Protein AF-0000000085017563 (afdb_homodimer)

Structure (mmCIF, N/CA/C/O backbone):
data_AF-0000000085017563-model_v1
#
loop_
_entity.id
_entity.type
_entity.pdbx_description
1 polymer 'TatD-related deoxyribonuclease'
#
loop_
_atom_site.group_PDB
_atom_site.id
_atom_site.type_symbol
_atom_site.label_atom_id
_atom_site.label_alt_id
_atom_site.label_comp_id
_atom_site.label_asym_id
_atom_site.label_entity_id
_atom_site.label_seq_id
_atom_site.pdbx_PDB_ins_code
_atom_site.Cartn_x
_atom_site.Cartn_y
_atom_site.Cartn_z
_atom_site.occupancy
_atom_site.B_iso_or_equiv
_atom_site.auth_seq_id
_atom_site.auth_comp_id
_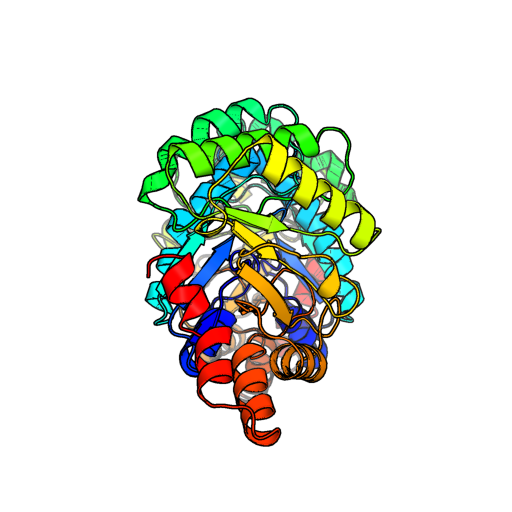atom_site.auth_asym_id
_atom_site.auth_atom_id
_atom_site.pdbx_PDB_model_num
ATOM 1 N N . MET A 1 1 ? -11.258 -20.766 1.411 1 98.31 1 MET A N 1
ATOM 2 C CA . MET A 1 1 ? -10.539 -20.453 0.18 1 98.31 1 MET A CA 1
ATOM 3 C C . MET A 1 1 ? -9.148 -19.922 0.487 1 98.31 1 MET A C 1
ATOM 5 O O . MET A 1 1 ? -8.891 -19.438 1.594 1 98.31 1 MET A O 1
ATOM 9 N N . ILE A 1 2 ? -8.227 -20.109 -0.378 1 98.88 2 ILE A N 1
ATOM 10 C CA . ILE A 1 2 ? -6.891 -19.531 -0.296 1 98.88 2 ILE A CA 1
ATOM 11 C C . ILE A 1 2 ? -6.664 -18.578 -1.458 1 98.88 2 ILE A C 1
ATOM 13 O O . ILE A 1 2 ? -6.742 -18.969 -2.625 1 98.88 2 ILE A O 1
ATOM 17 N N . ASP A 1 3 ? -6.512 -17.297 -1.18 1 98.94 3 ASP A N 1
ATOM 18 C CA . ASP A 1 3 ? -6.055 -16.391 -2.227 1 98.94 3 ASP A CA 1
ATOM 19 C C . ASP A 1 3 ? -4.543 -16.5 -2.418 1 98.94 3 ASP A C 1
ATOM 21 O O . ASP A 1 3 ? -3.773 -15.93 -1.643 1 98.94 3 ASP A O 1
ATOM 25 N N . ALA A 1 4 ? -4.164 -17.109 -3.459 1 98.88 4 ALA A N 1
ATOM 26 C CA . ALA A 1 4 ? -2.826 -17.672 -3.584 1 98.88 4 ALA A CA 1
ATOM 27 C C . ALA A 1 4 ? -1.842 -16.656 -4.145 1 98.88 4 ALA A C 1
ATOM 29 O O . ALA A 1 4 ? -0.657 -16.953 -4.312 1 98.88 4 ALA A O 1
ATOM 30 N N . HIS A 1 5 ? -2.266 -15.445 -4.473 1 98.94 5 HIS A N 1
ATOM 31 C CA . HIS A 1 5 ? -1.399 -14.43 -5.055 1 98.94 5 HIS A CA 1
ATOM 32 C C . HIS A 1 5 ? -1.965 -13.031 -4.832 1 98.94 5 HIS A C 1
ATOM 34 O O . HIS A 1 5 ? -2.947 -12.641 -5.469 1 98.94 5 HIS A O 1
ATOM 40 N N . THR A 1 6 ? -1.357 -12.305 -3.979 1 98.88 6 THR A N 1
ATOM 41 C CA . THR A 1 6 ? -1.723 -10.914 -3.701 1 98.88 6 THR A CA 1
ATOM 42 C C . THR A 1 6 ? -0.479 -10.07 -3.447 1 98.88 6 THR A C 1
ATOM 44 O O . THR A 1 6 ? 0.627 -10.602 -3.33 1 98.88 6 THR A O 1
ATOM 47 N N . HIS A 1 7 ? -0.631 -8.82 -3.469 1 98.81 7 HIS A N 1
ATOM 48 C CA . HIS A 1 7 ? 0.339 -7.836 -3.004 1 98.81 7 HIS A CA 1
ATOM 49 C C . HIS A 1 7 ? -0.264 -6.926 -1.937 1 98.81 7 HIS A C 1
ATOM 51 O O . HIS A 1 7 ? -0.692 -5.809 -2.236 1 98.81 7 HIS A O 1
ATOM 57 N N . LEU A 1 8 ? -0.188 -7.336 -0.678 1 98.81 8 LEU A N 1
ATOM 58 C CA . LEU A 1 8 ? -0.986 -6.734 0.385 1 98.81 8 LEU A CA 1
ATOM 59 C C . LEU A 1 8 ? -0.362 -5.43 0.862 1 98.81 8 LEU A C 1
ATOM 61 O O . LEU A 1 8 ? -1.039 -4.602 1.475 1 98.81 8 LEU A O 1
ATOM 65 N N . ASP A 1 9 ? 0.938 -5.281 0.602 1 98.56 9 ASP A N 1
ATOM 66 C CA . ASP A 1 9 ? 1.634 -4.109 1.125 1 98.56 9 ASP A CA 1
ATOM 67 C C . ASP A 1 9 ? 1.126 -2.828 0.465 1 98.56 9 ASP A C 1
ATOM 69 O O . ASP A 1 9 ? 1.375 -1.728 0.961 1 98.56 9 ASP A O 1
ATOM 73 N N . VAL A 1 10 ? 0.387 -2.939 -0.623 1 98.62 10 VAL A N 1
ATOM 74 C CA . VAL A 1 10 ? -0.182 -1.771 -1.284 1 98.62 10 VAL A CA 1
ATOM 75 C C . VAL A 1 10 ? -1.704 -1.802 -1.17 1 98.62 10 VAL A C 1
ATOM 77 O O . VAL A 1 10 ? -2.406 -1.195 -1.982 1 98.62 10 VAL A O 1
ATOM 80 N N . ARG A 1 11 ? -2.229 -2.602 -0.264 1 98.69 11 ARG A N 1
ATOM 81 C CA . ARG A 1 11 ? -3.66 -2.719 -0.001 1 98.69 11 ARG A CA 1
ATOM 82 C C . ARG A 1 11 ? -3.988 -2.32 1.434 1 98.69 11 ARG A C 1
ATOM 84 O O . ARG A 1 11 ? -3.127 -2.387 2.314 1 98.69 11 ARG A O 1
ATOM 91 N N . SER A 1 12 ? -5.238 -2.018 1.664 1 98.44 12 SER A N 1
ATOM 92 C CA . SER A 1 12 ? -5.652 -1.514 2.969 1 98.44 12 SER A CA 1
ATOM 93 C C . SER A 1 12 ? -5.879 -2.654 3.955 1 98.44 12 SER A C 1
ATOM 95 O O . SER A 1 12 ? -6.137 -3.789 3.553 1 98.44 12 SER A O 1
ATOM 97 N N . TYR A 1 13 ? -5.754 -2.301 5.219 1 98.31 13 TYR A N 1
ATOM 98 C CA . TYR A 1 13 ? -6.152 -3.24 6.262 1 98.31 13 TYR A CA 1
ATOM 99 C C . TYR A 1 13 ? -7.586 -3.715 6.051 1 98.31 13 TYR A C 1
ATOM 101 O O . TYR A 1 13 ? -7.891 -4.895 6.242 1 98.31 13 TYR A O 1
ATOM 109 N N . GLU A 1 14 ? -8.469 -2.789 5.707 1 98.31 14 GLU A N 1
ATOM 110 C CA . GLU A 1 14 ? -9.883 -3.094 5.508 1 98.31 14 GLU A CA 1
ATOM 111 C C . GLU A 1 14 ? -10.078 -4.141 4.414 1 98.31 14 GLU A C 1
ATOM 113 O O . GLU A 1 14 ? -10.977 -4.973 4.496 1 98.31 14 GLU A O 1
ATOM 118 N N . ASP A 1 15 ? -9.234 -4.074 3.375 1 98.69 15 ASP A N 1
ATOM 119 C CA . ASP A 1 15 ? -9.297 -5.094 2.334 1 98.69 15 ASP A CA 1
ATOM 120 C C . ASP A 1 15 ? -9.07 -6.488 2.916 1 98.69 15 ASP A C 1
ATOM 122 O O . ASP A 1 15 ? -9.812 -7.422 2.604 1 98.69 15 ASP A O 1
ATOM 126 N N . ILE A 1 16 ? -8.039 -6.613 3.754 1 98.81 16 ILE A N 1
ATOM 127 C CA . ILE A 1 16 ? -7.691 -7.895 4.363 1 98.81 16 ILE A CA 1
ATOM 128 C C . ILE A 1 16 ? -8.844 -8.383 5.23 1 98.81 16 ILE A C 1
ATOM 130 O O . ILE A 1 16 ? -9.242 -9.547 5.152 1 98.81 16 ILE A O 1
ATOM 134 N N . GLU A 1 17 ? -9.383 -7.477 6.012 1 98.5 17 GLU A N 1
ATOM 135 C CA . GLU A 1 17 ? -10.492 -7.824 6.895 1 98.5 17 GLU A CA 1
ATOM 136 C C . GLU A 1 17 ? -11.703 -8.297 6.098 1 98.5 17 GLU A C 1
ATOM 138 O O . GLU A 1 17 ? -12.352 -9.281 6.461 1 98.5 17 GLU A O 1
ATOM 143 N N . LYS A 1 18 ? -12.008 -7.605 5.035 1 98.69 18 LYS A N 1
ATOM 144 C CA . LYS A 1 18 ? -13.141 -7.965 4.188 1 98.69 18 LYS A CA 1
ATOM 145 C C . LYS A 1 18 ? -12.922 -9.32 3.523 1 98.69 18 LYS A C 1
ATOM 147 O O . LYS A 1 18 ? -13.867 -10.094 3.342 1 98.69 18 LYS A O 1
ATOM 152 N N . MET A 1 19 ? -11.711 -9.594 3.135 1 98.75 19 MET A N 1
ATOM 153 C CA . MET A 1 19 ? -11.391 -10.898 2.564 1 98.75 19 MET A CA 1
ATOM 154 C C . MET A 1 19 ? -11.633 -12.008 3.58 1 98.75 19 MET A C 1
ATOM 156 O O . MET A 1 19 ? -12.211 -13.039 3.248 1 98.75 19 MET A O 1
ATOM 160 N N . ALA A 1 20 ? -11.172 -11.75 4.82 1 98.62 20 ALA A N 1
ATOM 161 C CA . ALA A 1 20 ? -11.406 -12.711 5.895 1 98.62 20 ALA A CA 1
ATOM 162 C C . ALA A 1 20 ? -12.898 -12.969 6.094 1 98.62 20 ALA A C 1
ATOM 164 O O . ALA A 1 20 ? -13.328 -14.117 6.172 1 98.62 20 ALA A O 1
ATOM 165 N N . ILE A 1 21 ? -13.688 -11.914 6.086 1 98.5 21 ILE A N 1
ATOM 166 C CA . ILE A 1 21 ? -15.133 -11.992 6.289 1 98.5 21 ILE A CA 1
ATOM 167 C C . ILE A 1 21 ? -15.773 -12.781 5.141 1 98.5 21 ILE A C 1
ATOM 169 O O . ILE A 1 21 ? -16.719 -13.531 5.352 1 98.5 21 ILE A O 1
ATOM 173 N N . ALA A 1 22 ? -15.133 -12.688 3.967 1 98.38 22 ALA A N 1
ATOM 174 C CA . ALA A 1 22 ? -15.695 -13.297 2.766 1 98.38 22 ALA A CA 1
ATOM 175 C C . ALA A 1 22 ? -15.297 -14.766 2.66 1 98.38 22 ALA A C 1
ATOM 177 O O . ALA A 1 22 ? -15.633 -15.438 1.683 1 98.38 22 ALA A O 1
ATOM 178 N N . GLY A 1 23 ? -14.516 -15.219 3.594 1 98.06 23 GLY A N 1
ATOM 179 C CA . GLY A 1 23 ? -14.273 -16.656 3.652 1 98.06 23 GLY A CA 1
ATOM 180 C C . GLY A 1 23 ? -12.875 -17.031 3.199 1 98.06 23 GLY A C 1
ATOM 181 O O . GLY A 1 23 ? -12.586 -18.219 3.006 1 98.06 23 GLY A O 1
ATOM 182 N N . ILE A 1 24 ? -12.031 -16.094 3.025 1 98.75 24 ILE A N 1
ATOM 183 C CA . ILE A 1 24 ? -10.633 -16.391 2.727 1 98.75 24 ILE A CA 1
ATOM 184 C C . ILE A 1 24 ? -9.906 -16.781 4.012 1 98.75 24 ILE A C 1
ATOM 186 O O . ILE A 1 24 ? -9.875 -16.016 4.973 1 98.75 24 ILE A O 1
ATOM 190 N N . GLU A 1 25 ? -9.289 -17.922 3.998 1 98.44 25 GLU A N 1
ATOM 191 C CA . GLU A 1 25 ? -8.633 -18.453 5.191 1 98.44 25 GLU A CA 1
ATOM 192 C C . GLU A 1 25 ? -7.137 -18.141 5.176 1 98.44 25 GLU A C 1
ATOM 194 O O . GLU A 1 25 ? -6.531 -17.922 6.23 1 98.44 25 GLU A O 1
ATOM 199 N N . TYR A 1 26 ? -6.574 -18.188 4.008 1 98.81 26 TYR A N 1
ATOM 200 C CA . TYR A 1 26 ? -5.16 -17.906 3.803 1 98.81 26 TYR A CA 1
ATOM 201 C C . TYR A 1 26 ? -4.965 -16.938 2.646 1 98.81 26 TYR A C 1
ATOM 203 O O . TYR A 1 26 ? -5.688 -16.984 1.647 1 98.81 26 TYR A O 1
ATOM 211 N N . ILE A 1 27 ? -4.078 -16.047 2.85 1 98.94 27 ILE A N 1
ATOM 212 C CA . ILE A 1 27 ? -3.684 -15.117 1.797 1 98.94 27 ILE A CA 1
ATOM 213 C C . ILE A 1 27 ? -2.178 -15.219 1.56 1 98.94 27 ILE A C 1
ATOM 215 O O . ILE A 1 27 ? -1.386 -15.086 2.494 1 98.94 27 ILE A O 1
ATOM 219 N N . VAL A 1 28 ? -1.765 -15.531 0.33 1 98.94 28 VAL A N 1
ATOM 220 C CA . VAL A 1 28 ? -0.351 -15.469 -0.024 1 98.94 28 VAL A CA 1
ATOM 221 C C . VAL A 1 28 ? -0.015 -14.086 -0.582 1 98.94 28 VAL A C 1
ATOM 223 O O . VAL A 1 28 ? -0.634 -13.633 -1.547 1 98.94 28 VAL A O 1
ATOM 226 N N . THR A 1 29 ? 0.891 -13.398 0.053 1 98.94 29 THR A N 1
ATOM 227 C CA . THR A 1 29 ? 1.344 -12.094 -0.433 1 98.94 29 THR A CA 1
ATOM 228 C C . THR A 1 29 ? 2.785 -12.18 -0.931 1 98.94 2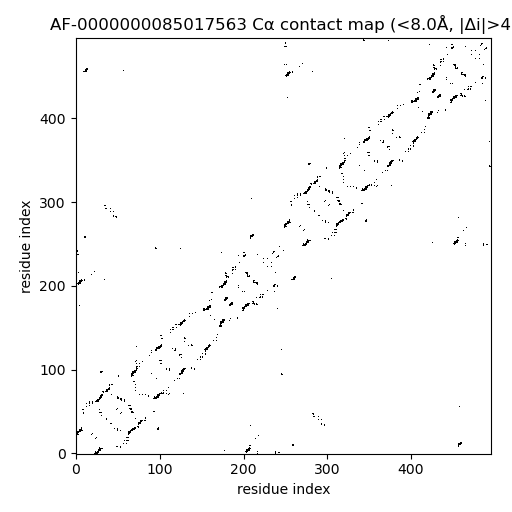9 THR A C 1
ATOM 230 O O . THR A 1 29 ? 3.666 -12.664 -0.221 1 98.94 29 THR A O 1
ATOM 233 N N . LEU A 1 30 ? 2.977 -11.742 -2.18 1 98.94 30 LEU A N 1
ATOM 234 C CA . LEU A 1 30 ? 4.25 -11.953 -2.857 1 98.94 30 LEU A CA 1
ATOM 235 C C . LEU A 1 30 ? 4.988 -10.633 -3.049 1 98.94 30 LEU A C 1
ATOM 237 O O . LEU A 1 30 ? 4.367 -9.594 -3.289 1 98.94 30 LEU A O 1
ATOM 241 N N . ALA A 1 31 ? 6.348 -10.727 -2.938 1 98.62 31 ALA A N 1
ATOM 242 C CA . ALA A 1 31 ? 7.16 -9.578 -3.33 1 98.62 31 ALA A CA 1
ATOM 243 C C . ALA A 1 31 ? 6.922 -9.211 -4.793 1 98.62 31 ALA A C 1
ATOM 245 O O . ALA A 1 31 ? 6.656 -10.086 -5.621 1 98.62 31 ALA A O 1
ATOM 246 N N . HIS A 1 32 ? 6.977 -7.93 -5.027 1 97.94 32 HIS A N 1
ATOM 247 C CA . HIS A 1 32 ? 6.742 -7.395 -6.363 1 97.94 32 HIS A CA 1
ATOM 248 C C . HIS A 1 32 ? 7.504 -6.09 -6.574 1 97.94 32 HIS A C 1
ATOM 250 O O . HIS A 1 32 ? 8.641 -5.953 -6.121 1 97.94 32 HIS A O 1
ATOM 256 N N . ASP A 1 33 ? 6.93 -5.109 -7.379 1 96.75 33 ASP A N 1
ATOM 257 C CA . ASP A 1 33 ? 7.648 -3.885 -7.711 1 96.75 33 ASP A CA 1
ATOM 258 C C . ASP A 1 33 ? 6.828 -2.648 -7.348 1 96.75 33 ASP A C 1
ATOM 260 O O . ASP A 1 33 ? 6.52 -1.826 -8.211 1 96.75 33 ASP A O 1
ATOM 264 N N . PRO A 1 34 ? 6.566 -2.459 -6.023 1 97.56 34 PRO A N 1
ATOM 265 C CA . PRO A 1 34 ? 5.785 -1.288 -5.617 1 97.56 34 PRO A CA 1
ATOM 266 C C . PRO A 1 34 ? 6.523 0.027 -5.867 1 97.56 34 PRO A C 1
ATOM 268 O O . PRO A 1 34 ? 5.902 1.093 -5.883 1 97.56 34 PRO A O 1
ATOM 271 N N . TYR A 1 35 ? 7.852 -0.026 -5.938 1 97.56 35 TYR A N 1
ATOM 272 C CA . TYR A 1 35 ? 8.727 1.097 -6.266 1 97.56 35 TYR A CA 1
ATOM 273 C C . TYR A 1 35 ? 9.531 0.806 -7.523 1 97.56 35 TYR A C 1
ATOM 275 O O . TYR A 1 35 ? 9.234 -0.14 -8.258 1 97.56 35 TYR A O 1
ATOM 283 N N . LYS A 1 36 ? 10.531 1.668 -7.898 1 95.44 36 LYS A N 1
ATOM 284 C CA . LYS A 1 36 ? 11.43 1.407 -9.023 1 95.44 36 LYS A CA 1
ATOM 285 C C . LYS A 1 36 ? 12.312 0.191 -8.75 1 95.44 36 LYS A C 1
ATOM 287 O O . LYS A 1 36 ? 12.719 -0.504 -9.68 1 95.44 36 LYS A O 1
ATOM 292 N N . MET A 1 37 ? 12.594 -0.037 -7.531 1 96.12 37 MET A N 1
ATOM 293 C CA . MET A 1 37 ? 13.297 -1.229 -7.066 1 96.12 37 MET A CA 1
ATOM 294 C C . MET A 1 37 ? 14.688 -1.317 -7.688 1 96.12 37 MET A C 1
ATOM 296 O O . MET A 1 37 ? 15.125 -2.396 -8.102 1 96.12 37 MET A O 1
ATOM 300 N N . ILE A 1 38 ? 15.414 -0.246 -7.719 1 93 38 ILE A N 1
ATOM 301 C CA . ILE A 1 38 ? 16.656 -0.162 -8.469 1 93 38 ILE A CA 1
ATOM 302 C C . ILE A 1 38 ? 17.812 -0.729 -7.633 1 93 38 ILE A C 1
ATOM 304 O O . ILE A 1 38 ? 18.766 -1.284 -8.18 1 93 38 ILE A O 1
ATOM 308 N N . SER A 1 39 ? 17.719 -0.616 -6.289 1 95.62 39 SER A N 1
ATOM 309 C CA . SER A 1 39 ? 18.812 -1.026 -5.422 1 95.62 39 SER A CA 1
ATOM 310 C C . SER A 1 39 ? 18.406 -2.195 -4.531 1 95.62 39 SER A C 1
ATOM 312 O O . SER A 1 39 ? 17.234 -2.357 -4.211 1 95.62 39 SER A O 1
ATOM 314 N N . PRO A 1 40 ? 19.422 -3.035 -4.082 1 97.06 40 PRO A N 1
ATOM 315 C CA . PRO A 1 40 ? 19.109 -4.152 -3.184 1 97.06 40 PRO A CA 1
ATOM 316 C C . PRO A 1 40 ? 18.5 -3.691 -1.868 1 97.06 40 PRO A C 1
ATOM 318 O O . PRO A 1 40 ? 17.672 -4.41 -1.285 1 97.06 40 PRO A O 1
ATOM 321 N N . GLU A 1 41 ? 18.844 -2.447 -1.468 1 96.31 41 GLU A N 1
ATOM 322 C CA . GLU A 1 41 ? 18.328 -1.929 -0.204 1 96.31 41 GLU A CA 1
ATOM 323 C C . GLU A 1 41 ? 16.812 -1.828 -0.229 1 96.31 41 GLU A C 1
ATOM 325 O O . GLU A 1 41 ? 16.141 -2.115 0.771 1 96.31 41 GLU A O 1
ATOM 330 N N . VAL A 1 42 ? 16.266 -1.463 -1.352 1 97.56 42 VAL A N 1
ATOM 331 C CA . VAL A 1 42 ? 14.828 -1.3 -1.489 1 97.56 42 VAL A CA 1
ATOM 332 C C . VAL A 1 42 ? 14.141 -2.664 -1.412 1 97.56 42 VAL A C 1
ATOM 334 O O . VAL A 1 42 ? 13.117 -2.812 -0.748 1 97.56 42 VAL A O 1
ATOM 337 N N . TYR A 1 43 ? 14.742 -3.693 -2.006 1 97.88 43 TYR A N 1
ATOM 338 C CA . TYR A 1 43 ? 14.195 -5.047 -1.957 1 97.88 43 TYR A CA 1
ATOM 339 C C . TYR A 1 43 ? 14.234 -5.598 -0.538 1 97.88 43 TYR A C 1
ATOM 341 O O . TYR A 1 43 ? 13.266 -6.203 -0.074 1 97.88 43 TYR A O 1
ATOM 349 N N . LEU A 1 44 ? 15.328 -5.375 0.083 1 98.06 44 LEU A N 1
ATOM 350 C CA . LEU A 1 44 ? 15.484 -5.93 1.423 1 98.06 44 LEU A CA 1
ATOM 351 C C . LEU A 1 44 ? 14.469 -5.32 2.385 1 98.06 44 LEU A C 1
ATOM 353 O O . LEU A 1 44 ? 13.891 -6.027 3.213 1 98.06 44 LEU A O 1
ATOM 357 N N . ASP A 1 45 ? 14.234 -4.016 2.264 1 98.06 45 ASP A N 1
ATOM 358 C CA . ASP A 1 45 ? 13.211 -3.371 3.076 1 98.06 45 ASP A CA 1
ATOM 359 C C . ASP A 1 45 ? 11.82 -3.898 2.723 1 98.06 45 ASP A C 1
ATOM 361 O O . ASP A 1 45 ? 10.992 -4.121 3.609 1 98.06 45 ASP A O 1
ATOM 365 N N . HIS A 1 46 ? 11.594 -4.066 1.462 1 98.38 46 HIS A N 1
ATOM 366 C CA . HIS A 1 46 ? 10.328 -4.602 0.975 1 98.38 46 HIS A CA 1
ATOM 367 C C . HIS A 1 46 ? 10.094 -6.016 1.494 1 98.38 46 HIS A C 1
ATOM 369 O O . HIS A 1 46 ? 9 -6.332 1.966 1 98.38 46 HIS A O 1
ATOM 375 N N . TRP A 1 47 ? 11.141 -6.883 1.436 1 98.69 47 TRP A N 1
ATOM 376 C CA . TRP A 1 47 ? 11.039 -8.25 1.934 1 98.69 47 TRP A CA 1
ATOM 377 C C . TRP A 1 47 ? 10.727 -8.266 3.428 1 98.69 47 TRP A C 1
ATOM 379 O O . TRP A 1 47 ? 9.914 -9.062 3.893 1 98.69 47 TRP A O 1
ATOM 389 N N . ASP A 1 48 ? 11.367 -7.363 4.102 1 98.44 48 ASP A N 1
ATOM 390 C CA . ASP A 1 48 ? 11.125 -7.258 5.539 1 98.44 48 ASP A CA 1
ATOM 391 C C . ASP A 1 48 ? 9.664 -6.918 5.824 1 98.44 48 ASP A C 1
ATOM 393 O O . ASP A 1 48 ? 9.055 -7.492 6.73 1 98.44 48 ASP A O 1
ATOM 397 N N . ARG A 1 49 ? 9.117 -6.012 5.078 1 98.44 49 ARG A N 1
ATOM 398 C CA . ARG A 1 49 ? 7.707 -5.645 5.199 1 98.44 49 ARG A CA 1
ATOM 399 C C . ARG A 1 49 ? 6.805 -6.848 4.953 1 98.44 49 ARG A C 1
ATOM 401 O O . ARG A 1 49 ? 5.883 -7.109 5.727 1 98.44 49 ARG A O 1
ATOM 408 N N . ILE A 1 50 ? 7.082 -7.586 3.965 1 98.62 50 ILE A N 1
ATOM 409 C CA . ILE A 1 50 ? 6.254 -8.703 3.521 1 98.62 50 ILE A CA 1
ATOM 410 C C . ILE A 1 50 ? 6.27 -9.805 4.578 1 98.62 50 ILE A C 1
ATOM 412 O O . ILE A 1 50 ? 5.219 -10.328 4.953 1 98.62 50 ILE A O 1
ATOM 416 N N . VAL A 1 51 ? 7.434 -10.133 5.148 1 98.69 51 VAL A N 1
ATOM 417 C CA . VAL A 1 51 ? 7.594 -11.312 5.988 1 98.69 51 VAL A CA 1
ATOM 418 C C . VAL A 1 51 ? 7.191 -10.984 7.422 1 98.69 51 VAL A C 1
ATOM 420 O O . VAL A 1 51 ? 6.883 -11.891 8.211 1 98.69 51 VAL A O 1
ATOM 423 N N . ASN A 1 52 ? 7.152 -9.688 7.793 1 98.38 52 ASN A N 1
ATOM 424 C CA . ASN A 1 52 ? 6.875 -9.344 9.188 1 98.38 52 ASN A CA 1
ATOM 425 C C . ASN A 1 52 ? 5.555 -8.586 9.32 1 98.38 52 ASN A C 1
ATOM 427 O O . ASN A 1 52 ? 4.586 -9.117 9.867 1 98.38 52 ASN A O 1
ATOM 431 N N . PHE A 1 53 ? 5.516 -7.453 8.688 1 98.5 53 PHE A N 1
ATOM 432 C CA . PHE A 1 53 ? 4.379 -6.578 8.953 1 98.5 53 PHE A CA 1
ATOM 433 C C . PHE A 1 53 ? 3.111 -7.125 8.312 1 98.5 53 PHE A C 1
ATOM 435 O O . PHE A 1 53 ? 2.02 -6.988 8.867 1 98.5 53 PHE A O 1
ATOM 442 N N . GLU A 1 54 ? 3.188 -7.672 7.129 1 98.81 54 GLU A N 1
ATOM 443 C CA . GLU A 1 54 ? 1.986 -8.18 6.473 1 98.81 54 GLU A CA 1
ATOM 444 C C . GLU A 1 54 ? 1.4 -9.367 7.234 1 98.81 54 GLU A C 1
ATOM 446 O O . GLU A 1 54 ? 0.181 -9.539 7.281 1 98.81 54 GLU A O 1
ATOM 451 N N . VAL A 1 55 ? 2.295 -10.172 7.777 1 98.81 55 VAL A N 1
ATOM 452 C CA . VAL A 1 55 ? 1.839 -11.297 8.594 1 98.81 55 VAL A CA 1
ATOM 453 C C . VAL A 1 55 ? 1.072 -10.773 9.805 1 98.81 55 VAL A C 1
ATOM 455 O O . VAL A 1 55 ? -0.02 -11.25 10.117 1 98.81 55 VAL A O 1
ATOM 458 N N . LYS A 1 56 ? 1.591 -9.75 10.422 1 98.56 56 LYS A N 1
ATOM 459 C CA . LYS A 1 56 ? 0.947 -9.148 11.594 1 98.56 56 LYS A CA 1
ATOM 460 C C . LYS A 1 56 ? -0.398 -8.531 11.219 1 98.56 56 LYS A C 1
ATOM 462 O O . LYS A 1 56 ? -1.369 -8.648 11.969 1 98.56 56 LYS A O 1
ATOM 467 N N . ARG A 1 57 ? -0.476 -7.871 10.109 1 98.44 57 ARG A N 1
ATOM 468 C CA . ARG A 1 57 ? -1.729 -7.285 9.648 1 98.44 57 ARG A CA 1
ATOM 469 C C . ARG A 1 57 ? -2.793 -8.359 9.438 1 98.44 57 ARG A C 1
ATOM 471 O O . ARG A 1 57 ? -3.969 -8.141 9.734 1 98.44 57 ARG A O 1
ATOM 478 N N . GLY A 1 58 ? -2.326 -9.477 8.844 1 98.69 58 GLY A N 1
ATOM 479 C CA . GLY A 1 58 ? -3.24 -10.602 8.695 1 98.69 58 GLY A CA 1
ATOM 480 C C . GLY A 1 58 ? -3.811 -11.086 10.008 1 98.69 58 GLY A C 1
ATOM 481 O O . GLY A 1 58 ? -5.023 -11.273 10.141 1 98.69 58 GLY A O 1
ATOM 482 N N . GLU A 1 59 ? -2.912 -11.273 10.992 1 98.44 59 GLU A N 1
ATOM 483 C CA . GLU A 1 59 ? -3.342 -11.703 12.312 1 98.44 59 GLU A CA 1
ATOM 484 C C . GLU A 1 59 ? -4.371 -10.75 12.906 1 98.44 59 GLU A C 1
ATOM 486 O O . GLU A 1 59 ? -5.395 -11.18 13.438 1 98.44 59 GLU A O 1
ATOM 491 N N . MET A 1 60 ? -4.078 -9.5 12.773 1 97.75 60 MET A N 1
ATOM 492 C CA . MET A 1 60 ? -4.988 -8.477 13.289 1 97.75 60 MET A CA 1
ATOM 493 C C . MET A 1 60 ? -6.348 -8.562 12.602 1 97.75 60 MET A C 1
ATOM 495 O O . MET A 1 60 ? -7.375 -8.273 13.219 1 97.75 60 MET A O 1
ATOM 499 N N . ALA A 1 61 ? -6.375 -8.961 11.344 1 97.88 61 ALA A N 1
ATOM 500 C CA . ALA A 1 61 ? -7.594 -8.969 10.539 1 97.88 61 ALA A CA 1
ATOM 501 C C . ALA A 1 61 ? -8.297 -10.32 10.625 1 97.88 61 ALA A C 1
ATOM 503 O O . ALA A 1 61 ? -9.383 -10.492 10.07 1 97.88 61 ALA A O 1
ATOM 504 N N . GLY A 1 62 ? -7.707 -11.289 11.219 1 97.56 62 GLY A N 1
ATOM 505 C CA . GLY A 1 62 ? -8.328 -12.586 11.43 1 97.56 62 GLY A CA 1
ATOM 506 C C . GLY A 1 62 ? -8.133 -13.539 10.258 1 97.56 62 GLY A C 1
ATOM 507 O O . GLY A 1 62 ? -8.992 -14.375 9.977 1 97.56 62 GLY A O 1
ATOM 508 N N . VAL A 1 63 ? -7.027 -13.367 9.539 1 98.62 63 VAL A N 1
ATOM 509 C CA . VAL A 1 63 ? -6.699 -14.25 8.422 1 98.62 63 VAL A CA 1
ATOM 510 C C . VAL A 1 63 ? -5.207 -14.562 8.438 1 98.62 63 VAL A C 1
ATOM 512 O O . VAL A 1 63 ? -4.398 -13.766 8.906 1 98.62 63 VAL A O 1
ATOM 515 N N . ASN A 1 64 ? -4.816 -15.75 7.922 1 98.56 64 ASN A N 1
ATOM 516 C CA . ASN A 1 64 ? -3.41 -16.141 7.848 1 98.56 64 ASN A CA 1
ATOM 517 C C . ASN A 1 64 ? -2.748 -15.609 6.578 1 98.56 64 ASN A C 1
ATOM 519 O O . ASN A 1 64 ? -3.094 -16.016 5.473 1 98.56 64 ASN A O 1
ATOM 523 N N . VAL A 1 65 ? -1.845 -14.742 6.777 1 98.88 65 VAL A N 1
ATOM 524 C CA . VAL A 1 65 ? -1.096 -14.219 5.641 1 98.88 65 VAL A CA 1
ATOM 525 C C . VAL A 1 65 ? 0.254 -14.922 5.539 1 98.88 65 VAL A C 1
ATOM 527 O O . VAL A 1 65 ? 1.001 -14.992 6.52 1 98.88 65 VAL A O 1
ATOM 530 N N . LEU A 1 66 ? 0.547 -15.477 4.395 1 98.94 66 LEU A N 1
ATOM 531 C CA . LEU A 1 66 ? 1.769 -16.219 4.125 1 98.94 66 LEU A CA 1
ATOM 532 C C . LEU A 1 66 ? 2.643 -15.492 3.113 1 98.94 66 LEU A C 1
ATOM 534 O O . LEU A 1 66 ? 2.209 -15.227 1.989 1 98.94 66 LEU A O 1
ATOM 538 N N . PRO A 1 67 ? 3.861 -15.203 3.502 1 98.88 67 PRO A N 1
ATOM 539 C CA . PRO A 1 67 ? 4.711 -14.383 2.637 1 98.88 67 PRO A CA 1
ATOM 540 C C . PRO A 1 67 ? 5.488 -15.203 1.612 1 98.88 67 PRO A C 1
ATOM 542 O O . PRO A 1 67 ? 5.879 -16.344 1.899 1 98.88 67 PRO A O 1
ATOM 545 N N . GLY A 1 68 ? 5.672 -14.703 0.439 1 98.94 68 GLY A N 1
ATOM 546 C CA . GLY A 1 68 ? 6.652 -15.094 -0.56 1 98.94 68 GLY A CA 1
ATOM 547 C C . GLY A 1 68 ? 7.547 -13.953 -1.002 1 98.94 68 GLY A C 1
ATOM 548 O O . GLY A 1 68 ? 7.074 -12.844 -1.24 1 98.94 68 GLY A O 1
ATOM 549 N N . ILE A 1 69 ? 8.836 -14.25 -1.063 1 98.88 69 ILE A N 1
ATOM 550 C CA . ILE A 1 69 ? 9.727 -13.188 -1.51 1 98.88 69 ILE A CA 1
ATOM 551 C C . ILE A 1 69 ? 10.484 -13.641 -2.76 1 98.88 69 ILE A C 1
ATOM 553 O O . ILE A 1 69 ? 10.695 -14.836 -2.963 1 98.88 69 ILE A O 1
ATOM 557 N N . GLY A 1 70 ? 10.828 -12.758 -3.549 1 98.62 70 GLY A N 1
ATOM 558 C CA . GLY A 1 70 ? 11.555 -12.93 -4.797 1 98.62 70 GLY A CA 1
ATOM 559 C C . GLY A 1 70 ? 11.891 -11.609 -5.477 1 98.62 70 GLY A C 1
ATOM 560 O O . GLY A 1 70 ? 11.688 -10.539 -4.898 1 98.62 70 GLY A O 1
ATOM 561 N N . ILE A 1 71 ? 12.523 -11.727 -6.582 1 98.25 71 ILE A N 1
ATOM 562 C CA . ILE A 1 71 ? 12.844 -10.562 -7.395 1 98.25 71 ILE A CA 1
ATOM 563 C C . ILE A 1 71 ? 11.992 -10.555 -8.656 1 98.25 71 ILE A C 1
ATOM 565 O O . ILE A 1 71 ? 12.195 -11.375 -9.562 1 98.25 71 ILE A O 1
ATOM 569 N N . HIS A 1 72 ? 11.023 -9.641 -8.641 1 97.62 72 HIS A N 1
ATOM 570 C CA . HIS A 1 72 ? 10.078 -9.523 -9.75 1 97.62 72 HIS A CA 1
ATOM 571 C C . HIS A 1 72 ? 10.781 -9.062 -11.023 1 97.62 72 HIS A C 1
ATOM 573 O O . HIS A 1 72 ? 11.68 -8.219 -10.969 1 97.62 72 HIS A O 1
ATOM 579 N N . PRO A 1 73 ? 10.312 -9.539 -12.164 1 94.75 73 PRO A N 1
ATOM 580 C CA . PRO A 1 73 ? 11.016 -9.195 -13.398 1 94.75 73 PRO A CA 1
ATOM 581 C C . PRO A 1 73 ? 10.961 -7.699 -13.711 1 94.75 73 PRO A C 1
ATOM 583 O O . PRO A 1 73 ? 11.898 -7.148 -14.289 1 94.75 73 PRO A O 1
ATOM 586 N N . MET A 1 74 ? 9.891 -7.039 -13.352 1 92.44 74 MET A N 1
ATOM 587 C CA . MET A 1 74 ? 9.758 -5.613 -13.641 1 92.44 74 MET A CA 1
ATOM 588 C C . MET A 1 74 ? 10.594 -4.785 -12.672 1 92.44 74 MET A C 1
ATOM 590 O O . MET A 1 74 ? 10.836 -3.602 -12.914 1 92.44 74 MET A O 1
ATOM 594 N N . GLY A 1 75 ? 11.047 -5.316 -11.539 1 89.38 75 GLY A N 1
ATOM 595 C CA . GLY A 1 75 ? 11.945 -4.699 -10.578 1 89.38 75 GLY A CA 1
ATOM 596 C C . GLY A 1 75 ? 13.367 -5.219 -10.672 1 89.38 75 GLY A C 1
ATOM 597 O O . GLY A 1 75 ? 13.883 -5.816 -9.727 1 89.38 75 GLY A O 1
ATOM 598 N N . TYR A 1 76 ? 14.102 -4.836 -11.805 1 90.62 76 TYR A N 1
ATOM 599 C CA . TYR A 1 76 ? 15.422 -5.383 -12.086 1 90.62 76 TYR A CA 1
ATOM 600 C C . TYR A 1 76 ? 16.516 -4.555 -11.414 1 90.62 76 TYR A C 1
ATOM 602 O O . TYR A 1 76 ? 17.031 -3.607 -12.008 1 90.62 76 TYR A O 1
ATOM 610 N N . PRO A 1 77 ? 16.953 -4.973 -10.25 1 92 77 PRO A N 1
ATOM 611 C CA . PRO A 1 77 ? 17.938 -4.176 -9.508 1 92 77 PRO A CA 1
ATOM 612 C C . PRO A 1 77 ? 19.344 -4.301 -10.07 1 92 77 PRO A C 1
ATOM 614 O O . PRO A 1 77 ? 19.703 -5.348 -10.617 1 92 77 PRO A O 1
ATOM 617 N N . LYS A 1 78 ? 20.266 -3.289 -9.961 1 90.69 78 LYS A N 1
ATOM 618 C CA . LYS A 1 78 ? 21.641 -3.24 -10.438 1 90.69 78 LYS A CA 1
ATOM 619 C C . LYS A 1 78 ? 22.484 -4.336 -9.797 1 90.69 78 LYS A C 1
ATOM 621 O O . LYS A 1 78 ? 23.406 -4.871 -10.43 1 90.69 78 LYS A O 1
ATOM 626 N N . ASP A 1 79 ? 22.266 -4.789 -8.672 1 94 79 ASP A N 1
ATOM 627 C CA . ASP A 1 79 ? 23.062 -5.758 -7.934 1 94 79 ASP A CA 1
ATOM 628 C C . ASP A 1 79 ? 22.188 -6.895 -7.395 1 94 79 ASP A C 1
ATOM 630 O O . ASP A 1 79 ? 22.25 -7.223 -6.211 1 94 79 ASP A O 1
ATOM 634 N N . TRP A 1 80 ? 21.5 -7.477 -8.414 1 96 80 TRP A N 1
ATOM 635 C CA . TRP A 1 80 ? 20.516 -8.477 -8 1 96 80 TRP A CA 1
ATOM 636 C C . TRP A 1 80 ? 21.203 -9.703 -7.41 1 96 80 TRP A C 1
ATOM 638 O O . TRP A 1 80 ? 20.594 -10.469 -6.66 1 96 80 TRP A O 1
ATOM 648 N N . LYS A 1 81 ? 22.531 -9.977 -7.688 1 97.62 81 LYS A N 1
ATOM 649 C CA . LYS A 1 81 ? 23.25 -11.117 -7.129 1 97.62 81 LYS A CA 1
ATOM 650 C C . LYS A 1 81 ? 23.297 -11.047 -5.605 1 97.62 81 LYS A C 1
ATOM 652 O O . LYS A 1 81 ? 23.281 -12.078 -4.93 1 97.62 81 LYS A O 1
ATOM 657 N N . ILE A 1 82 ? 23.344 -9.812 -5.105 1 98.06 82 ILE A N 1
ATOM 658 C CA . ILE A 1 82 ? 23.312 -9.617 -3.66 1 98.06 82 ILE A CA 1
ATOM 659 C C . ILE A 1 82 ? 22.016 -10.18 -3.094 1 98.06 82 ILE A C 1
ATOM 661 O O . ILE A 1 82 ? 22.016 -10.828 -2.043 1 98.06 82 ILE A O 1
ATOM 665 N N . LEU A 1 83 ? 20.938 -9.953 -3.766 1 98.38 83 LEU A N 1
ATOM 666 C CA . LEU A 1 83 ? 19.625 -10.398 -3.322 1 98.38 83 LEU A CA 1
ATOM 667 C C . LEU A 1 83 ? 19.5 -11.922 -3.418 1 98.38 83 LEU A C 1
ATOM 669 O O . LEU A 1 83 ? 18.891 -12.555 -2.553 1 98.38 83 LEU A O 1
ATOM 673 N N . ILE A 1 84 ? 20.078 -12.492 -4.461 1 98.69 84 ILE A N 1
ATOM 674 C CA . ILE A 1 84 ? 20.078 -13.945 -4.617 1 98.69 84 ILE A CA 1
ATOM 675 C C . ILE A 1 84 ? 20.75 -14.594 -3.41 1 98.69 84 ILE A C 1
ATOM 677 O O . ILE A 1 84 ? 20.266 -15.609 -2.895 1 98.69 84 ILE A O 1
ATOM 681 N N . LYS A 1 85 ? 21.797 -13.992 -2.971 1 98.62 85 LYS A N 1
ATOM 682 C CA . LYS A 1 85 ? 22.531 -14.523 -1.826 1 98.62 85 LYS A CA 1
ATOM 683 C C . LYS A 1 85 ? 21.75 -14.336 -0.532 1 98.62 85 LYS A C 1
ATOM 685 O O . LYS A 1 85 ? 21.984 -15.047 0.45 1 98.62 85 LYS A O 1
ATOM 690 N N . LYS A 1 86 ? 20.797 -13.406 -0.508 1 98.69 86 LYS A N 1
ATOM 691 C CA . LYS A 1 86 ? 20.062 -13.07 0.707 1 98.69 86 LYS A CA 1
ATOM 692 C C . LYS A 1 86 ? 18.797 -13.922 0.842 1 98.69 86 LYS A C 1
ATOM 694 O O . LYS A 1 86 ? 18.312 -14.141 1.952 1 98.69 86 LYS A O 1
ATOM 699 N N . ILE A 1 87 ? 18.219 -14.484 -0.202 1 98.75 87 ILE A N 1
ATOM 700 C CA . ILE A 1 87 ? 16.953 -15.195 -0.212 1 98.75 87 ILE A CA 1
ATOM 701 C C . ILE A 1 87 ? 17 -16.359 0.765 1 98.75 87 ILE A C 1
ATOM 703 O O . ILE A 1 87 ? 16.078 -16.578 1.549 1 98.75 87 ILE A O 1
ATOM 707 N N . PRO A 1 88 ? 18.125 -17.141 0.834 1 98.69 88 PRO A N 1
ATOM 708 C CA . PRO A 1 88 ? 18.172 -18.297 1.725 1 98.69 88 PRO A CA 1
ATOM 709 C C . PRO A 1 88 ? 17.984 -17.938 3.191 1 98.69 88 PRO A C 1
ATOM 711 O O . PRO A 1 88 ? 17.469 -18.75 3.975 1 98.69 88 PRO A O 1
ATOM 714 N N . GLU A 1 89 ? 18.297 -16.703 3.547 1 98.5 89 GLU A N 1
ATOM 715 C CA . GLU A 1 89 ? 18.141 -16.25 4.93 1 98.5 89 GLU A CA 1
ATOM 716 C C . GLU A 1 89 ? 16.672 -16.172 5.324 1 98.5 89 GLU A C 1
ATOM 718 O O . GLU A 1 89 ? 16.344 -16.125 6.512 1 98.5 89 GLU A O 1
ATOM 723 N N . TYR A 1 90 ? 15.742 -16.188 4.324 1 98.5 90 TYR A N 1
ATOM 724 C CA . TYR A 1 90 ? 14.312 -16.047 4.574 1 98.5 90 TYR A CA 1
ATOM 725 C C . TYR A 1 90 ? 13.586 -17.375 4.332 1 98.5 90 TYR A C 1
ATOM 727 O O . TYR A 1 90 ? 12.367 -17.453 4.508 1 98.5 90 TYR A O 1
ATOM 735 N N . ILE A 1 91 ? 14.258 -18.406 4.016 1 98.31 91 ILE A N 1
ATOM 736 C CA . ILE A 1 91 ? 13.664 -19.594 3.426 1 98.31 91 ILE A CA 1
ATOM 737 C C . ILE A 1 91 ? 12.688 -20.234 4.414 1 98.31 91 ILE A C 1
ATOM 739 O O . ILE A 1 91 ? 11.648 -20.766 4.012 1 98.31 91 ILE A O 1
ATOM 743 N N . ASP A 1 92 ? 12.922 -20.141 5.684 1 97.75 92 ASP A N 1
ATOM 744 C CA . ASP A 1 92 ? 12.062 -20.75 6.695 1 97.75 92 ASP A CA 1
ATOM 745 C C . ASP A 1 92 ? 10.875 -19.844 7.023 1 97.75 92 ASP A C 1
ATOM 747 O O . ASP A 1 92 ? 9.922 -20.281 7.672 1 97.75 92 ASP A O 1
ATOM 751 N N . LYS A 1 93 ? 10.898 -18.578 6.562 1 98 93 LYS A N 1
ATOM 752 C CA . LYS A 1 93 ? 9.859 -17.609 6.891 1 98 93 LYS A CA 1
ATOM 753 C C . LYS A 1 93 ? 8.875 -17.453 5.734 1 98 93 LYS A C 1
ATOM 755 O O . LYS A 1 93 ? 7.879 -16.75 5.855 1 98 93 LYS A O 1
ATOM 760 N N . ILE A 1 94 ? 9.148 -18.094 4.609 1 98.88 94 ILE A N 1
ATOM 761 C CA . ILE A 1 94 ? 8.32 -17.875 3.432 1 98.88 94 ILE A CA 1
ATOM 762 C C . ILE A 1 94 ? 7.73 -19.188 2.943 1 98.88 94 ILE A C 1
ATOM 764 O O . ILE A 1 94 ? 8.305 -20.25 3.182 1 98.88 94 ILE A O 1
ATOM 768 N N . VAL A 1 95 ? 6.625 -19.094 2.207 1 98.88 95 VAL A N 1
ATOM 769 C CA . VAL A 1 95 ? 5.98 -20.297 1.699 1 98.88 95 VAL A CA 1
ATOM 770 C C . VAL A 1 95 ? 6.449 -20.578 0.273 1 98.88 95 VAL A C 1
ATOM 772 O O . VAL A 1 95 ? 6.246 -21.672 -0.252 1 98.88 95 VAL A O 1
ATOM 775 N N . CYS A 1 96 ? 7.113 -19.547 -0.343 1 98.94 96 CYS A N 1
ATOM 776 C CA . CYS A 1 96 ? 7.582 -19.719 -1.713 1 98.94 96 CYS A CA 1
ATOM 777 C C . CYS A 1 96 ? 8.602 -18.641 -2.08 1 98.94 96 CYS A C 1
ATOM 779 O O . CYS A 1 96 ? 8.734 -17.641 -1.378 1 98.94 96 CYS A O 1
ATOM 781 N N . ILE A 1 97 ? 9.359 -18.938 -3.076 1 98.94 97 ILE A N 1
ATOM 782 C CA . ILE A 1 97 ? 10.094 -17.891 -3.797 1 98.94 97 ILE A CA 1
ATOM 783 C C . ILE A 1 97 ? 9.195 -17.281 -4.867 1 98.94 97 ILE A C 1
ATOM 785 O O . ILE A 1 97 ? 8.703 -17.984 -5.75 1 98.94 97 ILE A O 1
ATOM 789 N N . GLY A 1 98 ? 8.867 -16 -4.68 1 98.38 98 GLY A N 1
ATOM 790 C CA . GLY A 1 98 ? 7.961 -15.312 -5.582 1 98.38 98 GLY A CA 1
ATOM 791 C C . GLY A 1 98 ? 7.73 -13.859 -5.207 1 98.38 98 GLY A C 1
ATOM 792 O O . GLY A 1 98 ? 7.938 -13.469 -4.059 1 98.38 98 GLY A O 1
ATOM 793 N N . GLU A 1 99 ? 7.473 -13.023 -6.012 1 98.12 99 GLU A N 1
ATOM 794 C CA . GLU A 1 99 ? 7.152 -13.344 -7.398 1 98.12 99 GLU A CA 1
ATOM 795 C C . GLU A 1 99 ? 8.391 -13.234 -8.289 1 98.12 99 GLU A C 1
ATOM 797 O O . GLU A 1 99 ? 9.203 -12.328 -8.109 1 98.12 99 GLU A O 1
ATOM 802 N N . THR A 1 100 ? 8.539 -14.141 -9.164 1 98.62 100 THR A N 1
ATOM 803 C CA . THR A 1 100 ? 9.594 -14.148 -10.18 1 98.62 100 THR A CA 1
ATOM 804 C C . THR A 1 100 ? 8.992 -14.156 -11.578 1 98.62 100 THR A C 1
ATOM 806 O O . THR A 1 100 ? 7.773 -14.055 -11.742 1 98.62 100 THR A O 1
ATOM 809 N N . GLY A 1 101 ? 9.867 -14.242 -12.609 1 98.06 101 GLY A N 1
ATOM 810 C CA . GLY A 1 101 ? 9.305 -14.438 -13.938 1 98.06 101 GLY A CA 1
ATOM 811 C C . GLY A 1 101 ? 10.023 -13.648 -15.008 1 98.06 101 GLY A C 1
ATOM 812 O O . GLY A 1 101 ? 11.211 -13.359 -14.883 1 98.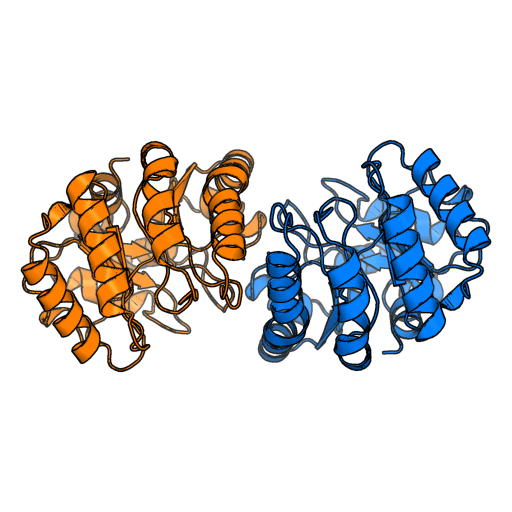06 101 GLY A O 1
ATOM 813 N N . LEU A 1 102 ? 9.289 -13.414 -16.094 1 97.5 102 LEU A N 1
ATOM 814 C CA . LEU A 1 102 ? 9.797 -12.648 -17.219 1 97.5 102 LEU A CA 1
ATOM 815 C C . LEU A 1 102 ? 8.852 -11.508 -17.578 1 97.5 102 LEU A C 1
ATOM 817 O O . LEU A 1 102 ? 7.633 -11.641 -17.453 1 97.5 102 LEU A O 1
ATOM 821 N N . HIS A 1 103 ? 9.438 -10.391 -17.984 1 94.06 103 HIS A N 1
ATOM 822 C CA . HIS A 1 103 ? 8.711 -9.227 -18.469 1 94.06 103 HIS A CA 1
ATOM 823 C C . HIS A 1 103 ? 9.461 -8.539 -19.609 1 94.06 103 HIS A C 1
ATOM 825 O O . HIS A 1 103 ? 9.242 -7.363 -19.891 1 94.06 103 HIS A O 1
ATOM 831 N N . TYR A 1 104 ? 10.43 -9.242 -20.172 1 84.12 104 TYR A N 1
ATOM 832 C CA . TYR A 1 104 ? 11.211 -9.008 -21.391 1 84.12 104 TYR A CA 1
ATOM 833 C C . TYR A 1 104 ? 12.188 -7.848 -21.188 1 84.12 104 TYR A C 1
ATOM 835 O O . TYR A 1 104 ? 12.391 -7.039 -22.109 1 84.12 104 TYR A O 1
ATOM 843 N N . LEU A 1 105 ? 12.578 -7.629 -20.031 1 79.31 105 LEU A N 1
ATOM 844 C CA . LEU A 1 105 ? 13.734 -6.773 -19.766 1 79.31 105 LEU A CA 1
ATOM 845 C C . LEU A 1 105 ? 15.031 -7.539 -19.984 1 79.31 105 LEU A C 1
ATOM 847 O O . LEU A 1 105 ? 15.055 -8.773 -19.922 1 79.31 105 LEU A O 1
ATOM 851 N N . LYS A 1 106 ? 16.047 -6.801 -20.281 1 80.38 106 LYS A N 1
ATOM 852 C CA . LYS A 1 106 ? 17.344 -7.418 -20.469 1 80.38 106 LYS A CA 1
ATOM 853 C C . LYS A 1 106 ? 17.828 -8.117 -19.203 1 80.38 106 LYS A C 1
ATOM 855 O O . LYS A 1 106 ? 17.703 -7.566 -18.094 1 80.38 106 LYS A O 1
ATOM 860 N N . GLY A 1 107 ? 18.203 -9.312 -19.312 1 88 107 GLY A N 1
ATOM 861 C CA . GLY A 1 107 ? 18.844 -10.023 -18.219 1 88 107 GLY A CA 1
ATOM 862 C C . GLY A 1 107 ? 17.875 -10.766 -17.328 1 88 107 GLY A C 1
ATOM 863 O O . GLY A 1 107 ? 18.281 -11.5 -16.422 1 88 107 GLY A O 1
ATOM 864 N N . GLU A 1 108 ? 16.656 -10.68 -17.609 1 94.25 108 GLU A N 1
ATOM 865 C CA . GLU A 1 108 ? 15.625 -11.273 -16.75 1 94.25 108 GLU A CA 1
ATOM 866 C C . GLU A 1 108 ? 15.734 -12.789 -16.734 1 94.25 108 GLU A C 1
ATOM 868 O O . GLU A 1 108 ? 15.406 -13.43 -15.734 1 94.25 108 GLU A O 1
ATOM 873 N N . GLU A 1 109 ? 16.25 -13.352 -17.812 1 96.38 109 GLU A N 1
ATOM 874 C CA . GLU A 1 109 ? 16.328 -14.812 -17.891 1 96.38 109 GLU A CA 1
ATOM 875 C C . GLU A 1 109 ? 17.312 -15.367 -16.875 1 96.38 109 GLU A C 1
ATOM 877 O O . GLU A 1 109 ? 17.016 -16.344 -16.172 1 96.38 109 GLU A O 1
ATOM 882 N N . GLU A 1 110 ? 18.453 -14.773 -16.828 1 96.5 110 GLU A N 1
ATOM 883 C CA . GLU A 1 110 ? 19.453 -15.219 -15.859 1 96.5 110 GLU A CA 1
ATOM 884 C C . GLU A 1 110 ? 18.938 -15.047 -14.43 1 96.5 110 GLU A C 1
ATOM 886 O O . GLU A 1 110 ? 19.172 -15.906 -13.578 1 96.5 110 GLU A O 1
ATOM 891 N N . LEU A 1 111 ? 18.281 -13.945 -14.188 1 97.25 111 LEU A N 1
ATOM 892 C CA . LEU A 1 111 ? 17.703 -13.695 -12.875 1 97.25 111 LEU A CA 1
ATOM 893 C C . LEU A 1 111 ? 16.672 -14.758 -12.523 1 97.25 111 LEU A C 1
ATOM 895 O O . LEU A 1 111 ? 16.672 -15.273 -11.398 1 97.25 111 LEU A O 1
ATOM 899 N N . LEU A 1 112 ? 15.805 -15.078 -13.469 1 98.44 112 LEU A N 1
ATOM 900 C CA . LEU A 1 112 ? 14.82 -16.125 -13.242 1 98.44 112 LEU A CA 1
ATOM 901 C C . LEU A 1 112 ? 15.492 -17.469 -12.969 1 98.44 112 LEU A C 1
ATOM 903 O O . LEU A 1 112 ? 15.117 -18.188 -12.031 1 98.44 112 LEU A O 1
ATOM 907 N N . LYS A 1 113 ? 16.516 -17.797 -13.742 1 98.56 113 LYS A N 1
ATOM 908 C CA . LYS A 1 113 ? 17.219 -19.062 -13.586 1 98.56 113 LYS A CA 1
ATOM 909 C C . LYS A 1 113 ? 17.828 -19.188 -12.195 1 98.56 113 LYS A C 1
ATOM 911 O O . LYS A 1 113 ? 17.734 -20.234 -11.555 1 98.56 113 LYS A O 1
ATOM 916 N N . GLU A 1 114 ? 18.453 -18.125 -11.727 1 98.44 114 GLU A N 1
ATOM 917 C CA . GLU A 1 114 ? 19.062 -18.156 -10.398 1 98.44 114 GLU A CA 1
ATOM 918 C C . GLU A 1 114 ? 18.031 -18.391 -9.312 1 98.44 114 GLU A C 1
ATOM 920 O O . GLU A 1 114 ? 18.297 -19.078 -8.328 1 98.44 114 GLU A O 1
ATOM 925 N N . GLN A 1 115 ? 16.859 -17.828 -9.445 1 98.75 115 GLN A N 1
ATOM 926 C CA . GLN A 1 115 ? 15.812 -18.031 -8.445 1 98.75 115 GLN A CA 1
ATOM 927 C C . GLN A 1 115 ? 15.234 -19.438 -8.531 1 98.75 115 GLN A C 1
ATOM 929 O O . GLN A 1 115 ? 14.883 -20.031 -7.508 1 98.75 115 GLN A O 1
ATOM 934 N N . LEU A 1 116 ? 15.156 -19.953 -9.758 1 98.88 116 LEU A N 1
ATOM 935 C CA . LEU A 1 116 ? 14.727 -21.328 -9.945 1 98.88 116 LEU A CA 1
ATOM 936 C C . LEU A 1 116 ? 15.719 -22.297 -9.312 1 98.88 116 LEU A C 1
ATOM 938 O O . LEU A 1 116 ? 15.328 -23.297 -8.711 1 98.88 116 LEU A O 1
ATOM 942 N N . ILE A 1 117 ? 16.984 -22.047 -9.477 1 98.81 117 ILE A N 1
ATOM 943 C CA . ILE A 1 117 ? 18.031 -22.875 -8.891 1 98.81 117 ILE A CA 1
ATOM 944 C C . ILE A 1 117 ? 17.891 -22.875 -7.371 1 98.81 117 ILE A C 1
ATOM 946 O O . ILE A 1 117 ? 18 -23.938 -6.734 1 98.81 117 ILE A O 1
ATOM 950 N N . LEU A 1 118 ? 17.609 -21.703 -6.781 1 98.81 118 LEU A N 1
ATOM 951 C CA . LEU A 1 118 ? 17.406 -21.625 -5.34 1 98.81 118 LEU A CA 1
ATOM 952 C C . LEU A 1 118 ? 16.188 -22.438 -4.922 1 98.81 118 LEU A C 1
ATOM 954 O O . LEU A 1 118 ? 16.219 -23.156 -3.916 1 98.81 118 LEU A O 1
ATOM 958 N N . ALA A 1 119 ? 15.102 -22.297 -5.672 1 98.88 119 ALA A N 1
ATOM 959 C CA . ALA A 1 119 ? 13.891 -23.047 -5.375 1 98.88 119 ALA A CA 1
ATOM 960 C C . ALA A 1 119 ? 14.164 -24.562 -5.383 1 98.88 119 ALA A C 1
ATOM 962 O O . ALA A 1 119 ? 13.688 -25.281 -4.508 1 98.88 119 ALA A O 1
ATOM 963 N N . LYS A 1 120 ? 14.898 -24.969 -6.406 1 98.75 120 LYS A N 1
ATOM 964 C CA . LYS A 1 120 ? 15.281 -26.375 -6.527 1 98.75 120 LYS A CA 1
ATOM 965 C C . LYS A 1 120 ? 16.141 -26.828 -5.344 1 98.75 120 LYS A C 1
ATOM 967 O O . LYS A 1 120 ? 15.867 -27.859 -4.73 1 98.75 120 LYS A O 1
ATOM 972 N N . GLU A 1 121 ? 17.125 -26.016 -5.039 1 98.56 121 GLU A N 1
ATOM 973 C CA . GLU A 1 121 ? 18.062 -26.344 -3.977 1 98.56 121 GLU A CA 1
ATOM 974 C C . GLU A 1 121 ? 17.359 -26.469 -2.629 1 98.56 121 GLU A C 1
ATOM 976 O O . GLU A 1 121 ? 17.688 -27.359 -1.839 1 98.56 121 GLU A O 1
ATOM 981 N N . TYR A 1 122 ? 16.391 -25.641 -2.361 1 98.56 122 TYR A N 1
ATOM 982 C CA . TYR A 1 122 ? 15.75 -25.609 -1.054 1 98.56 122 TYR A CA 1
ATOM 983 C C . TYR A 1 122 ? 14.406 -26.328 -1.095 1 98.56 122 TYR A C 1
ATOM 985 O O . TYR A 1 122 ? 13.664 -26.312 -0.11 1 98.56 122 TYR A O 1
ATOM 993 N N . GLU A 1 123 ? 14.078 -26.844 -2.285 1 98.38 123 GLU A N 1
ATOM 994 C CA . GLU A 1 123 ? 12.797 -27.516 -2.486 1 98.38 123 GLU A CA 1
ATOM 995 C C . GLU A 1 123 ? 11.633 -26.625 -2.068 1 98.38 123 GLU A C 1
ATOM 997 O O . GLU A 1 123 ? 10.766 -27.047 -1.294 1 98.38 123 GLU A O 1
ATOM 1002 N N . LYS A 1 124 ? 11.719 -25.422 -2.432 1 98.81 124 LYS A N 1
ATOM 1003 C CA . LYS A 1 124 ? 10.727 -24.391 -2.119 1 98.81 124 LYS A CA 1
ATOM 1004 C C . LYS A 1 124 ? 9.859 -24.078 -3.336 1 98.81 124 LYS A C 1
ATOM 1006 O O . LYS A 1 124 ? 10.367 -23.953 -4.449 1 98.81 124 LYS A O 1
ATOM 1011 N N . PRO A 1 125 ? 8.5 -24.062 -3.156 1 98.94 125 PRO A N 1
ATOM 1012 C CA . PRO A 1 125 ? 7.648 -23.625 -4.262 1 98.94 125 PRO A CA 1
ATOM 1013 C C . PRO A 1 125 ? 8.117 -22.312 -4.879 1 98.94 125 PRO A C 1
ATOM 1015 O O . PRO A 1 125 ? 8.68 -21.453 -4.18 1 98.94 125 PRO A O 1
ATOM 1018 N N . ILE A 1 126 ? 7.898 -22.141 -6.164 1 98.94 126 ILE A N 1
ATOM 1019 C CA . ILE A 1 126 ? 8.281 -20.906 -6.836 1 98.94 126 ILE A CA 1
ATOM 1020 C C . ILE A 1 126 ? 7.141 -20.438 -7.746 1 98.94 126 ILE A C 1
ATOM 1022 O O . ILE A 1 126 ? 6.539 -21.25 -8.453 1 98.94 126 ILE A O 1
ATOM 1026 N N . VAL A 1 127 ? 6.77 -19.125 -7.66 1 98.94 127 VAL A N 1
ATOM 1027 C CA . VAL A 1 127 ? 5.715 -18.516 -8.461 1 98.94 127 VAL A CA 1
ATOM 1028 C C . VAL A 1 127 ? 6.336 -17.719 -9.609 1 98.94 127 VAL A C 1
ATOM 1030 O O . VAL A 1 127 ? 7.125 -16.812 -9.383 1 98.94 127 VAL A O 1
ATOM 1033 N N . ILE A 1 128 ? 5.938 -18.016 -10.828 1 98.88 128 ILE A N 1
ATOM 1034 C CA . ILE A 1 128 ? 6.551 -17.422 -12.008 1 98.88 128 ILE A CA 1
ATOM 1035 C C . ILE A 1 128 ? 5.527 -16.562 -12.75 1 98.88 128 ILE A C 1
ATOM 1037 O O . ILE A 1 128 ? 4.512 -17.078 -13.227 1 98.88 128 ILE A O 1
ATOM 1041 N N . HIS A 1 129 ? 5.84 -15.344 -12.898 1 98.5 129 HIS A N 1
ATOM 1042 C CA . HIS A 1 129 ? 5.055 -14.328 -13.594 1 98.5 129 HIS A CA 1
ATOM 1043 C C . HIS A 1 129 ? 5.164 -14.484 -15.109 1 98.5 129 HIS A C 1
ATOM 1045 O O . HIS A 1 129 ? 6.262 -14.68 -15.633 1 98.5 129 HIS A O 1
ATOM 1051 N N . THR A 1 130 ? 4.016 -14.367 -15.773 1 97.81 130 THR A N 1
ATOM 1052 C CA . THR A 1 130 ? 3.996 -14.156 -17.219 1 97.81 130 THR A CA 1
ATOM 1053 C C . THR A 1 130 ? 3.471 -12.766 -17.547 1 97.81 130 THR A C 1
ATOM 1055 O O . THR A 1 130 ? 2.549 -12.266 -16.906 1 97.81 130 THR A O 1
ATOM 1058 N N . PRO A 1 131 ? 4.031 -12.164 -18.531 1 96 131 PRO A N 1
ATOM 1059 C CA . PRO A 1 131 ? 3.662 -10.773 -18.828 1 96 131 PRO A CA 1
ATOM 1060 C C . PRO A 1 131 ? 2.342 -10.664 -19.578 1 96 131 PRO A C 1
ATOM 1062 O O . PRO A 1 131 ? 1.816 -11.664 -20.062 1 96 131 PRO A O 1
ATOM 1065 N N . GLU A 1 132 ? 1.832 -9.461 -19.641 1 91.06 132 GLU A N 1
ATOM 1066 C CA . GLU A 1 132 ? 0.589 -9.195 -20.359 1 91.06 132 GLU A CA 1
ATOM 1067 C C . GLU A 1 132 ? 0.818 -9.164 -21.875 1 91.06 132 GLU A C 1
ATOM 1069 O O . GLU A 1 132 ? -0.072 -9.523 -22.641 1 91.06 132 GLU A O 1
ATOM 1074 N N . LYS A 1 133 ? 2.045 -8.711 -22.266 1 91.31 133 LYS A N 1
ATOM 1075 C CA . LYS A 1 133 ? 2.41 -8.633 -23.672 1 91.31 133 LYS A CA 1
ATOM 1076 C C . LYS A 1 133 ? 3.373 -9.75 -24.062 1 91.31 133 LYS A C 1
ATOM 1078 O O . LYS A 1 133 ? 4.219 -10.148 -23.25 1 91.31 133 LYS A O 1
ATOM 1083 N N . ASN A 1 134 ? 3.252 -10.219 -25.219 1 93.62 134 ASN A N 1
ATOM 1084 C CA . ASN A 1 134 ? 4.082 -11.305 -25.734 1 93.62 134 ASN A CA 1
ATOM 1085 C C . ASN A 1 134 ? 4.043 -12.523 -24.828 1 93.62 134 ASN A C 1
ATOM 1087 O O . ASN A 1 134 ? 5.066 -13.172 -24.609 1 93.62 134 ASN A O 1
ATOM 1091 N N . LYS A 1 135 ? 2.896 -12.773 -24.359 1 96.69 135 LYS A N 1
ATOM 1092 C CA . LYS A 1 135 ? 2.703 -13.797 -23.344 1 96.69 135 LYS A CA 1
ATOM 1093 C C . LYS A 1 135 ? 3.078 -15.18 -23.875 1 96.69 135 LYS A C 1
ATOM 1095 O O . LYS A 1 135 ? 3.684 -15.984 -23.156 1 96.69 135 LYS A O 1
ATOM 1100 N N . LYS A 1 136 ? 2.678 -15.445 -25.016 1 96.94 136 LYS A N 1
ATOM 1101 C CA . LYS A 1 136 ? 2.969 -16.75 -25.609 1 96.94 136 LYS A CA 1
ATOM 1102 C C . LYS A 1 136 ? 4.473 -16.984 -25.688 1 96.94 136 LYS A C 1
ATOM 1104 O O . LYS A 1 136 ? 4.957 -18.047 -25.25 1 96.94 136 LYS A O 1
ATOM 1109 N N . GLU A 1 137 ? 5.176 -16 -26.234 1 96.75 137 GLU A N 1
ATOM 1110 C CA . GLU A 1 137 ? 6.625 -16.109 -26.359 1 96.75 137 GLU A CA 1
ATOM 1111 C C . GLU A 1 137 ? 7.293 -16.219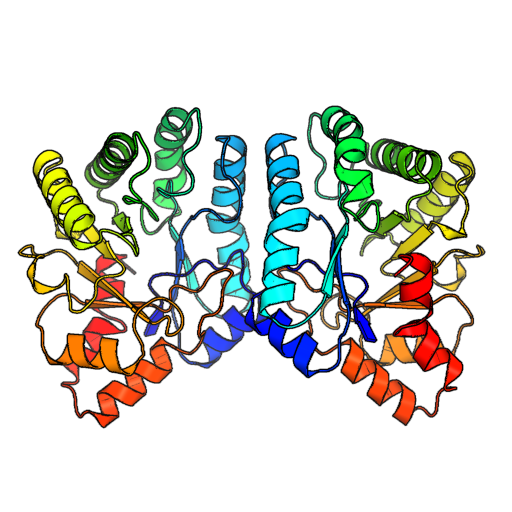 -25 1 96.75 137 GLU A C 1
ATOM 1113 O O . GLU A 1 137 ? 8.211 -17.031 -24.812 1 96.75 137 GLU A O 1
ATOM 1118 N N . ALA A 1 138 ? 6.809 -15.445 -24.062 1 97.19 138 ALA A N 1
ATOM 1119 C CA . ALA A 1 138 ? 7.359 -15.477 -22.719 1 97.19 138 ALA A CA 1
ATOM 1120 C C . ALA A 1 138 ? 7.121 -16.844 -22.062 1 97.19 138 ALA A C 1
ATOM 1122 O O . ALA A 1 138 ? 8.016 -17.391 -21.422 1 97.19 138 ALA A O 1
ATOM 1123 N N . LEU A 1 139 ? 5.934 -17.359 -22.219 1 98.19 139 LEU A N 1
ATOM 1124 C CA . LEU A 1 139 ? 5.602 -18.641 -21.625 1 98.19 139 LEU A CA 1
ATOM 1125 C C . LEU A 1 139 ? 6.484 -19.75 -22.203 1 98.19 139 LEU A C 1
ATOM 1127 O O . LEU A 1 139 ? 7.012 -20.578 -21.453 1 98.19 139 LEU A O 1
ATOM 1131 N N . LEU A 1 140 ? 6.633 -19.75 -23.484 1 97.88 140 LEU A N 1
ATOM 1132 C CA . LEU A 1 140 ? 7.477 -20.766 -24.125 1 97.88 140 LEU A CA 1
ATOM 1133 C C . LEU A 1 140 ? 8.906 -20.672 -23.594 1 97.88 140 LEU A C 1
ATOM 1135 O O . LEU A 1 140 ? 9.539 -21.703 -23.344 1 97.88 140 LEU A O 1
ATOM 1139 N N . ARG A 1 141 ? 9.383 -19.484 -23.453 1 97.38 141 ARG A N 1
ATOM 1140 C CA . ARG A 1 141 ? 10.734 -19.312 -22.922 1 97.38 141 ARG A CA 1
ATOM 1141 C C . ARG A 1 141 ? 10.82 -19.781 -21.484 1 97.38 141 ARG A C 1
ATOM 1143 O O . ARG A 1 141 ? 11.82 -20.375 -21.078 1 97.38 141 ARG A O 1
ATOM 1150 N N . ILE A 1 142 ? 9.812 -19.484 -20.688 1 98.31 142 ILE A N 1
ATOM 1151 C CA . ILE A 1 142 ? 9.766 -19.953 -19.312 1 98.31 142 ILE A CA 1
ATOM 1152 C C . ILE A 1 142 ? 9.82 -21.469 -19.266 1 98.31 142 ILE A C 1
ATOM 1154 O O . ILE A 1 142 ? 10.57 -22.062 -18.484 1 98.31 142 ILE A O 1
ATOM 1158 N N . LEU A 1 143 ? 9.07 -22.094 -20.172 1 98.31 143 LEU A N 1
ATOM 1159 C CA . LEU A 1 143 ? 9.055 -23.547 -20.219 1 98.31 143 LEU A CA 1
ATOM 1160 C C . LEU A 1 143 ? 10.43 -24.094 -20.594 1 98.31 143 LEU A C 1
ATOM 1162 O O . LEU A 1 143 ? 10.883 -25.094 -20.031 1 98.31 143 LEU A O 1
ATOM 1166 N N . ASP A 1 144 ? 11.102 -23.406 -21.484 1 98 144 ASP A N 1
ATOM 1167 C CA . ASP A 1 144 ? 12.461 -23.797 -21.859 1 98 144 ASP A CA 1
ATOM 1168 C C . ASP A 1 144 ? 13.398 -23.688 -20.656 1 98 144 ASP A C 1
ATOM 1170 O O . ASP A 1 144 ? 14.234 -24.562 -20.438 1 98 144 ASP A O 1
ATOM 1174 N N . ILE A 1 145 ? 13.266 -22.609 -19.938 1 98.19 145 ILE A N 1
ATOM 1175 C CA . ILE A 1 145 ? 14.133 -22.359 -18.797 1 98.19 145 ILE A CA 1
ATOM 1176 C C . ILE A 1 145 ? 13.891 -23.422 -17.719 1 98.19 145 ILE A C 1
ATOM 1178 O O . ILE A 1 145 ? 14.836 -23.875 -17.078 1 98.19 145 ILE A O 1
ATOM 1182 N N . LEU A 1 146 ? 12.633 -23.812 -17.531 1 98.5 146 LEU A N 1
ATOM 1183 C CA . LEU A 1 146 ? 12.328 -24.875 -16.562 1 98.5 146 LEU A CA 1
ATOM 1184 C C . LEU A 1 146 ? 13.039 -26.172 -16.938 1 98.5 146 LEU A C 1
ATOM 1186 O O . LEU A 1 146 ? 13.547 -26.875 -16.062 1 98.5 146 LEU A O 1
ATOM 1190 N N . ASN A 1 147 ? 13.023 -26.438 -18.234 1 97.38 147 ASN A N 1
ATOM 1191 C CA . ASN A 1 147 ? 13.727 -27.625 -18.734 1 97.38 147 ASN A CA 1
ATOM 1192 C C . ASN A 1 147 ? 15.227 -27.516 -18.484 1 97.38 147 ASN A C 1
ATOM 1194 O O . ASN A 1 147 ? 15.867 -28.5 -18.094 1 97.38 147 ASN A O 1
ATOM 1198 N N . GLU A 1 148 ? 15.758 -26.359 -18.734 1 98.12 148 GLU A N 1
ATOM 1199 C CA . GLU A 1 148 ? 17.188 -26.141 -18.547 1 98.12 148 GLU A CA 1
ATOM 1200 C C . GLU A 1 148 ? 17.594 -26.328 -17.094 1 98.12 148 GLU A C 1
ATOM 1202 O O . GLU A 1 148 ? 18.641 -26.906 -16.812 1 98.12 148 GLU A O 1
ATOM 1207 N N . VAL A 1 149 ? 16.75 -25.844 -16.188 1 98.31 149 VAL A N 1
ATOM 1208 C CA . VAL A 1 149 ? 17.062 -25.891 -14.758 1 98.31 149 VAL A CA 1
ATOM 1209 C C . VAL A 1 149 ? 16.734 -27.266 -14.195 1 98.31 149 VAL A C 1
ATOM 1211 O O . VAL A 1 149 ? 17.266 -27.672 -13.164 1 98.31 149 VAL A O 1
ATOM 1214 N N . ARG A 1 150 ? 15.844 -28.031 -14.836 1 98.06 150 ARG A N 1
ATOM 1215 C CA . ARG A 1 150 ? 15.398 -29.359 -14.438 1 98.06 150 ARG A CA 1
ATOM 1216 C C . ARG A 1 150 ? 14.805 -29.344 -13.031 1 98.06 150 ARG A C 1
ATOM 1218 O O . ARG A 1 150 ? 15.172 -30.156 -12.188 1 98.06 150 ARG A O 1
ATOM 1225 N N . ILE A 1 151 ? 14.016 -28.344 -12.766 1 98.06 151 ILE A N 1
ATOM 1226 C CA . ILE A 1 151 ? 13.344 -28.234 -11.477 1 98.06 151 ILE A CA 1
ATOM 1227 C C . ILE A 1 151 ? 12.164 -29.203 -11.43 1 98.06 151 ILE A C 1
ATOM 1229 O O . ILE A 1 151 ? 11.531 -29.469 -12.453 1 98.06 151 ILE A O 1
ATOM 1233 N N . ASP A 1 152 ? 11.906 -29.75 -10.234 1 98.31 152 ASP A N 1
ATOM 1234 C CA . ASP A 1 152 ? 10.703 -30.562 -10.031 1 98.31 152 ASP A CA 1
ATOM 1235 C C . ASP A 1 152 ? 9.445 -29.75 -10.328 1 98.31 152 ASP A C 1
ATOM 1237 O O . ASP A 1 152 ? 9.219 -28.703 -9.734 1 98.31 152 ASP A O 1
ATOM 1241 N N . GLU A 1 153 ? 8.602 -30.203 -11.195 1 98.12 153 GLU A N 1
ATOM 1242 C CA . GLU A 1 153 ? 7.422 -29.484 -11.672 1 98.12 153 GLU A CA 1
ATOM 1243 C C . GLU A 1 153 ? 6.426 -29.25 -10.539 1 98.12 153 GLU A C 1
ATOM 1245 O O . GLU A 1 153 ? 5.645 -28.297 -10.586 1 98.12 153 GLU A O 1
ATOM 1250 N N . SER A 1 154 ? 6.465 -30.078 -9.531 1 98.31 154 SER A N 1
ATOM 1251 C CA . SER A 1 154 ? 5.551 -29.922 -8.406 1 98.31 154 SER A CA 1
ATOM 1252 C C . SER A 1 154 ? 5.867 -28.672 -7.605 1 98.31 154 SER A C 1
ATOM 1254 O O . SER A 1 154 ? 5.059 -28.234 -6.789 1 98.31 154 SER A O 1
ATOM 1256 N N . LEU A 1 155 ? 7 -27.984 -7.859 1 98.75 155 LEU A N 1
ATOM 1257 C CA . LEU A 1 155 ? 7.422 -26.781 -7.156 1 98.75 155 LEU A CA 1
ATOM 1258 C C . LEU A 1 155 ? 7.039 -25.531 -7.941 1 98.75 155 LEU A C 1
ATOM 1260 O O . LEU A 1 155 ? 7.242 -24.406 -7.473 1 98.75 155 LEU A O 1
ATOM 1264 N N . VAL A 1 156 ? 6.449 -25.734 -9.07 1 98.94 156 VAL A N 1
ATOM 1265 C CA . VAL A 1 156 ? 6.363 -24.609 -9.992 1 98.94 156 VAL A CA 1
ATOM 1266 C C . VAL A 1 156 ? 4.906 -24.203 -10.195 1 98.94 156 VAL A C 1
ATOM 1268 O O . VAL A 1 156 ? 4.059 -25.047 -10.508 1 98.94 156 VAL A O 1
ATOM 1271 N N . LEU A 1 157 ? 4.613 -23 -9.945 1 98.94 157 LEU A N 1
ATOM 1272 C CA . LEU A 1 157 ? 3.373 -22.359 -10.375 1 98.94 157 LEU A CA 1
ATOM 1273 C C . LEU A 1 157 ? 3.639 -21.344 -11.484 1 98.94 157 LEU A C 1
ATOM 1275 O O . LEU A 1 157 ? 4.359 -20.375 -11.273 1 98.94 157 LEU A O 1
ATOM 1279 N N . ILE A 1 158 ? 3.191 -21.547 -12.664 1 98.88 158 ILE A N 1
ATOM 1280 C CA . ILE A 1 158 ? 3.188 -20.547 -13.727 1 98.88 158 ILE A CA 1
ATOM 1281 C C . ILE A 1 158 ? 1.903 -19.734 -13.656 1 98.88 158 ILE A C 1
ATOM 1283 O O . ILE A 1 158 ? 0.812 -20.25 -13.891 1 98.88 158 ILE A O 1
ATOM 1287 N N . ASP A 1 159 ? 2.062 -18.438 -13.414 1 98.69 159 ASP A N 1
ATOM 1288 C CA . ASP A 1 159 ? 0.914 -17.625 -13.023 1 98.69 159 ASP A CA 1
ATOM 1289 C C . ASP A 1 159 ? 0.46 -16.719 -14.164 1 98.69 159 ASP A C 1
ATOM 1291 O O . ASP A 1 159 ? 1.195 -16.516 -15.133 1 98.69 159 ASP A O 1
ATOM 1295 N N . HIS A 1 160 ? -0.791 -16.281 -14.094 1 98.56 160 HIS A N 1
ATOM 1296 C CA . HIS A 1 160 ? -1.44 -15.352 -15.008 1 98.56 160 HIS A CA 1
ATOM 1297 C C . HIS A 1 160 ? -1.672 -15.992 -16.375 1 98.56 160 HIS A C 1
ATOM 1299 O O . HIS A 1 160 ? -1.509 -15.336 -17.406 1 98.56 160 HIS A O 1
ATOM 1305 N N . ILE A 1 161 ? -1.98 -17.156 -16.375 1 98.5 161 ILE A N 1
ATOM 1306 C CA . ILE A 1 161 ? -2.301 -17.859 -17.625 1 98.5 161 ILE A CA 1
ATOM 1307 C C . ILE A 1 161 ? -3.721 -17.5 -18.062 1 98.5 161 ILE A C 1
ATOM 1309 O O . ILE A 1 161 ? -4.555 -17.125 -17.234 1 98.5 161 ILE A O 1
ATOM 1313 N N . ASN A 1 162 ? -3.973 -17.562 -19.344 1 97.81 162 ASN A N 1
ATOM 1314 C CA . ASN A 1 162 ? -5.293 -17.312 -19.922 1 97.81 162 ASN A CA 1
ATOM 1315 C C . ASN A 1 162 ? -5.621 -18.312 -21.016 1 97.81 162 ASN A C 1
ATOM 1317 O O . ASN A 1 162 ? -4.902 -19.297 -21.203 1 97.81 162 ASN A O 1
ATOM 1321 N N . ARG A 1 163 ? -6.688 -18.109 -21.688 1 95.94 163 ARG A N 1
ATOM 1322 C CA . ARG A 1 163 ? -7.184 -19.078 -22.672 1 95.94 163 ARG A CA 1
ATOM 1323 C C . ARG A 1 163 ? -6.219 -19.203 -23.859 1 95.94 163 ARG A C 1
ATOM 1325 O O . ARG A 1 163 ? -6.102 -20.266 -24.453 1 95.94 163 ARG A O 1
ATOM 1332 N N . GLU A 1 164 ? -5.457 -18.188 -24.078 1 95.88 164 GLU A N 1
ATOM 1333 C CA . GLU A 1 164 ? -4.566 -18.172 -25.234 1 95.88 164 GLU A CA 1
ATOM 1334 C C . GLU A 1 164 ? -3.309 -18.984 -24.984 1 95.88 164 GLU A C 1
ATOM 1336 O O . GLU A 1 164 ? -2.648 -19.438 -25.922 1 95.88 164 GLU A O 1
ATOM 1341 N N . THR A 1 165 ? -2.994 -19.188 -23.766 1 97.94 165 THR A N 1
ATOM 1342 C CA . THR A 1 165 ? -1.688 -19.766 -23.484 1 97.94 165 THR A CA 1
ATOM 1343 C C . THR A 1 165 ? -1.837 -21.109 -22.781 1 97.94 165 THR A C 1
ATOM 1345 O O . THR A 1 165 ? -0.879 -21.891 -22.688 1 97.94 165 THR A O 1
ATOM 1348 N N . ILE A 1 166 ? -3.01 -21.422 -22.312 1 98.19 166 ILE A N 1
ATOM 1349 C CA . ILE A 1 166 ? -3.225 -22.578 -21.453 1 98.19 166 ILE A CA 1
ATOM 1350 C C . ILE A 1 166 ? -2.809 -23.859 -22.188 1 98.19 166 ILE A C 1
ATOM 1352 O O . ILE A 1 166 ? -2.254 -24.766 -21.578 1 98.19 166 ILE A O 1
ATOM 1356 N N . ASP A 1 167 ? -2.945 -23.922 -23.469 1 97.75 167 ASP A N 1
ATOM 1357 C CA . ASP A 1 167 ? -2.676 -25.125 -24.25 1 97.75 167 ASP A CA 1
ATOM 1358 C C . ASP A 1 167 ? -1.176 -25.328 -24.469 1 97.75 167 ASP A C 1
ATOM 1360 O O . ASP A 1 167 ? -0.733 -26.406 -24.859 1 97.75 167 ASP A O 1
ATOM 1364 N N . LEU A 1 168 ? -0.439 -24.312 -24.219 1 97.69 168 LEU A N 1
ATOM 1365 C CA . LEU A 1 168 ? 1.004 -24.391 -24.422 1 97.69 168 LEU A CA 1
ATOM 1366 C C . LEU A 1 168 ? 1.681 -25.094 -23.25 1 97.69 168 LEU A C 1
ATOM 1368 O O . LEU A 1 168 ? 2.846 -25.484 -23.344 1 97.69 168 LEU A O 1
ATOM 1372 N N . ILE A 1 169 ? 0.981 -25.203 -22.141 1 97.75 169 ILE A N 1
ATOM 1373 C CA . ILE A 1 169 ? 1.564 -25.828 -20.969 1 97.75 169 ILE A CA 1
ATOM 1374 C C . ILE A 1 169 ? 1.379 -27.344 -21.031 1 97.75 169 ILE A C 1
ATOM 1376 O O . ILE A 1 169 ? 0.302 -27.859 -20.719 1 97.75 169 ILE A O 1
ATOM 1380 N N . ASP A 1 170 ? 2.355 -28 -21.438 1 94.25 170 ASP A N 1
ATOM 1381 C CA . ASP A 1 170 ? 2.357 -29.453 -21.547 1 94.25 170 ASP A CA 1
ATOM 1382 C C . ASP A 1 170 ? 3.166 -30.094 -20.422 1 94.25 170 ASP A C 1
ATOM 1384 O O . ASP A 1 170 ? 4 -30.969 -20.656 1 94.25 170 ASP A O 1
ATOM 1388 N N . ARG A 1 171 ? 3.068 -29.516 -19.219 1 94.5 171 ARG A N 1
ATOM 1389 C CA . ARG A 1 171 ? 3.777 -29.953 -18.016 1 94.5 171 ARG A CA 1
ATOM 1390 C C . ARG A 1 171 ? 2.816 -30.125 -16.844 1 94.5 171 ARG A C 1
ATOM 1392 O O . ARG A 1 171 ? 1.703 -29.594 -16.859 1 94.5 171 ARG A O 1
ATOM 1399 N N . ASP A 1 172 ? 3.289 -30.828 -15.93 1 97.19 172 ASP A N 1
ATOM 1400 C CA . ASP A 1 172 ? 2.465 -31.078 -14.75 1 97.19 172 ASP A CA 1
ATOM 1401 C C . ASP A 1 172 ? 2.732 -30.031 -13.672 1 97.19 172 ASP A C 1
ATOM 1403 O O . ASP A 1 172 ? 2.922 -30.375 -12.5 1 97.19 172 ASP A O 1
ATOM 1407 N N . VAL A 1 173 ? 2.873 -28.797 -14.031 1 98.75 173 VAL A N 1
ATOM 1408 C CA . VAL A 1 173 ? 3.035 -27.672 -13.133 1 98.75 173 VAL A CA 1
ATOM 1409 C C . VAL A 1 173 ? 1.665 -27.156 -12.688 1 98.75 173 VAL A C 1
ATOM 1411 O O . VAL A 1 173 ? 0.636 -27.578 -13.219 1 98.75 173 VAL A O 1
ATOM 1414 N N . TYR A 1 174 ? 1.66 -26.406 -11.617 1 98.94 174 TYR A N 1
ATOM 1415 C CA . TYR A 1 174 ? 0.446 -25.672 -11.273 1 98.94 174 TYR A CA 1
ATOM 1416 C C . TYR A 1 174 ? 0.236 -24.484 -12.219 1 98.94 174 TYR A C 1
ATOM 1418 O O . TYR A 1 174 ? 1.201 -23.875 -12.68 1 98.94 174 TYR A O 1
ATOM 1426 N N . VAL A 1 175 ? -1.012 -24.188 -12.461 1 98.94 175 VAL A N 1
ATOM 1427 C CA . VAL A 1 175 ? -1.381 -23.141 -13.406 1 98.94 175 VAL A CA 1
ATOM 1428 C C . VAL A 1 175 ? -2.227 -22.094 -12.703 1 98.94 175 VAL A C 1
ATOM 1430 O O . VAL A 1 175 ? -3.334 -22.375 -12.242 1 98.94 175 VAL A O 1
ATOM 1433 N N . GLY A 1 176 ? -1.69 -20.859 -12.656 1 98.88 176 GLY A N 1
ATOM 1434 C CA . GLY A 1 176 ? -2.379 -19.781 -11.969 1 98.88 176 GLY A CA 1
ATOM 1435 C C . GLY A 1 176 ? -3.32 -19 -12.867 1 98.88 176 GLY A C 1
ATOM 1436 O O . GLY A 1 176 ? -2.941 -18.594 -13.969 1 98.88 176 GLY A O 1
ATOM 1437 N N . LEU A 1 177 ? -4.535 -18.812 -12.43 1 98.88 177 LEU A N 1
ATOM 1438 C CA . LEU A 1 177 ? -5.523 -17.953 -13.062 1 98.88 177 LEU A CA 1
ATOM 1439 C C . LEU A 1 177 ? -5.848 -16.75 -12.172 1 98.88 177 LEU A C 1
ATOM 1441 O O . LEU A 1 177 ? -6.477 -16.906 -11.125 1 98.88 177 LEU A O 1
ATOM 1445 N N . SER A 1 178 ? -5.418 -15.609 -12.586 1 98.69 178 SER A N 1
ATOM 1446 C CA . SER A 1 178 ? -5.637 -14.391 -11.82 1 98.69 178 SER A CA 1
ATOM 1447 C C . SER A 1 178 ? -6.918 -13.688 -12.258 1 98.69 178 SER A C 1
ATOM 1449 O O . SER A 1 178 ? -7.039 -13.266 -13.414 1 98.69 178 SER A O 1
ATOM 1451 N N . ILE A 1 179 ? -7.789 -13.547 -11.336 1 98.62 179 ILE A N 1
ATOM 1452 C CA . ILE A 1 179 ? -9.055 -12.883 -11.609 1 98.62 179 ILE A CA 1
ATOM 1453 C C . ILE A 1 179 ? -8.945 -11.398 -11.289 1 98.62 179 ILE A C 1
ATOM 1455 O O . ILE A 1 179 ? -9.164 -10.977 -10.148 1 98.62 179 ILE A O 1
ATOM 1459 N N . GLN A 1 180 ? -8.609 -10.648 -12.289 1 96.5 180 GLN A N 1
ATOM 1460 C CA . GLN A 1 180 ? -8.508 -9.195 -12.258 1 96.5 180 GLN A CA 1
ATOM 1461 C C . GLN A 1 180 ? -9.18 -8.57 -13.477 1 96.5 180 GLN A C 1
ATOM 1463 O O . GLN A 1 180 ? -8.508 -8.203 -14.445 1 96.5 180 GLN A O 1
ATOM 1468 N N . PRO A 1 181 ? -10.414 -8.312 -13.414 1 88.88 181 PRO A N 1
ATOM 1469 C CA . PRO A 1 181 ? -11.25 -8.023 -14.586 1 88.88 181 PRO A CA 1
ATOM 1470 C C . PRO A 1 181 ? -10.727 -6.84 -15.398 1 88.88 181 PRO A C 1
ATOM 1472 O O . PRO A 1 181 ? -10.906 -6.801 -16.625 1 88.88 181 PRO A O 1
ATOM 1475 N N . ALA A 1 182 ? -10.039 -5.902 -14.859 1 88.62 182 ALA A N 1
ATOM 1476 C CA . ALA A 1 182 ? -9.586 -4.723 -15.586 1 88.62 182 ALA A CA 1
ATOM 1477 C C . ALA A 1 182 ? -8.344 -5.031 -16.422 1 88.62 182 ALA A C 1
ATOM 1479 O O . ALA A 1 182 ? -8.07 -4.363 -17.422 1 88.62 182 ALA A O 1
ATOM 1480 N N . PHE A 1 183 ? -7.637 -6.145 -16.062 1 92.38 183 PHE A N 1
ATOM 1481 C CA . PHE A 1 183 ? -6.309 -6.27 -16.656 1 92.38 183 PHE A CA 1
ATOM 1482 C C . PHE A 1 183 ? -6.031 -7.711 -17.078 1 92.38 183 PHE A C 1
ATOM 1484 O O . PHE A 1 183 ? -5.16 -7.965 -17.906 1 92.38 183 PHE A O 1
ATOM 1491 N N . LYS A 1 184 ? -6.797 -8.648 -16.469 1 96.56 184 LYS A N 1
ATOM 1492 C CA . LYS A 1 184 ? -6.574 -10.07 -16.719 1 96.56 184 LYS A CA 1
ATOM 1493 C C . LYS A 1 184 ? -7.895 -10.805 -16.922 1 96.56 184 LYS A C 1
ATOM 1495 O O . LYS A 1 184 ? -8.703 -10.422 -17.766 1 96.56 184 LYS A O 1
ATOM 1500 N N . LEU A 1 185 ? -8.109 -11.891 -16.156 1 98.25 185 LEU A N 1
ATOM 1501 C CA . LEU A 1 185 ? -9.312 -12.68 -16.406 1 98.25 185 LEU A CA 1
ATOM 1502 C C . LEU A 1 185 ? -10.508 -12.109 -15.648 1 98.25 185 LEU A C 1
ATOM 1504 O O . LEU A 1 185 ? -10.367 -11.68 -14.5 1 98.25 185 LEU A O 1
ATOM 1508 N N . SER A 1 186 ? -11.672 -12.086 -16.266 1 98.25 186 SER A N 1
ATOM 1509 C CA . SER A 1 186 ? -12.922 -11.906 -15.539 1 98.25 186 SER A CA 1
ATOM 1510 C C . SER A 1 186 ? -13.273 -13.164 -14.75 1 98.25 186 SER A C 1
ATOM 1512 O O . SER A 1 186 ? -12.703 -14.234 -14.984 1 98.25 186 SER A O 1
ATOM 1514 N N . VAL A 1 187 ? -14.203 -12.992 -13.875 1 98.5 187 VAL A N 1
ATOM 1515 C CA . VAL A 1 187 ? -14.688 -14.133 -13.117 1 98.5 187 VAL A CA 1
ATOM 1516 C C . VAL A 1 187 ? -15.195 -15.211 -14.07 1 98.5 187 VAL A C 1
ATOM 1518 O O . VAL A 1 187 ? -14.828 -16.391 -13.945 1 98.5 187 VAL A O 1
ATOM 1521 N N . LYS A 1 188 ? -15.93 -14.828 -15.039 1 98.06 188 LYS A N 1
ATOM 1522 C CA . LYS A 1 188 ? -16.531 -15.766 -15.984 1 98.06 188 LYS A CA 1
ATOM 1523 C C . LYS A 1 188 ? -15.461 -16.5 -16.781 1 98.06 188 LYS A C 1
ATOM 1525 O O . LYS A 1 188 ? -15.539 -17.719 -16.953 1 98.06 188 LYS A O 1
ATOM 1530 N N . GLU A 1 189 ? -14.484 -15.805 -17.25 1 98.44 189 GLU A N 1
ATOM 1531 C CA . GLU A 1 189 ? -13.422 -16.406 -18.047 1 98.44 189 GLU A CA 1
ATOM 1532 C C . GLU A 1 189 ? -12.648 -17.438 -17.25 1 98.44 189 GLU A C 1
ATOM 1534 O O . GLU A 1 189 ? -12.359 -18.531 -17.75 1 98.44 189 GLU A O 1
ATOM 1539 N N . ALA A 1 190 ? -12.312 -17.062 -16.031 1 98.75 190 ALA A N 1
ATOM 1540 C CA . ALA A 1 190 ? -11.586 -18 -15.18 1 98.75 190 ALA A CA 1
ATOM 1541 C C . ALA A 1 190 ? -12.383 -19.281 -14.961 1 98.75 190 ALA A C 1
ATOM 1543 O O . ALA A 1 190 ? -11.844 -20.391 -15.055 1 98.75 190 ALA A O 1
ATOM 1544 N N . CYS A 1 191 ? -13.672 -19.094 -14.695 1 98.75 191 CYS A N 1
ATOM 1545 C CA . CYS A 1 191 ? -14.547 -20.234 -14.438 1 98.75 191 CYS A CA 1
ATOM 1546 C C . CYS A 1 191 ? -14.672 -21.109 -15.68 1 98.75 191 CYS A C 1
ATOM 1548 O O . CYS A 1 191 ? -14.703 -22.344 -15.57 1 98.75 191 CYS A O 1
ATOM 1550 N N . GLU A 1 192 ? -14.703 -20.469 -16.812 1 98.56 192 GLU A N 1
ATOM 1551 C CA . GLU A 1 192 ? -14.789 -21.219 -18.062 1 98.56 192 GLU A CA 1
ATOM 1552 C C . GLU A 1 192 ? -13.516 -22.031 -18.312 1 98.56 192 GLU A C 1
ATOM 1554 O O . GLU A 1 192 ? -13.578 -23.156 -18.797 1 98.56 192 GLU A O 1
ATOM 1559 N N . ILE A 1 193 ? -12.414 -21.484 -18.016 1 98.75 193 ILE A N 1
ATOM 1560 C CA . ILE A 1 193 ? -11.141 -22.172 -18.188 1 98.75 193 ILE A CA 1
ATOM 1561 C C . ILE A 1 193 ? -11.094 -23.391 -17.266 1 98.75 193 ILE A C 1
ATOM 1563 O O . ILE A 1 193 ? -10.727 -24.484 -17.703 1 98.75 193 ILE A O 1
ATOM 1567 N N . VAL A 1 194 ? -11.492 -23.203 -16.031 1 98.75 194 VAL A N 1
ATOM 1568 C CA . VAL A 1 194 ? -11.492 -24.312 -15.07 1 98.75 194 VAL A CA 1
ATOM 1569 C C . VAL A 1 194 ? -12.43 -25.406 -15.562 1 98.75 194 VAL A C 1
ATOM 1571 O O . VAL A 1 194 ? -12.133 -26.594 -15.406 1 98.75 194 VAL A O 1
ATOM 1574 N N . ARG A 1 195 ? -13.539 -24.984 -16.141 1 98.25 195 ARG A N 1
ATOM 1575 C CA . ARG A 1 195 ? -14.523 -25.938 -16.656 1 98.25 195 ARG A CA 1
ATOM 1576 C C . ARG A 1 195 ? -13.945 -26.734 -17.828 1 98.25 195 ARG A C 1
ATOM 1578 O O . ARG A 1 195 ? -14.086 -27.953 -17.875 1 98.25 195 ARG A O 1
ATOM 1585 N N . ASP A 1 196 ? -13.266 -26.062 -18.672 1 97.94 196 ASP A N 1
ATOM 1586 C CA . ASP A 1 196 ? -12.961 -26.594 -20 1 97.94 196 ASP A CA 1
ATOM 1587 C C . ASP A 1 196 ? -11.656 -27.391 -19.984 1 97.94 196 ASP A C 1
ATOM 1589 O O . ASP A 1 196 ? -11.406 -28.203 -20.875 1 97.94 196 ASP A O 1
ATOM 1593 N N . TYR A 1 197 ? -10.797 -27.156 -19.031 1 97.69 197 TYR A N 1
ATOM 1594 C CA . TYR A 1 197 ? -9.477 -27.781 -19.016 1 97.69 197 TYR A CA 1
ATOM 1595 C C . TYR A 1 197 ? -9.266 -28.562 -17.719 1 97.69 197 TYR A C 1
ATOM 1597 O O . TYR A 1 197 ? -9.945 -28.312 -16.719 1 97.69 197 TYR A O 1
ATOM 1605 N N . ASP A 1 198 ? -8.398 -29.5 -17.797 1 96.25 198 ASP A N 1
ATOM 1606 C CA . ASP A 1 198 ? -8 -30.281 -16.625 1 96.25 198 ASP A CA 1
ATOM 1607 C C . ASP A 1 198 ? -6.527 -30.062 -16.297 1 96.25 198 ASP A C 1
ATOM 1609 O O . ASP A 1 198 ? -5.664 -30.797 -16.797 1 96.25 198 ASP A O 1
ATOM 1613 N N . LYS A 1 199 ? -6.246 -29.109 -15.547 1 98.12 199 LYS A N 1
ATOM 1614 C CA . LYS A 1 199 ? -4.926 -28.766 -15.031 1 98.12 199 LYS A CA 1
ATOM 1615 C C . LYS A 1 199 ? -4.973 -28.5 -13.523 1 98.12 199 LYS A C 1
ATOM 1617 O O . LYS A 1 199 ? -6.043 -28.516 -12.922 1 98.12 199 LYS A O 1
ATOM 1622 N N . LYS A 1 200 ? -3.855 -28.422 -12.898 1 98.69 200 LYS A N 1
ATOM 1623 C CA . LYS A 1 200 ? -3.789 -28.047 -11.484 1 98.69 200 LYS A CA 1
ATOM 1624 C C . LYS A 1 200 ? -3.982 -26.547 -11.297 1 98.69 200 LYS A C 1
ATOM 1626 O O . LYS A 1 200 ? -3.039 -25.844 -10.953 1 98.69 200 LYS A O 1
ATOM 1631 N N . PHE A 1 201 ? -5.207 -26.094 -11.352 1 98.88 201 PHE A N 1
ATOM 1632 C CA . PHE A 1 201 ? -5.512 -24.672 -11.359 1 98.88 201 PHE A CA 1
ATOM 1633 C C . PHE A 1 201 ? -5.461 -24.094 -9.945 1 98.88 201 PHE A C 1
ATOM 1635 O O . PHE A 1 201 ? -5.93 -24.734 -9 1 98.88 201 PHE A O 1
ATOM 1642 N N . ILE A 1 202 ? -4.895 -22.969 -9.844 1 98.94 202 ILE A N 1
ATOM 1643 C CA . ILE A 1 202 ? -4.953 -22.141 -8.641 1 98.94 202 ILE A CA 1
ATOM 1644 C C . ILE A 1 202 ? -5.492 -20.75 -8.984 1 98.94 202 ILE A C 1
ATOM 1646 O O . ILE A 1 202 ? -4.867 -20.016 -9.742 1 98.94 202 ILE A O 1
ATOM 1650 N N . LEU A 1 203 ? -6.629 -20.359 -8.461 1 98.88 203 LEU A N 1
ATOM 1651 C CA . LEU A 1 203 ? -7.215 -19.047 -8.695 1 98.88 203 LEU A CA 1
ATOM 1652 C C . LEU A 1 203 ? -6.719 -18.047 -7.664 1 98.88 203 LEU A C 1
ATOM 1654 O O . LEU A 1 203 ? -6.512 -18.391 -6.5 1 98.88 203 LEU A O 1
ATOM 1658 N N . SER A 1 204 ? -6.57 -16.828 -8.062 1 98.88 204 SER A N 1
ATOM 1659 C CA . SER A 1 204 ? -6.152 -15.758 -7.16 1 98.88 204 SER A CA 1
ATOM 1660 C C . SER A 1 204 ? -6.723 -14.414 -7.602 1 98.88 204 SER A C 1
ATOM 1662 O O . SER A 1 204 ? -7.203 -14.281 -8.727 1 98.88 204 SER A O 1
ATOM 1664 N N . SER A 1 205 ? -6.676 -13.445 -6.695 1 98.75 205 SER A N 1
ATOM 1665 C CA . SER A 1 205 ? -7.188 -12.117 -6.996 1 98.75 205 SER A CA 1
ATOM 1666 C C . SER A 1 205 ? -6.109 -11.242 -7.629 1 98.75 205 SER A C 1
ATOM 1668 O O . SER A 1 205 ? -6.418 -10.266 -8.312 1 98.75 205 SER A O 1
ATOM 1670 N N . ASP A 1 206 ? -4.855 -11.594 -7.324 1 98.44 206 ASP A N 1
ATOM 1671 C CA . ASP A 1 206 ? -3.719 -10.781 -7.742 1 98.44 206 ASP A CA 1
ATOM 1672 C C . ASP A 1 206 ? -3.906 -9.32 -7.328 1 98.44 206 ASP A C 1
ATOM 1674 O O . ASP A 1 206 ? -3.604 -8.414 -8.102 1 98.44 206 ASP A O 1
ATOM 1678 N N . LEU A 1 207 ? -4.418 -9.117 -6.125 1 98.31 207 LEU A N 1
ATOM 1679 C CA . LEU A 1 207 ? -4.586 -7.766 -5.613 1 98.31 207 LEU A CA 1
ATOM 1680 C C . LEU A 1 207 ? -3.287 -6.973 -5.727 1 98.31 207 LEU A C 1
ATOM 1682 O O . LEU A 1 207 ? -2.205 -7.512 -5.48 1 98.31 207 LEU A O 1
ATOM 1686 N N . GLY A 1 208 ? -3.395 -5.723 -6.086 1 97.62 208 GLY A N 1
ATOM 1687 C CA . GLY A 1 208 ? -2.248 -4.836 -6.207 1 97.62 208 GLY A CA 1
ATOM 1688 C C . GLY A 1 208 ? -2.619 -3.367 -6.125 1 97.62 208 GLY A C 1
ATOM 1689 O O . GLY A 1 208 ? -3.623 -3.008 -5.504 1 97.62 208 GLY A O 1
ATOM 1690 N N . SER A 1 209 ? -1.847 -2.518 -6.727 1 97.12 209 SER A N 1
ATOM 1691 C CA . SER A 1 209 ? -1.979 -1.071 -6.59 1 97.12 209 SER A CA 1
ATOM 1692 C C . SER A 1 209 ? -3.07 -0.528 -7.504 1 97.12 209 SER A C 1
ATOM 1694 O O . SER A 1 209 ? -3.535 0.6 -7.324 1 97.12 209 SER A O 1
ATOM 1696 N N . LEU A 1 210 ? -3.406 -1.267 -8.523 1 97.44 210 LEU A N 1
ATOM 1697 C CA . LEU A 1 210 ? -4.418 -0.83 -9.477 1 97.44 210 LEU A CA 1
ATOM 1698 C C . LEU A 1 210 ? -5.75 -1.526 -9.211 1 97.44 210 LEU A C 1
ATOM 1700 O O . LEU A 1 210 ? -5.883 -2.27 -8.234 1 97.44 210 LEU A O 1
ATOM 1704 N N . LYS A 1 211 ? -6.707 -1.212 -10.07 1 96.38 211 LYS A N 1
ATOM 1705 C CA . LYS A 1 211 ? -8.062 -1.722 -9.875 1 96.38 211 LYS A CA 1
ATOM 1706 C C . LYS A 1 211 ? -8.07 -3.244 -9.789 1 96.38 211 LYS A C 1
ATOM 1708 O O . LYS A 1 211 ? -7.5 -3.924 -10.648 1 96.38 211 LYS A O 1
ATOM 1713 N N . SER A 1 212 ? -8.594 -3.816 -8.75 1 97.25 212 SER A N 1
ATOM 1714 C CA . SER A 1 212 ? -8.75 -5.246 -8.484 1 97.25 212 SER A CA 1
ATOM 1715 C C . SER A 1 212 ? -10.008 -5.527 -7.68 1 97.25 212 SER A C 1
ATOM 1717 O O . SER A 1 212 ? -10.852 -4.645 -7.5 1 97.25 212 SER A O 1
ATOM 1719 N N . ASP A 1 213 ? -10.227 -6.797 -7.277 1 98.19 213 ASP A N 1
ATOM 1720 C CA . ASP A 1 213 ? -11.461 -7.191 -6.605 1 98.19 213 ASP A CA 1
ATOM 1721 C C . ASP A 1 213 ? -11.172 -8.141 -5.441 1 98.19 213 ASP A C 1
ATOM 1723 O O . ASP A 1 213 ? -10.836 -9.305 -5.652 1 98.19 213 ASP A O 1
ATOM 1727 N N . ILE A 1 214 ? -11.367 -7.641 -4.191 1 98.31 214 ILE A N 1
ATOM 1728 C CA . ILE A 1 214 ? -11.094 -8.438 -3.004 1 98.31 214 ILE A CA 1
ATOM 1729 C C . ILE A 1 214 ? -12.062 -9.617 -2.934 1 98.31 214 ILE A C 1
ATOM 1731 O O . ILE A 1 214 ? -11.844 -10.562 -2.18 1 98.31 214 ILE A O 1
ATOM 1735 N N . TYR A 1 215 ? -13.109 -9.594 -3.756 1 98.5 215 TYR A N 1
ATOM 1736 C CA . TYR A 1 215 ? -14.117 -10.641 -3.729 1 98.5 215 TYR A CA 1
ATOM 1737 C C . TYR A 1 215 ? -13.992 -11.555 -4.945 1 98.5 215 TYR A C 1
ATOM 1739 O O . TYR A 1 215 ? -14.922 -12.297 -5.27 1 98.5 215 TYR A O 1
ATOM 1747 N N . ALA A 1 216 ? -12.906 -11.508 -5.629 1 98.62 216 ALA A N 1
ATOM 1748 C CA . ALA A 1 216 ? -12.703 -12.281 -6.855 1 98.62 216 ALA A CA 1
ATOM 1749 C C . ALA A 1 216 ? -12.984 -13.766 -6.617 1 98.62 216 ALA A C 1
ATOM 1751 O O . ALA A 1 216 ? -13.711 -14.398 -7.387 1 98.62 216 ALA A O 1
ATOM 1752 N N . LEU A 1 217 ? -12.43 -14.336 -5.527 1 98.81 217 LEU A N 1
ATOM 1753 C CA . LEU A 1 217 ? -12.539 -15.773 -5.297 1 98.81 217 LEU A CA 1
ATOM 1754 C C . LEU A 1 217 ? -13.938 -16.141 -4.824 1 98.81 217 LEU A C 1
ATOM 1756 O O . LEU A 1 217 ? -14.531 -17.109 -5.328 1 98.81 217 LEU A O 1
ATOM 1760 N N . PRO A 1 218 ? -14.523 -15.398 -3.883 1 98.75 218 PRO A N 1
ATOM 1761 C CA . PRO A 1 218 ? -15.922 -15.688 -3.543 1 98.75 218 PRO A CA 1
ATOM 1762 C C . PRO A 1 218 ? -16.844 -15.602 -4.75 1 98.75 218 PRO A C 1
ATOM 1764 O O . PRO A 1 218 ? -17.766 -16.422 -4.895 1 98.75 218 PRO A O 1
ATOM 1767 N N . LYS A 1 219 ? -16.625 -14.641 -5.598 1 98.75 219 LYS A N 1
ATOM 1768 C CA . LYS A 1 219 ? -17.438 -14.5 -6.805 1 98.75 219 LYS A CA 1
ATOM 1769 C C . LYS A 1 219 ? -17.234 -15.688 -7.746 1 98.75 219 LYS A C 1
ATOM 1771 O O . LYS A 1 219 ? -18.172 -16.172 -8.359 1 98.75 219 LYS A O 1
ATOM 1776 N N . ALA A 1 220 ? -15.984 -16.094 -7.859 1 98.81 220 ALA A N 1
ATOM 1777 C CA . ALA A 1 220 ? -15.688 -17.25 -8.703 1 98.81 220 ALA A CA 1
ATOM 1778 C C . ALA A 1 220 ? -16.375 -18.5 -8.172 1 98.81 220 ALA A C 1
ATOM 1780 O O . ALA A 1 220 ? -16.938 -19.297 -8.945 1 98.81 220 ALA A O 1
ATOM 1781 N N . LYS A 1 221 ? -16.281 -18.703 -6.852 1 98.81 221 LYS A N 1
ATOM 1782 C CA . LYS A 1 221 ? -16.953 -19.859 -6.238 1 98.81 221 LYS A CA 1
ATOM 1783 C C . LYS A 1 221 ? -18.438 -19.875 -6.586 1 98.81 221 LYS A C 1
ATOM 1785 O O . LYS A 1 221 ? -18.969 -20.922 -6.988 1 98.81 221 LYS A O 1
ATOM 1790 N N . LEU A 1 222 ? -19.062 -18.719 -6.43 1 98.62 222 LEU A N 1
ATOM 1791 C CA . LEU A 1 222 ? -20.484 -18.594 -6.719 1 98.62 222 LEU A CA 1
ATOM 1792 C C . LEU A 1 222 ? -20.766 -18.875 -8.195 1 98.62 222 LEU A C 1
ATOM 1794 O O . LEU A 1 222 ? -21.719 -19.578 -8.531 1 98.62 222 LEU A O 1
ATOM 1798 N N . GLU A 1 223 ? -19.953 -18.297 -9.023 1 98.69 223 GLU A N 1
ATOM 1799 C CA . GLU A 1 223 ? -20.141 -18.453 -10.461 1 98.69 223 GLU A CA 1
ATOM 1800 C C . GLU A 1 223 ? -19.969 -19.922 -10.883 1 98.69 223 GLU A C 1
ATOM 1802 O O . GLU A 1 223 ? -20.734 -20.422 -11.711 1 98.69 223 GLU A O 1
ATOM 1807 N N . MET A 1 224 ? -18.969 -20.578 -10.336 1 98.75 224 MET A N 1
ATOM 1808 C CA . MET A 1 224 ? -18.75 -21.984 -10.672 1 98.75 224 MET A CA 1
ATOM 1809 C C . MET A 1 224 ? -19.938 -22.828 -10.234 1 98.75 224 MET A C 1
ATOM 1811 O O . MET A 1 224 ? -20.328 -23.781 -10.93 1 98.75 224 MET A O 1
ATOM 1815 N N . LYS A 1 225 ? -20.5 -22.516 -9.078 1 98.44 225 LYS A N 1
ATOM 1816 C CA . LYS A 1 225 ? -21.703 -23.203 -8.633 1 98.44 225 LYS A CA 1
ATOM 1817 C C . LYS A 1 225 ? -22.875 -22.984 -9.594 1 98.44 225 LYS A C 1
ATOM 1819 O O . LYS A 1 225 ? -23.594 -23.922 -9.922 1 98.44 225 LYS A O 1
ATOM 1824 N N . ARG A 1 226 ? -22.969 -21.797 -10.023 1 98.19 226 ARG A N 1
ATOM 1825 C CA . ARG A 1 226 ? -24.031 -21.438 -10.953 1 98.19 226 ARG A CA 1
ATOM 1826 C C . ARG A 1 226 ? -23.875 -22.188 -12.273 1 98.19 226 ARG A C 1
ATOM 1828 O O . ARG A 1 226 ? -24.859 -22.562 -12.906 1 98.19 226 ARG A O 1
ATOM 1835 N N . MET A 1 227 ? -22.641 -22.5 -12.633 1 98 227 MET A N 1
ATOM 1836 C CA . MET A 1 227 ? -22.328 -23.188 -13.867 1 98 227 MET A CA 1
ATOM 1837 C C . MET A 1 227 ? -22.391 -24.703 -13.68 1 98 227 MET A C 1
ATOM 1839 O O . MET A 1 227 ? -22.156 -25.469 -14.609 1 98 227 MET A O 1
ATOM 1843 N N . ASN A 1 228 ? -22.688 -25.078 -12.492 1 97.94 228 ASN A N 1
ATOM 1844 C CA . ASN A 1 228 ? -22.781 -26.484 -12.125 1 97.94 228 ASN A CA 1
ATOM 1845 C C . ASN A 1 228 ? -21.484 -27.219 -12.383 1 97.94 228 ASN A C 1
ATOM 1847 O O . ASN A 1 228 ? -21.484 -28.328 -12.922 1 97.94 228 ASN A O 1
ATOM 1851 N N . LEU A 1 229 ? -20.391 -26.578 -12.031 1 98 229 LEU A N 1
ATOM 1852 C CA . LEU A 1 229 ? -19.094 -27.266 -12.133 1 98 229 LEU A CA 1
ATOM 1853 C C . LEU A 1 229 ? -19 -28.391 -11.117 1 98 229 LEU A C 1
ATOM 1855 O O . LEU A 1 229 ? -19.641 -28.344 -10.062 1 98 229 LEU A O 1
ATOM 1859 N N . GLU A 1 230 ? -18.203 -29.391 -11.43 1 97.5 230 GLU A N 1
ATOM 1860 C CA . GLU A 1 230 ? -17.922 -30.453 -10.477 1 97.5 230 GLU A CA 1
ATOM 1861 C C . GLU A 1 230 ? -17.344 -29.891 -9.18 1 97.5 230 GLU A C 1
ATOM 1863 O O . GLU A 1 230 ? -16.5 -29 -9.211 1 97.5 230 GLU A O 1
ATOM 1868 N N . LYS A 1 231 ? -17.812 -30.469 -8.086 1 97.69 231 LYS A N 1
ATOM 1869 C CA . LYS A 1 231 ? -17.328 -30.047 -6.773 1 97.69 231 LYS A CA 1
ATOM 1870 C C . LYS A 1 231 ? -15.812 -30.141 -6.676 1 97.69 231 LYS A C 1
ATOM 1872 O O . LYS A 1 231 ? -15.164 -29.281 -6.086 1 97.69 231 LYS A O 1
ATOM 1877 N N . ARG A 1 232 ? -15.32 -31.172 -7.227 1 98 232 ARG A N 1
ATOM 1878 C CA . ARG A 1 232 ? -13.875 -31.391 -7.195 1 98 232 ARG A CA 1
ATOM 1879 C C . ARG A 1 232 ? -13.133 -30.234 -7.836 1 98 232 ARG A C 1
ATOM 1881 O O . ARG A 1 232 ? -12.125 -29.75 -7.297 1 98 232 ARG A O 1
ATOM 1888 N N . LYS A 1 233 ? -13.547 -29.703 -8.953 1 98.31 233 LYS A N 1
ATOM 1889 C CA . LYS A 1 233 ? -12.891 -28.625 -9.664 1 98.31 233 LYS A CA 1
ATOM 1890 C C . LYS A 1 233 ? -12.945 -27.328 -8.867 1 98.31 233 LYS A C 1
ATOM 1892 O O . LYS A 1 233 ? -11.992 -26.547 -8.859 1 98.31 233 LYS A O 1
ATOM 1897 N N . ILE A 1 234 ? -14.102 -27.141 -8.227 1 98.69 234 ILE A N 1
ATOM 1898 C CA . ILE A 1 234 ? -14.273 -25.953 -7.406 1 98.69 234 ILE A CA 1
ATOM 1899 C C . ILE A 1 234 ? -13.297 -25.984 -6.23 1 98.69 234 ILE A C 1
ATOM 1901 O O . ILE A 1 234 ? -12.547 -25.031 -6.012 1 98.69 234 ILE A O 1
ATOM 1905 N N . GLU A 1 235 ? -13.227 -27.078 -5.539 1 98.56 235 GLU A N 1
ATOM 1906 C CA . GLU A 1 235 ? -12.375 -27.219 -4.363 1 98.56 235 GLU A CA 1
ATOM 1907 C C . GLU A 1 235 ? -10.891 -27.172 -4.742 1 98.56 235 GLU A C 1
ATOM 1909 O O . GLU A 1 235 ? -10.086 -26.562 -4.039 1 98.56 235 GLU A O 1
ATOM 1914 N N . GLU A 1 236 ? -10.594 -27.812 -5.809 1 98.81 236 GLU A N 1
ATOM 1915 C CA . GLU A 1 236 ? -9.203 -27.844 -6.254 1 98.81 236 GLU A CA 1
ATOM 1916 C C . GLU A 1 236 ? -8.711 -26.453 -6.641 1 98.81 236 GLU A C 1
ATOM 1918 O O . GLU A 1 236 ? -7.648 -26.016 -6.199 1 98.81 236 GLU A O 1
ATOM 1923 N N . SER A 1 237 ? -9.461 -25.703 -7.402 1 98.88 237 SER A N 1
ATOM 1924 C CA . SER A 1 237 ? -9.008 -24.438 -7.969 1 98.88 237 SER A CA 1
ATOM 1925 C C . SER A 1 237 ? -9 -23.344 -6.914 1 98.88 237 SER A C 1
ATOM 1927 O O . SER A 1 237 ? -8.219 -22.391 -7.008 1 98.88 237 SER A O 1
ATOM 1929 N N . LEU A 1 238 ? -9.828 -23.516 -5.82 1 98.81 238 LEU A N 1
ATOM 1930 C CA . LEU A 1 238 ? -10 -22.422 -4.883 1 98.81 238 LEU A CA 1
ATOM 1931 C C . LEU A 1 238 ? -9.328 -22.734 -3.549 1 98.81 238 LEU A C 1
ATOM 1933 O O . LEU A 1 238 ? -9.227 -21.859 -2.68 1 98.81 238 LEU A O 1
ATOM 1937 N N . TYR A 1 239 ? -8.797 -24 -3.404 1 98.69 239 TYR A N 1
ATOM 1938 C CA . TYR A 1 239 ? -8.312 -24.344 -2.072 1 98.69 239 TYR A CA 1
ATOM 1939 C C . TYR A 1 239 ? -7.246 -25.438 -2.143 1 98.69 239 TYR A C 1
ATOM 1941 O O . TYR A 1 239 ? -6.07 -25.172 -1.877 1 98.69 239 TYR A O 1
ATOM 1949 N N . LYS A 1 240 ? -7.555 -26.641 -2.578 1 98.81 240 LYS A N 1
ATOM 1950 C CA . LYS A 1 240 ? -6.723 -27.828 -2.404 1 98.81 240 LYS A CA 1
ATOM 1951 C C . LYS A 1 240 ? -5.398 -27.688 -3.148 1 98.81 240 LYS A C 1
ATOM 1953 O O . LYS A 1 240 ? -4.344 -28.062 -2.627 1 98.81 240 LYS A O 1
ATOM 1958 N N . ASN A 1 241 ? -5.508 -27.188 -4.391 1 98.94 241 ASN A N 1
ATOM 1959 C CA . ASN A 1 241 ? -4.277 -27.062 -5.16 1 98.94 241 ASN A CA 1
ATOM 1960 C C . ASN A 1 241 ? -3.312 -26.078 -4.516 1 98.94 241 ASN A C 1
ATOM 1962 O O . ASN A 1 241 ? -2.119 -26.344 -4.391 1 98.94 241 ASN A O 1
ATOM 1966 N N . ALA A 1 242 ? -3.832 -24.953 -4.086 1 98.94 242 ALA A N 1
ATOM 1967 C CA . ALA A 1 242 ? -2.98 -23.969 -3.416 1 98.94 242 ALA A CA 1
ATOM 1968 C C . ALA A 1 242 ? -2.439 -24.516 -2.102 1 98.94 242 ALA A C 1
ATOM 1970 O O . ALA A 1 242 ? -1.27 -24.312 -1.768 1 98.94 242 ALA A O 1
ATOM 1971 N N . LYS A 1 243 ? -3.25 -25.203 -1.331 1 98.81 243 LYS A N 1
ATOM 1972 C CA . LYS A 1 243 ? -2.832 -25.797 -0.064 1 98.81 243 LYS A CA 1
ATOM 1973 C C . LYS A 1 243 ? -1.674 -26.766 -0.267 1 98.81 243 LYS A C 1
ATOM 1975 O O . LYS A 1 243 ? -0.698 -26.75 0.486 1 98.81 243 LYS A O 1
ATOM 1980 N N . LYS A 1 244 ? -1.812 -27.578 -1.271 1 98.81 244 LYS A N 1
ATOM 1981 C CA . LYS A 1 244 ? -0.77 -28.547 -1.576 1 98.81 244 LYS A CA 1
ATOM 1982 C C . LYS A 1 244 ? 0.494 -27.859 -2.086 1 98.81 244 LYS A C 1
ATOM 1984 O O . LYS A 1 244 ? 1.598 -28.156 -1.625 1 98.81 244 LYS A O 1
ATOM 1989 N N . PHE A 1 245 ? 0.351 -26.953 -2.971 1 98.88 245 PHE A N 1
ATOM 1990 C CA . PHE A 1 245 ? 1.479 -26.281 -3.6 1 98.88 245 PHE A CA 1
ATOM 1991 C C . PHE A 1 245 ? 2.32 -25.547 -2.561 1 98.88 245 PHE A C 1
ATOM 1993 O O . PHE A 1 245 ? 3.549 -25.672 -2.555 1 98.88 245 PHE A O 1
ATOM 2000 N N . TYR A 1 246 ? 1.601 -24.812 -1.657 1 98.88 246 TYR A N 1
ATOM 2001 C CA . TYR A 1 246 ? 2.291 -23.969 -0.691 1 98.88 246 TYR A CA 1
ATOM 2002 C C . TYR A 1 246 ? 2.576 -24.734 0.598 1 98.88 246 TYR A C 1
ATOM 2004 O O . TYR A 1 246 ? 3.156 -24.188 1.536 1 98.88 246 TYR A O 1
ATOM 2012 N N . ARG A 1 247 ? 2.129 -25.953 0.717 1 97.94 247 ARG A N 1
ATOM 2013 C CA . ARG A 1 247 ? 2.352 -26.828 1.864 1 97.94 247 ARG A CA 1
ATOM 2014 C C . ARG A 1 247 ? 1.768 -26.219 3.137 1 97.94 247 ARG A C 1
ATOM 2016 O O . ARG A 1 247 ? 2.459 -26.109 4.148 1 97.94 247 ARG A O 1
ATOM 2023 N N . ILE A 1 248 ? 0.592 -25.781 2.984 1 95.44 248 ILE A N 1
ATOM 2024 C CA . ILE A 1 248 ? -0.186 -25.172 4.059 1 95.44 248 ILE A CA 1
ATOM 2025 C C . ILE A 1 248 ? -1.018 -26.25 4.762 1 95.44 248 ILE A C 1
ATOM 2027 O O . ILE A 1 248 ? -1.49 -27.188 4.121 1 95.44 248 ILE A O 1
ATOM 2031 N N . MET B 1 1 ? -14.508 18.594 -0.522 1 98.25 1 MET B N 1
ATOM 2032 C CA . MET B 1 1 ? -13.641 18.406 0.637 1 98.25 1 MET B CA 1
ATOM 2033 C C . MET B 1 1 ? -12.211 18.094 0.203 1 98.25 1 MET B C 1
ATOM 2035 O O . MET B 1 1 ? -11.984 17.656 -0.927 1 98.25 1 MET B O 1
ATOM 2039 N N . ILE B 1 2 ? -11.266 18.438 0.995 1 98.88 2 ILE B N 1
ATOM 2040 C CA . ILE B 1 2 ? -9.859 18.078 0.791 1 98.88 2 ILE B CA 1
ATOM 2041 C C . ILE B 1 2 ? -9.391 17.172 1.921 1 98.88 2 ILE B C 1
ATOM 2043 O O . ILE B 1 2 ? -9.422 17.547 3.092 1 98.88 2 ILE B O 1
ATOM 2047 N N . ASP B 1 3 ? -9.07 15.938 1.615 1 98.94 3 ASP B N 1
ATOM 2048 C CA . ASP B 1 3 ? -8.383 15.117 2.611 1 98.94 3 ASP B CA 1
ATOM 2049 C C . ASP B 1 3 ? -6.895 15.461 2.674 1 98.94 3 ASP B C 1
ATOM 2051 O O . ASP B 1 3 ? -6.113 15.016 1.832 1 98.94 3 ASP B O 1
ATOM 2055 N N . ALA B 1 4 ? -6.535 16.141 3.682 1 98.88 4 ALA B N 1
ATOM 2056 C CA . ALA B 1 4 ? -5.301 16.922 3.695 1 98.88 4 ALA B CA 1
ATOM 2057 C C . ALA B 1 4 ? -4.121 16.078 4.16 1 98.88 4 ALA B C 1
ATOM 2059 O O . ALA B 1 4 ? -2.99 16.562 4.227 1 98.88 4 ALA B O 1
ATOM 2060 N N . HIS B 1 5 ? -4.305 14.82 4.516 1 98.94 5 HIS B N 1
ATOM 2061 C CA . HIS B 1 5 ? -3.24 13.953 5.012 1 98.94 5 HIS B CA 1
ATOM 2062 C C . HIS B 1 5 ? -3.594 12.484 4.828 1 98.94 5 HIS B C 1
ATOM 2064 O O . HIS B 1 5 ? -4.441 11.953 5.547 1 98.94 5 HIS B O 1
ATOM 2070 N N . THR B 1 6 ? -2.963 11.852 3.922 1 98.88 6 THR B N 1
ATOM 2071 C CA . THR B 1 6 ? -3.123 10.422 3.672 1 98.88 6 THR B CA 1
ATOM 2072 C C . THR B 1 6 ? -1.788 9.781 3.299 1 98.88 6 THR B C 1
ATOM 2074 O O . THR B 1 6 ? -0.799 10.484 3.08 1 98.88 6 THR B O 1
ATOM 2077 N N . HIS B 1 7 ? -1.729 8.516 3.33 1 98.81 7 HIS B N 1
ATOM 2078 C CA . HIS B 1 7 ? -0.658 7.695 2.777 1 98.81 7 HIS B CA 1
ATOM 2079 C C . HIS B 1 7 ? -1.199 6.695 1.761 1 98.81 7 HIS B C 1
ATOM 2081 O O . HIS B 1 7 ? -1.412 5.527 2.088 1 98.81 7 HIS B O 1
ATOM 2087 N N . LEU B 1 8 ? -1.302 7.102 0.509 1 98.81 8 LEU B N 1
ATOM 2088 C CA . LEU B 1 8 ? -2.084 6.375 -0.485 1 98.81 8 LEU B CA 1
ATOM 2089 C C . LEU B 1 8 ? -1.306 5.18 -1.02 1 98.81 8 LEU B C 1
ATOM 2091 O O . LEU B 1 8 ? -1.895 4.25 -1.579 1 98.81 8 LEU B O 1
ATOM 2095 N N . ASP B 1 9 ? 0.022 5.234 -0.875 1 98.56 9 ASP B N 1
ATOM 2096 C CA . ASP B 1 9 ? 0.841 4.176 -1.464 1 98.56 9 ASP B CA 1
ATOM 2097 C C . ASP B 1 9 ? 0.596 2.84 -0.769 1 98.56 9 ASP B C 1
ATOM 2099 O O . ASP B 1 9 ? 0.971 1.787 -1.289 1 98.56 9 ASP B O 1
ATOM 2103 N N . VAL B 1 10 ? -0.058 2.84 0.378 1 98.56 10 VAL B N 1
ATOM 2104 C CA . VAL B 1 10 ? -0.381 1.603 1.08 1 98.56 10 VAL B CA 1
ATOM 2105 C C . VAL B 1 10 ? -1.895 1.397 1.097 1 98.56 10 VAL B C 1
ATOM 2107 O O . VAL B 1 10 ? -2.424 0.701 1.965 1 98.56 10 VAL B O 1
ATOM 2110 N N . ARG B 1 11 ? -2.607 2.098 0.242 1 98.69 11 ARG B N 1
ATOM 2111 C CA . ARG B 1 11 ? -4.055 1.99 0.102 1 98.69 11 ARG B CA 1
ATOM 2112 C C . ARG B 1 11 ? -4.438 1.527 -1.3 1 98.69 11 ARG B C 1
ATOM 2114 O O . ARG B 1 11 ? -3.678 1.719 -2.252 1 98.69 11 ARG B O 1
ATOM 2121 N N . SER B 1 12 ? -5.641 1.033 -1.422 1 98.44 12 SER B N 1
ATOM 2122 C CA . SER B 1 12 ? -6.078 0.458 -2.689 1 98.44 12 SER B CA 1
ATOM 2123 C C . SER B 1 12 ? -6.562 1.538 -3.648 1 98.44 12 SER B C 1
ATOM 2125 O O . SER B 1 12 ? -6.957 2.625 -3.221 1 98.44 12 SER B O 1
ATOM 2127 N N . TYR B 1 13 ? -6.488 1.193 -4.926 1 98.31 13 TYR B N 1
ATOM 2128 C CA . TYR B 1 13 ? -7.117 2.049 -5.926 1 98.31 13 TYR B CA 1
ATOM 2129 C C . TYR B 1 13 ? -8.586 2.293 -5.594 1 98.31 13 TYR B C 1
ATOM 2131 O O . TYR B 1 13 ? -9.086 3.406 -5.754 1 98.31 13 TYR B O 1
ATOM 2139 N N . GLU B 1 14 ? -9.281 1.239 -5.172 1 98.25 14 GLU B N 1
ATOM 2140 C CA . GLU B 1 14 ? -10.703 1.319 -4.855 1 98.25 14 GLU B CA 1
ATOM 2141 C C . GLU B 1 14 ? -10.969 2.328 -3.744 1 98.25 14 GLU B C 1
ATOM 2143 O O . GLU B 1 14 ? -11.992 3.01 -3.744 1 98.25 14 GLU B O 1
ATOM 2148 N N . ASP B 1 15 ? -10.039 2.4 -2.775 1 98.69 15 ASP B N 1
ATOM 2149 C CA . ASP B 1 15 ? -10.164 3.406 -1.727 1 98.69 15 ASP B CA 1
ATOM 2150 C C . ASP B 1 15 ? -10.211 4.812 -2.316 1 98.69 15 ASP B C 1
ATOM 2152 O O . ASP B 1 15 ? -11.062 5.625 -1.937 1 98.69 15 ASP B O 1
ATOM 2156 N N . ILE B 1 16 ? -9.297 5.094 -3.238 1 98.81 16 ILE B N 1
ATOM 2157 C CA . ILE B 1 16 ? -9.211 6.406 -3.865 1 98.81 16 ILE B CA 1
ATOM 2158 C C . ILE B 1 16 ? -10.492 6.707 -4.629 1 98.81 16 ILE B C 1
ATOM 2160 O O . ILE B 1 16 ? -11.062 7.797 -4.508 1 98.81 16 ILE B O 1
ATOM 2164 N N . GLU B 1 17 ? -10.945 5.723 -5.371 1 98.44 17 GLU B N 1
ATOM 2165 C CA . GLU B 1 17 ? -12.172 5.883 -6.152 1 98.44 17 GLU B CA 1
ATOM 2166 C C . GLU B 1 17 ? -13.367 6.164 -5.246 1 98.44 17 GLU B C 1
ATOM 2168 O O . GLU B 1 17 ? -14.188 7.031 -5.551 1 98.44 17 GLU B O 1
ATOM 2173 N N . LYS B 1 18 ? -13.469 5.441 -4.172 1 98.69 18 LYS B N 1
ATOM 2174 C CA . LYS B 1 18 ? -14.57 5.621 -3.227 1 98.69 18 LYS B CA 1
ATOM 2175 C C . LYS B 1 18 ? -14.508 7 -2.576 1 98.69 18 LYS B C 1
ATOM 2177 O O . LYS B 1 18 ? -15.547 7.609 -2.307 1 98.69 18 LYS B O 1
ATOM 2182 N N . MET B 1 19 ? -13.32 7.457 -2.295 1 98.75 19 MET B N 1
ATOM 2183 C CA . MET B 1 19 ? -13.164 8.797 -1.745 1 98.75 19 MET B CA 1
ATOM 2184 C C . MET B 1 19 ? -13.672 9.852 -2.729 1 98.75 19 MET B C 1
ATOM 2186 O O . MET B 1 19 ? -14.375 10.781 -2.34 1 98.75 19 MET B O 1
ATOM 2190 N N . ALA B 1 20 ? -13.289 9.664 -4.004 1 98.62 20 ALA B N 1
ATOM 2191 C CA . ALA B 1 20 ? -13.758 10.57 -5.047 1 98.62 20 ALA B CA 1
ATOM 2192 C C . ALA B 1 20 ? -15.281 10.586 -5.117 1 98.62 20 ALA B C 1
ATOM 2194 O O . ALA B 1 20 ? -15.906 11.648 -5.152 1 98.62 20 ALA B O 1
ATOM 2195 N N . ILE B 1 21 ? -15.891 9.422 -5.047 1 98.44 21 ILE B N 1
ATOM 2196 C CA . ILE B 1 21 ? -17.344 9.273 -5.121 1 98.44 21 ILE B CA 1
ATOM 2197 C C . ILE B 1 21 ? -18 9.953 -3.922 1 98.44 21 ILE B C 1
ATOM 2199 O O . ILE B 1 21 ? -19.062 10.547 -4.047 1 98.44 21 ILE B O 1
ATOM 2203 N N . ALA B 1 22 ? -17.25 9.969 -2.803 1 98.38 22 ALA B N 1
ATOM 2204 C CA . ALA B 1 22 ? -17.797 10.5 -1.555 1 98.38 22 ALA B CA 1
ATOM 2205 C C . ALA B 1 22 ? -17.625 12.008 -1.476 1 98.38 22 ALA B C 1
ATOM 2207 O O . ALA B 1 22 ? -17.984 12.633 -0.47 1 98.38 22 ALA B O 1
ATOM 2208 N N . GLY B 1 23 ? -17.016 12.57 -2.467 1 98 23 GLY B N 1
ATOM 2209 C CA . GLY B 1 23 ? -17.016 14.023 -2.537 1 98 23 GLY B CA 1
ATOM 2210 C C . GLY B 1 23 ? -15.656 14.633 -2.205 1 98 23 GLY B C 1
ATOM 2211 O O . GLY B 1 23 ? -15.547 15.852 -2.033 1 98 23 GLY B O 1
ATOM 2212 N N . ILE B 1 24 ? -14.672 13.836 -2.107 1 98.75 24 ILE B N 1
ATOM 2213 C CA . ILE B 1 24 ? -13.32 14.359 -1.93 1 98.75 24 ILE B CA 1
ATOM 2214 C C . ILE B 1 24 ? -12.773 14.844 -3.27 1 98.75 24 ILE B C 1
ATOM 2216 O O . ILE B 1 24 ? -12.711 14.078 -4.238 1 98.75 24 ILE B O 1
ATOM 2220 N N . GLU B 1 25 ? -12.344 16.078 -3.303 1 98.44 25 GLU B N 1
ATOM 2221 C CA . GLU B 1 25 ? -11.883 16.688 -4.551 1 98.44 25 GLU B CA 1
ATOM 2222 C C . GLU B 1 25 ? -10.359 16.625 -4.664 1 98.44 25 GLU B C 1
ATOM 2224 O O . GLU B 1 25 ? -9.82 16.5 -5.766 1 98.44 25 GLU B O 1
ATOM 2229 N N . TYR B 1 26 ? -9.719 16.766 -3.551 1 98.81 26 TYR B N 1
ATOM 2230 C CA . TYR B 1 26 ? -8.266 16.703 -3.471 1 98.81 26 TYR B CA 1
ATOM 2231 C C . TYR B 1 26 ? -7.816 15.789 -2.34 1 98.81 26 TYR B C 1
ATOM 2233 O O . TYR B 1 26 ? -8.453 15.742 -1.284 1 98.81 26 TYR B O 1
ATOM 2241 N N . ILE B 1 27 ? -6.82 15.047 -2.613 1 98.94 27 ILE B N 1
ATOM 2242 C CA . ILE B 1 27 ? -6.195 14.203 -1.604 1 98.94 27 ILE B CA 1
ATOM 2243 C C . ILE B 1 27 ? -4.711 14.547 -1.496 1 98.94 27 ILE B C 1
ATOM 2245 O O . ILE B 1 27 ? -3.988 14.539 -2.496 1 98.94 27 ILE B O 1
ATOM 2249 N N . VAL B 1 28 ? -4.242 14.93 -0.303 1 98.94 28 VAL B N 1
ATOM 2250 C CA . VAL B 1 28 ? -2.812 15.102 -0.071 1 98.94 28 VAL B CA 1
ATOM 2251 C C . VAL B 1 28 ? -2.215 13.789 0.443 1 98.94 28 VAL B C 1
ATOM 2253 O O . VAL B 1 28 ? -2.674 13.242 1.449 1 98.94 28 VAL B O 1
ATOM 2256 N N . THR B 1 29 ? -1.271 13.242 -0.274 1 98.94 29 THR B N 1
ATOM 2257 C CA . THR B 1 29 ? -0.575 12.039 0.158 1 98.94 29 THR B CA 1
ATOM 2258 C C . THR B 1 29 ? 0.871 12.352 0.532 1 98.94 29 THR B C 1
ATOM 2260 O O . THR B 1 29 ? 1.598 12.977 -0.245 1 98.94 29 THR B O 1
ATOM 2263 N N . LEU B 1 30 ? 1.238 11.969 1.76 1 98.94 30 LEU B N 1
ATOM 2264 C CA . LEU B 1 30 ? 2.518 12.383 2.326 1 98.94 30 LEU B CA 1
ATOM 2265 C C . LEU B 1 30 ? 3.471 11.195 2.445 1 98.94 30 LEU B C 1
ATOM 2267 O O . LEU B 1 30 ? 3.043 10.078 2.74 1 98.94 30 LEU B O 1
ATOM 2271 N N . ALA B 1 31 ? 4.781 11.508 2.209 1 98.56 31 ALA B N 1
ATOM 2272 C CA . ALA B 1 31 ? 5.797 10.5 2.518 1 98.56 31 ALA B CA 1
ATOM 2273 C C . ALA B 1 31 ? 5.754 10.117 3.994 1 98.56 31 ALA B C 1
ATOM 2275 O O . ALA B 1 31 ? 5.441 10.945 4.848 1 98.56 31 ALA B O 1
ATOM 2276 N N . HIS B 1 32 ? 6.035 8.859 4.207 1 97.81 32 HIS B N 1
ATOM 2277 C CA . HIS B 1 32 ? 6.016 8.312 5.559 1 97.81 32 HIS B CA 1
ATOM 2278 C C . HIS B 1 32 ? 6.984 7.141 5.691 1 97.81 32 HIS B C 1
ATOM 2280 O O . HIS B 1 32 ? 8.078 7.168 5.129 1 97.81 32 HIS B O 1
ATOM 2286 N N . ASP B 1 33 ? 6.629 6.09 6.539 1 96.44 33 ASP B N 1
ATOM 2287 C CA . ASP B 1 33 ? 7.555 4.992 6.805 1 96.44 33 ASP B CA 1
ATOM 2288 C C . ASP B 1 33 ? 6.906 3.641 6.508 1 96.44 33 ASP B C 1
ATOM 2290 O O . ASP B 1 33 ? 6.793 2.791 7.391 1 96.44 33 ASP B O 1
ATOM 2294 N N . PRO B 1 34 ? 6.574 3.391 5.203 1 97.44 34 PRO B N 1
ATOM 2295 C CA . PRO B 1 34 ? 5.953 2.109 4.863 1 97.44 34 PRO B CA 1
ATOM 2296 C C . PRO B 1 34 ? 6.902 0.927 5.043 1 97.44 34 PRO B C 1
ATOM 2298 O O . PRO B 1 34 ? 6.461 -0.222 5.105 1 97.44 34 PRO B O 1
ATOM 2301 N N . TYR B 1 35 ? 8.211 1.193 5.004 1 97.38 35 TYR B N 1
ATOM 2302 C CA . TYR B 1 35 ? 9.273 0.223 5.246 1 97.38 35 TYR B CA 1
ATOM 2303 C C . TYR B 1 35 ? 10.133 0.644 6.434 1 97.38 35 TYR B C 1
ATOM 2305 O O . TYR B 1 35 ? 9.766 1.545 7.188 1 97.38 35 TYR B O 1
ATOM 2313 N N . LYS B 1 36 ? 11.281 -0.053 6.719 1 95.19 36 LYS B N 1
ATOM 2314 C CA . LYS B 1 36 ? 12.227 0.349 7.754 1 95.19 36 LYS B CA 1
ATOM 2315 C C . LYS B 1 36 ? 12.883 1.684 7.414 1 95.19 36 LYS B C 1
ATOM 2317 O O . LYS B 1 36 ? 13.266 2.441 8.312 1 95.19 36 LYS B O 1
ATOM 2322 N N . MET B 1 37 ? 13.023 1.941 6.168 1 95.81 37 MET B N 1
ATOM 2323 C CA . MET B 1 37 ? 13.5 3.223 5.652 1 95.81 37 MET B CA 1
ATOM 2324 C C . MET B 1 37 ? 14.906 3.523 6.16 1 95.81 37 MET B C 1
ATOM 2326 O O . MET B 1 37 ? 15.195 4.652 6.562 1 95.81 37 MET B O 1
ATOM 2330 N N . ILE B 1 38 ? 15.781 2.574 6.098 1 92.62 38 ILE B N 1
ATOM 2331 C CA . ILE B 1 38 ? 17.094 2.676 6.734 1 92.62 38 ILE B CA 1
ATOM 2332 C C . ILE B 1 38 ? 18.047 3.422 5.816 1 92.62 38 ILE B C 1
ATOM 2334 O O . ILE B 1 38 ? 18.953 4.117 6.289 1 92.62 38 ILE B O 1
ATOM 2338 N N . SER B 1 39 ? 17.875 3.312 4.484 1 95.56 39 SER B N 1
ATOM 2339 C CA . SER B 1 39 ? 18.812 3.895 3.531 1 95.56 39 SER B CA 1
ATOM 2340 C C . SER B 1 39 ? 18.156 4.984 2.697 1 95.56 39 SER B C 1
ATOM 2342 O O . SER B 1 39 ? 16.938 4.953 2.479 1 95.56 39 SER B O 1
ATOM 2344 N N . PRO B 1 40 ? 18.984 5.977 2.188 1 96.94 40 PRO B N 1
ATOM 2345 C CA . PRO B 1 40 ? 18.422 7.023 1.334 1 96.94 40 PRO B CA 1
ATOM 2346 C C . PRO B 1 40 ? 17.766 6.473 0.07 1 96.94 40 PRO B C 1
ATOM 2348 O O . PRO B 1 40 ? 16.797 7.047 -0.43 1 96.94 40 PRO B O 1
ATOM 2351 N N . GLU B 1 41 ? 18.281 5.297 -0.377 1 96.31 41 GLU B N 1
ATOM 2352 C CA . GLU B 1 41 ? 17.75 4.699 -1.599 1 96.31 41 GLU B CA 1
ATOM 2353 C C . GLU B 1 41 ? 16.266 4.359 -1.447 1 96.31 41 GLU B C 1
ATOM 2355 O O . GLU B 1 41 ? 15.484 4.539 -2.383 1 96.31 41 GLU B O 1
ATOM 2360 N N . VAL B 1 42 ? 15.883 3.926 -0.281 1 97.5 42 VAL B N 1
ATOM 2361 C CA . VAL B 1 42 ? 14.5 3.537 -0.026 1 97.5 42 VAL B CA 1
ATOM 2362 C C . VAL B 1 42 ? 13.609 4.773 -0.027 1 97.5 42 VAL B C 1
ATOM 2364 O O . VAL B 1 42 ? 12.516 4.758 -0.596 1 97.5 42 VAL B O 1
ATOM 2367 N N . TYR B 1 43 ? 14.086 5.883 0.518 1 97.81 43 TYR B N 1
ATOM 2368 C CA . TYR B 1 43 ? 13.336 7.133 0.532 1 97.81 43 TYR B CA 1
ATOM 2369 C C . TYR B 1 43 ? 13.156 7.68 -0.88 1 97.81 43 TYR B C 1
ATOM 2371 O O . TYR B 1 43 ? 12.07 8.117 -1.252 1 97.81 43 TYR B O 1
ATOM 2379 N N . LEU B 1 44 ? 14.219 7.625 -1.587 1 98 44 LEU B N 1
ATOM 2380 C CA . LEU B 1 44 ? 14.164 8.195 -2.928 1 98 44 LEU B CA 1
ATOM 2381 C C . LEU B 1 44 ? 13.188 7.426 -3.809 1 98 44 LEU B C 1
ATOM 2383 O O . LEU B 1 44 ? 12.438 8.031 -4.582 1 98 44 LEU B O 1
ATOM 2387 N N . ASP B 1 45 ? 13.18 6.105 -3.686 1 98.06 45 ASP B N 1
ATOM 2388 C CA . ASP B 1 45 ? 12.203 5.301 -4.414 1 98.06 45 ASP B CA 1
ATOM 2389 C C . ASP B 1 45 ? 10.781 5.598 -3.943 1 98.06 45 ASP B C 1
ATOM 2391 O O . ASP B 1 45 ? 9.852 5.68 -4.754 1 98.06 45 ASP B O 1
ATOM 2395 N N . HIS B 1 46 ? 10.641 5.734 -2.66 1 98.38 46 HIS B N 1
ATOM 2396 C CA . HIS B 1 46 ? 9.352 6.062 -2.064 1 98.38 46 HIS B CA 1
ATOM 2397 C C . HIS B 1 46 ? 8.844 7.414 -2.551 1 98.38 46 HIS B C 1
ATOM 2399 O O . HIS B 1 46 ? 7.676 7.551 -2.922 1 98.38 46 HIS B O 1
ATOM 2405 N N . TRP B 1 47 ? 9.75 8.438 -2.584 1 98.69 47 TRP B N 1
ATOM 2406 C CA . TRP B 1 47 ? 9.383 9.766 -3.061 1 98.69 47 TRP B CA 1
ATOM 2407 C C . TRP B 1 47 ? 8.953 9.719 -4.523 1 98.69 47 TRP B C 1
ATOM 2409 O O . TRP B 1 47 ? 7.984 10.383 -4.91 1 98.69 47 TRP B O 1
ATOM 2419 N N . ASP B 1 48 ? 9.664 8.922 -5.25 1 98.44 48 ASP B N 1
ATOM 2420 C CA . ASP B 1 48 ? 9.312 8.773 -6.66 1 98.44 48 ASP B CA 1
ATOM 2421 C C . ASP B 1 48 ? 7.906 8.203 -6.82 1 98.44 48 ASP B C 1
ATOM 2423 O O . ASP B 1 48 ? 7.141 8.664 -7.668 1 98.44 48 ASP B O 1
ATOM 2427 N N . ARG B 1 49 ? 7.574 7.227 -6.035 1 98.5 49 ARG B N 1
ATOM 2428 C CA . ARG B 1 49 ? 6.238 6.641 -6.035 1 98.5 49 ARG B CA 1
ATOM 2429 C C . ARG B 1 49 ? 5.18 7.688 -5.703 1 98.5 49 ARG B C 1
ATOM 2431 O O . ARG B 1 49 ? 4.16 7.789 -6.391 1 98.5 49 ARG B O 1
ATOM 2438 N N . ILE B 1 50 ? 5.41 8.477 -4.738 1 98.69 50 ILE B N 1
ATOM 2439 C CA . ILE B 1 50 ? 4.461 9.453 -4.215 1 98.69 50 ILE B CA 1
ATOM 2440 C C . ILE B 1 50 ? 4.211 10.539 -5.262 1 98.69 50 ILE B C 1
ATOM 2442 O O . ILE B 1 50 ? 3.061 10.883 -5.543 1 98.69 50 ILE B O 1
ATOM 2446 N N . VAL B 1 51 ? 5.258 11.039 -5.93 1 98.69 51 VAL B N 1
ATOM 2447 C CA . VAL B 1 51 ? 5.16 12.227 -6.77 1 98.69 51 VAL B CA 1
ATOM 2448 C C . VAL B 1 51 ? 4.684 11.828 -8.164 1 98.69 51 VAL B C 1
ATOM 2450 O O . VAL B 1 51 ? 4.148 12.656 -8.906 1 98.69 51 VAL B O 1
ATOM 2453 N N . ASN B 1 52 ? 4.832 10.531 -8.547 1 98.38 52 ASN B N 1
ATOM 2454 C CA . ASN B 1 52 ? 4.496 10.141 -9.914 1 98.38 52 ASN B CA 1
ATOM 2455 C C . ASN B 1 52 ? 3.305 9.18 -9.938 1 98.38 52 ASN B C 1
ATOM 2457 O O . ASN B 1 52 ? 2.223 9.547 -10.406 1 98.38 52 ASN B O 1
ATOM 2461 N N . PHE B 1 53 ? 3.496 8.062 -9.312 1 98.56 53 PHE B N 1
ATOM 2462 C CA . PHE B 1 53 ? 2.498 7.02 -9.484 1 98.56 53 PHE B CA 1
ATOM 2463 C C . PHE B 1 53 ? 1.218 7.359 -8.734 1 98.56 53 PHE B C 1
ATOM 2465 O O . PHE B 1 53 ? 0.118 7.043 -9.188 1 98.56 53 PHE B O 1
ATOM 2472 N N . GLU B 1 54 ? 1.305 7.918 -7.555 1 98.81 54 GLU B N 1
ATOM 2473 C CA . GLU B 1 54 ? 0.098 8.234 -6.797 1 98.81 54 GLU B CA 1
ATOM 2474 C C . GLU B 1 54 ? -0.734 9.305 -7.496 1 98.81 54 GLU B C 1
ATOM 2476 O O . GLU B 1 54 ? -1.965 9.273 -7.438 1 98.81 54 GLU B O 1
ATOM 2481 N N . VAL B 1 55 ? -0.028 10.242 -8.102 1 98.81 55 VAL B N 1
ATOM 2482 C CA . VAL B 1 55 ? -0.725 11.273 -8.875 1 98.81 55 VAL B CA 1
ATOM 2483 C C . VAL B 1 55 ? -1.498 10.625 -10.016 1 98.81 55 VAL B C 1
ATOM 2485 O O . VAL B 1 55 ? -2.674 10.93 -10.234 1 98.81 55 VAL B O 1
ATOM 2488 N N . LYS B 1 56 ? -0.881 9.695 -10.68 1 98.56 56 LYS B N 1
ATOM 2489 C CA . LYS B 1 56 ? -1.516 8.992 -11.789 1 98.56 56 LYS B CA 1
ATOM 2490 C C . LYS B 1 56 ? -2.709 8.172 -11.312 1 98.56 56 LYS B C 1
ATOM 2492 O O . LYS B 1 56 ? -3.746 8.125 -11.977 1 98.56 56 LYS B O 1
ATOM 2497 N N . ARG B 1 57 ? -2.586 7.504 -10.203 1 98.44 57 ARG B N 1
ATOM 2498 C CA . ARG B 1 57 ? -3.686 6.727 -9.641 1 98.44 57 ARG B CA 1
ATOM 2499 C C . ARG B 1 57 ? -4.883 7.617 -9.336 1 98.44 57 ARG B C 1
ATOM 2501 O O . ARG B 1 57 ? -6.031 7.215 -9.539 1 98.44 57 ARG B O 1
ATOM 2508 N N . GLY B 1 58 ? -4.555 8.797 -8.773 1 98.69 58 GLY B N 1
ATOM 2509 C CA . GLY B 1 58 ? -5.617 9.758 -8.539 1 98.69 58 GLY B CA 1
ATOM 2510 C C . GLY B 1 58 ? -6.371 10.141 -9.797 1 98.69 58 GLY B C 1
ATOM 2511 O O . GLY B 1 58 ? -7.602 10.125 -9.82 1 98.69 58 GLY B O 1
ATOM 2512 N N . GLU B 1 59 ? -5.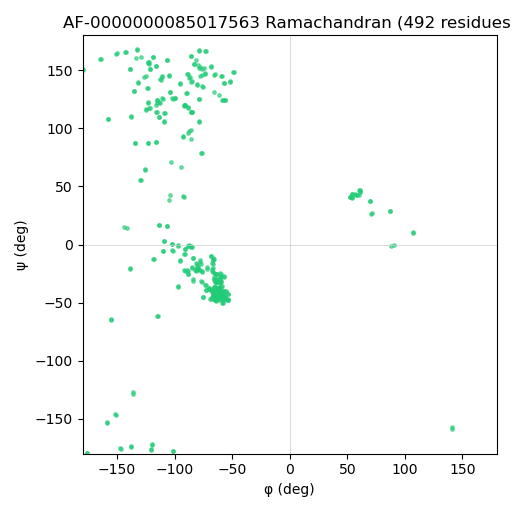609 10.469 -10.852 1 98.44 59 GLU B N 1
ATOM 2513 C CA . GLU B 1 59 ? -6.215 10.82 -12.133 1 98.44 59 GLU B CA 1
ATOM 2514 C C . GLU B 1 59 ? -7.125 9.703 -12.641 1 98.44 59 GLU B C 1
ATOM 2516 O O . GLU B 1 59 ? -8.242 9.961 -13.086 1 98.44 59 GLU B O 1
ATOM 2521 N N . MET B 1 60 ? -6.621 8.523 -12.547 1 97.75 60 MET B N 1
ATOM 2522 C CA . MET B 1 60 ? -7.395 7.367 -12.984 1 97.75 60 MET B CA 1
ATOM 2523 C C . MET B 1 60 ? -8.688 7.238 -12.188 1 97.75 60 MET B C 1
ATOM 2525 O O . MET B 1 60 ? -9.703 6.789 -12.711 1 97.75 60 MET B O 1
ATOM 2529 N N . ALA B 1 61 ? -8.664 7.629 -10.922 1 97.88 61 ALA B N 1
ATOM 2530 C CA . ALA B 1 61 ? -9.797 7.453 -10.008 1 97.88 61 ALA B CA 1
ATOM 2531 C C . ALA B 1 61 ? -10.703 8.672 -10.031 1 97.88 61 ALA B C 1
ATOM 2533 O O . ALA B 1 61 ? -11.75 8.688 -9.375 1 97.88 61 ALA B O 1
ATOM 2534 N N . GLY B 1 62 ? -10.336 9.727 -10.672 1 97.5 62 GLY B N 1
ATOM 2535 C CA . GLY B 1 62 ? -11.172 10.906 -10.812 1 97.5 62 GLY B CA 1
ATOM 2536 C C . GLY B 1 62 ? -11.031 11.883 -9.656 1 97.5 62 GLY B C 1
ATOM 2537 O O . GLY B 1 62 ? -11.992 12.57 -9.297 1 97.5 62 GLY B O 1
ATOM 2538 N N . VAL B 1 63 ? -9.859 11.891 -9.039 1 98.56 63 VAL B N 1
ATOM 2539 C CA . VAL B 1 63 ? -9.586 12.828 -7.949 1 98.56 63 VAL B CA 1
ATOM 2540 C C . VAL B 1 63 ? -8.172 13.375 -8.086 1 98.56 63 VAL B C 1
ATOM 2542 O O . VAL B 1 63 ? -7.289 12.711 -8.641 1 98.56 63 VAL B O 1
ATOM 2545 N N . ASN B 1 64 ? -7.938 14.609 -7.598 1 98.5 64 ASN B N 1
ATOM 2546 C CA . ASN B 1 64 ? -6.613 15.219 -7.645 1 98.5 64 ASN B CA 1
ATOM 2547 C C . ASN B 1 64 ? -5.762 14.812 -6.445 1 98.5 64 ASN B C 1
ATOM 2549 O O . ASN B 1 64 ? -6.07 15.172 -5.309 1 98.5 64 ASN B O 1
ATOM 2553 N N . VAL B 1 65 ? -4.75 14.094 -6.73 1 98.88 65 VAL B N 1
ATOM 2554 C CA . VAL B 1 65 ? -3.83 13.703 -5.664 1 98.88 65 VAL B CA 1
ATOM 2555 C C . VAL B 1 65 ? -2.607 14.617 -5.676 1 98.88 65 VAL B C 1
ATOM 2557 O O . VAL B 1 65 ? -1.97 14.805 -6.715 1 98.88 65 VAL B O 1
ATOM 2560 N N . LEU B 1 66 ? -2.311 15.227 -4.551 1 98.94 66 LEU B N 1
ATOM 2561 C CA . LEU B 1 66 ? -1.205 16.156 -4.379 1 98.94 66 LEU B CA 1
ATOM 2562 C C . LEU B 1 66 ? -0.14 15.586 -3.453 1 98.94 66 LEU B C 1
ATOM 2564 O O . LEU B 1 66 ? -0.423 15.266 -2.295 1 98.94 66 LEU B O 1
ATOM 2568 N N . PRO B 1 67 ? 1.073 15.477 -3.953 1 98.88 67 PRO B N 1
ATOM 2569 C CA . PRO B 1 67 ? 2.115 14.805 -3.172 1 98.88 67 PRO B CA 1
ATOM 2570 C C . PRO B 1 67 ? 2.838 15.75 -2.217 1 9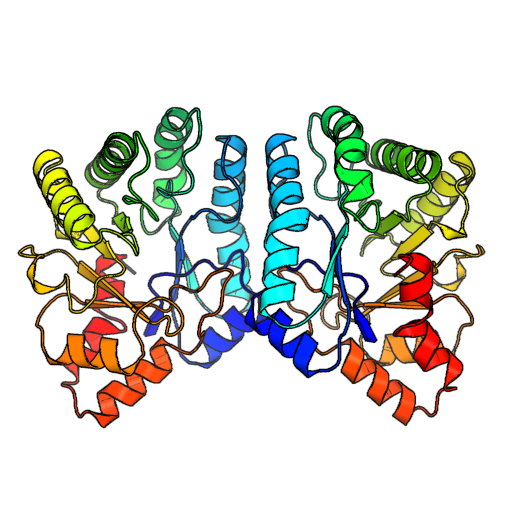8.88 67 PRO B C 1
ATOM 2572 O O . PRO B 1 67 ? 3.021 16.938 -2.531 1 98.88 67 PRO B O 1
ATOM 2575 N N . GLY B 1 68 ? 3.209 15.297 -1.061 1 98.94 68 GLY B N 1
ATOM 2576 C CA . GLY B 1 68 ? 4.195 15.852 -0.149 1 98.94 68 GLY B CA 1
ATOM 2577 C C . GLY B 1 68 ? 5.297 14.875 0.21 1 98.94 68 GLY B C 1
ATOM 2578 O O . GLY B 1 68 ? 5.023 13.703 0.484 1 98.94 68 GLY B O 1
ATOM 2579 N N . ILE B 1 69 ? 6.508 15.367 0.161 1 98.81 69 ILE B N 1
ATOM 2580 C CA . ILE B 1 69 ? 7.594 14.461 0.521 1 98.81 69 ILE B CA 1
ATOM 2581 C C . ILE B 1 69 ? 8.375 15.039 1.703 1 98.81 69 ILE B C 1
ATOM 2583 O O . ILE B 1 69 ? 8.422 16.25 1.891 1 98.81 69 ILE B O 1
ATOM 2587 N N . GLY B 1 70 ? 8.922 14.234 2.457 1 98.56 70 GLY B N 1
ATOM 2588 C CA . GLY B 1 70 ? 9.727 14.531 3.633 1 98.56 70 GLY B CA 1
ATOM 2589 C C . GLY B 1 70 ? 10.32 13.289 4.273 1 98.56 70 GLY B C 1
ATOM 2590 O O . GLY B 1 70 ? 10.234 12.195 3.713 1 98.56 70 GLY B O 1
ATOM 2591 N N . ILE B 1 71 ? 11.023 13.531 5.32 1 98.12 71 ILE B N 1
ATOM 2592 C CA . ILE B 1 71 ? 11.602 12.43 6.094 1 98.12 71 ILE B CA 1
ATOM 2593 C C . ILE B 1 71 ? 10.875 12.305 7.43 1 98.12 71 ILE B C 1
ATOM 2595 O O . ILE B 1 71 ? 11.039 13.141 8.32 1 98.12 71 ILE B O 1
ATOM 2599 N N . HIS B 1 72 ? 10.047 11.25 7.465 1 97.56 72 HIS B N 1
ATOM 2600 C CA . HIS B 1 72 ? 9.25 11 8.656 1 97.56 72 HIS B CA 1
ATOM 2601 C C . HIS B 1 72 ? 10.133 10.664 9.859 1 97.56 72 HIS B C 1
ATOM 2603 O O . HIS B 1 72 ? 11.148 9.992 9.711 1 97.56 72 HIS B O 1
ATOM 2609 N N . PRO B 1 73 ? 9.703 11.07 11.047 1 94.56 73 PRO B N 1
ATOM 2610 C CA . PRO B 1 73 ? 10.555 10.844 12.211 1 94.56 73 PRO B CA 1
ATOM 2611 C C . PRO B 1 73 ? 10.789 9.367 12.5 1 94.56 73 PRO B C 1
ATOM 2613 O O . PRO B 1 73 ? 11.859 8.984 12.977 1 94.56 73 PRO B O 1
ATOM 2616 N N . MET B 1 74 ? 9.844 8.562 12.203 1 91.75 74 MET B N 1
ATOM 2617 C CA . MET B 1 74 ? 9.992 7.133 12.469 1 91.75 74 MET B CA 1
ATOM 2618 C C . MET B 1 74 ? 10.875 6.469 11.414 1 91.75 74 MET B C 1
ATOM 2620 O O . MET B 1 74 ? 11.367 5.363 11.617 1 91.75 74 MET B O 1
ATOM 2624 N N . GLY B 1 75 ? 11.016 7.121 10.148 1 85.94 75 GLY B N 1
ATOM 2625 C CA . GLY B 1 75 ? 11.914 6.68 9.094 1 85.94 75 GLY B CA 1
ATOM 2626 C C . GLY B 1 75 ? 13.258 7.379 9.117 1 85.94 75 GLY B C 1
ATOM 2627 O O . GLY B 1 75 ? 13.578 8.156 8.219 1 85.94 75 GLY B O 1
ATOM 2628 N N . TYR B 1 76 ? 14.117 7.082 10.281 1 89.62 76 TYR B N 1
ATOM 2629 C CA . TYR B 1 76 ? 15.375 7.789 10.508 1 89.62 76 TYR B CA 1
ATOM 2630 C C . TYR B 1 76 ? 16.516 7.125 9.742 1 89.62 76 TYR B C 1
ATOM 2632 O O . TYR B 1 76 ? 17.25 6.297 10.289 1 89.62 76 TYR B O 1
ATOM 2640 N N . PRO B 1 77 ? 16.75 7.566 8.523 1 91.38 77 PRO B N 1
ATOM 2641 C CA . PRO B 1 77 ? 17.781 6.91 7.715 1 91.38 77 PRO B CA 1
ATOM 2642 C C . PRO B 1 77 ? 19.203 7.258 8.164 1 91.38 77 PRO B C 1
ATOM 2644 O O . PRO B 1 77 ? 19.438 8.359 8.672 1 91.38 77 PRO B O 1
ATOM 2647 N N . LYS B 1 78 ? 20.25 6.402 7.969 1 90.56 78 LYS B N 1
ATOM 2648 C CA . LYS B 1 78 ? 21.656 6.574 8.344 1 90.56 78 LYS B CA 1
ATOM 2649 C C . LYS B 1 78 ? 22.266 7.785 7.641 1 90.56 78 LYS B C 1
ATOM 2651 O O . LYS B 1 78 ? 23.125 8.461 8.195 1 90.56 78 LYS B O 1
ATOM 2656 N N . ASP B 1 79 ? 21.891 8.188 6.531 1 93.94 79 ASP B N 1
ATOM 2657 C CA . ASP B 1 79 ? 22.469 9.266 5.738 1 93.94 79 ASP B CA 1
ATOM 2658 C C . ASP B 1 79 ? 21.391 10.25 5.289 1 93.94 79 ASP B C 1
ATOM 2660 O O . ASP B 1 79 ? 21.297 10.578 4.105 1 93.94 79 ASP B O 1
ATOM 2664 N N . TRP B 1 80 ? 20.703 10.719 6.367 1 95.94 80 TRP B N 1
ATOM 2665 C CA . TRP B 1 80 ? 19.547 11.547 6.051 1 95.94 80 TRP B CA 1
ATOM 2666 C C . TRP B 1 80 ? 19.969 12.867 5.41 1 95.94 80 TRP B C 1
ATOM 2668 O O . TRP B 1 80 ? 19.188 13.516 4.715 1 95.94 80 TRP B O 1
ATOM 2678 N N . LYS B 1 81 ? 21.25 13.344 5.566 1 97.5 81 LYS B N 1
ATOM 2679 C CA . LYS B 1 81 ? 21.734 14.578 4.957 1 97.5 81 LYS B CA 1
ATOM 2680 C C . LYS B 1 81 ? 21.656 14.508 3.434 1 97.5 81 LYS B C 1
ATOM 2682 O O . LYS B 1 81 ? 21.422 15.516 2.77 1 97.5 81 LYS B O 1
ATOM 2687 N N . ILE B 1 82 ? 21.844 13.289 2.928 1 98 82 ILE B N 1
ATOM 2688 C CA . ILE B 1 82 ? 21.734 13.086 1.488 1 98 82 ILE B CA 1
ATOM 2689 C C . ILE B 1 82 ? 20.312 13.438 1.037 1 98 82 ILE B C 1
ATOM 2691 O O . ILE B 1 82 ? 20.125 14.07 -0.006 1 98 82 ILE B O 1
ATOM 2695 N N . LEU B 1 83 ? 19.344 13.055 1.791 1 98.31 83 LEU B N 1
ATOM 2696 C CA . LEU B 1 83 ? 17.938 13.281 1.463 1 98.31 83 LEU B CA 1
ATOM 2697 C C . LEU B 1 83 ? 17.594 14.766 1.582 1 98.31 83 LEU B C 1
ATOM 2699 O O . LEU B 1 83 ? 16.828 15.289 0.775 1 98.31 83 LEU B O 1
ATOM 2703 N N . ILE B 1 84 ? 18.172 15.438 2.578 1 98.62 84 ILE B N 1
ATOM 2704 C CA . ILE B 1 84 ? 17.938 16.875 2.744 1 98.62 84 ILE B CA 1
ATOM 2705 C C . ILE B 1 84 ? 18.391 17.609 1.488 1 98.62 84 ILE B C 1
ATOM 2707 O O . ILE B 1 84 ? 17.719 18.531 1.024 1 98.62 84 ILE B O 1
ATOM 2711 N N . LYS B 1 85 ? 19.484 17.172 0.964 1 98.56 85 LYS B N 1
ATOM 2712 C CA . LYS B 1 85 ? 20.031 17.812 -0.235 1 98.56 85 LYS B CA 1
ATOM 2713 C C . LYS B 1 85 ? 19.188 17.484 -1.459 1 98.56 85 LYS B C 1
ATOM 2715 O O . LYS B 1 85 ? 19.219 18.219 -2.451 1 98.56 85 LYS B O 1
ATOM 2720 N N . LYS B 1 86 ? 18.375 16.422 -1.416 1 98.62 86 LYS B N 1
ATOM 2721 C CA . LYS B 1 86 ? 17.609 15.961 -2.566 1 98.62 86 LYS B CA 1
ATOM 2722 C C . LYS B 1 86 ? 16.219 16.594 -2.59 1 98.62 86 LYS B C 1
ATOM 2724 O O . LYS B 1 86 ? 15.609 16.734 -3.652 1 98.62 86 LYS B O 1
ATOM 2729 N N . ILE B 1 87 ? 15.656 17.078 -1.494 1 98.75 87 ILE B N 1
ATOM 2730 C CA . ILE B 1 87 ? 14.289 17.578 -1.37 1 98.75 87 ILE B CA 1
ATOM 2731 C C . ILE B 1 87 ? 14.07 18.734 -2.342 1 98.75 87 ILE B C 1
ATOM 2733 O O . ILE B 1 87 ? 13.055 18.797 -3.037 1 98.75 87 ILE B O 1
ATOM 2737 N N . PRO B 1 88 ? 15.055 19.688 -2.51 1 98.69 88 PRO B N 1
ATOM 2738 C CA . PRO B 1 88 ? 14.844 20.828 -3.393 1 98.69 88 PRO B CA 1
ATOM 2739 C C . PRO B 1 88 ? 14.57 20.422 -4.84 1 98.69 88 PRO B C 1
ATOM 2741 O O . PRO B 1 88 ? 13.883 21.141 -5.57 1 98.69 88 PRO B O 1
ATOM 2744 N N . GLU B 1 89 ? 15.055 19.25 -5.227 1 98.5 89 GLU B N 1
ATOM 2745 C CA . GLU B 1 89 ? 14.852 18.766 -6.594 1 98.5 89 GLU B CA 1
ATOM 2746 C C . GLU B 1 89 ? 13.375 18.469 -6.859 1 98.5 89 GLU B C 1
ATOM 2748 O O . GLU B 1 89 ? 12.961 18.359 -8.016 1 98.5 89 GLU B O 1
ATOM 2753 N N . TYR B 1 90 ? 12.531 18.344 -5.773 1 98.44 90 TYR B N 1
ATOM 2754 C CA . TYR B 1 90 ? 11.125 17.969 -5.898 1 98.44 90 TYR B CA 1
ATOM 2755 C C . TYR B 1 90 ? 10.227 19.156 -5.586 1 98.44 90 TYR B C 1
ATOM 2757 O O . TYR B 1 90 ? 9 19.047 -5.656 1 98.44 90 TYR B O 1
ATOM 2765 N N . ILE B 1 91 ? 10.758 20.297 -5.328 1 98.31 91 ILE B N 1
ATOM 2766 C CA . ILE B 1 91 ? 10.039 21.391 -4.684 1 98.31 91 ILE B CA 1
ATOM 2767 C C . ILE B 1 91 ? 8.891 21.844 -5.582 1 98.31 91 ILE B C 1
ATOM 2769 O O . ILE B 1 91 ? 7.816 22.203 -5.09 1 98.31 91 ILE B O 1
ATOM 2773 N N . ASP B 1 92 ? 9.023 21.781 -6.867 1 97.75 92 ASP B N 1
ATOM 2774 C CA . ASP B 1 92 ? 8 22.234 -7.801 1 97.75 92 ASP B CA 1
ATOM 2775 C C . ASP B 1 92 ? 6.945 21.156 -8.031 1 97.75 92 ASP B C 1
ATOM 2777 O O . ASP B 1 92 ? 5.891 21.422 -8.609 1 97.75 92 ASP B O 1
ATOM 2781 N N . LYS B 1 93 ? 7.207 19.922 -7.574 1 98 93 LYS B N 1
ATOM 2782 C CA . LYS B 1 93 ? 6.309 18.797 -7.82 1 98 93 LYS B CA 1
ATOM 2783 C C . LYS B 1 93 ? 5.469 18.484 -6.586 1 98 93 LYS B C 1
ATOM 2785 O O . LYS B 1 93 ? 4.59 17.625 -6.629 1 98 93 LYS B O 1
ATOM 2790 N N . ILE B 1 94 ? 5.719 19.172 -5.492 1 98.88 94 ILE B N 1
ATOM 2791 C CA . ILE B 1 94 ? 5.043 18.828 -4.246 1 98.88 94 ILE B CA 1
ATOM 2792 C C . ILE B 1 94 ? 4.293 20.031 -3.703 1 98.88 94 ILE B C 1
ATOM 2794 O O . ILE B 1 94 ? 4.66 21.172 -3.986 1 98.88 94 ILE B O 1
ATOM 2798 N N . VAL B 1 95 ? 3.289 19.766 -2.873 1 98.88 95 VAL B N 1
ATOM 2799 C CA . VAL B 1 95 ? 2.502 20.859 -2.305 1 98.88 95 VAL B CA 1
ATOM 2800 C C . VAL B 1 95 ? 3.045 21.219 -0.923 1 98.88 95 VAL B C 1
ATOM 2802 O O . VAL B 1 95 ? 2.717 22.281 -0.377 1 98.88 95 VAL B O 1
ATOM 2805 N N . CYS B 1 96 ? 3.908 20.312 -0.375 1 98.94 96 CYS B N 1
ATOM 2806 C CA . CYS B 1 96 ? 4.461 20.578 0.95 1 98.94 96 CYS B CA 1
ATOM 2807 C C . CYS B 1 96 ? 5.668 19.688 1.22 1 98.94 96 CYS B C 1
ATOM 2809 O O . CYS B 1 96 ? 5.902 18.719 0.503 1 98.94 96 CYS B O 1
ATOM 2811 N N . ILE B 1 97 ? 6.461 20.094 2.148 1 98.94 97 ILE B N 1
ATOM 2812 C CA . ILE B 1 97 ? 7.406 19.188 2.799 1 98.94 97 ILE B CA 1
ATOM 2813 C C . ILE B 1 97 ? 6.707 18.453 3.934 1 98.94 97 ILE B C 1
ATOM 2815 O O . ILE B 1 97 ? 6.184 19.062 4.863 1 98.94 97 ILE B O 1
ATOM 2819 N N . GLY B 1 98 ? 6.578 17.141 3.771 1 98.31 98 GLY B N 1
ATOM 2820 C CA . GLY B 1 98 ? 5.859 16.328 4.738 1 98.31 98 GLY B CA 1
ATOM 2821 C C . GLY B 1 98 ? 5.84 14.852 4.375 1 98.31 98 GLY B C 1
ATOM 2822 O O . GLY B 1 98 ? 6.016 14.492 3.209 1 98.31 98 GLY B O 1
ATOM 2823 N N . GLU B 1 99 ? 5.789 13.977 5.18 1 98.06 99 GLU B N 1
ATOM 2824 C CA . GLU B 1 99 ? 5.547 14.25 6.594 1 98.06 99 GLU B CA 1
ATOM 2825 C C . GLU B 1 99 ? 6.855 14.344 7.371 1 98.06 99 GLU B C 1
ATOM 2827 O O . GLU B 1 99 ? 7.789 13.578 7.117 1 98.06 99 GLU B O 1
ATOM 2832 N N . THR B 1 100 ? 6.93 15.273 8.227 1 98.56 100 THR B N 1
ATOM 2833 C CA . THR B 1 100 ? 8.047 15.461 9.148 1 98.56 100 THR B CA 1
ATOM 2834 C C . THR B 1 100 ? 7.574 15.391 10.594 1 98.56 100 THR B C 1
ATOM 2836 O O . THR B 1 100 ? 6.406 15.094 10.859 1 98.56 100 THR B O 1
ATOM 2839 N N . GLY B 1 101 ? 8.508 15.625 11.5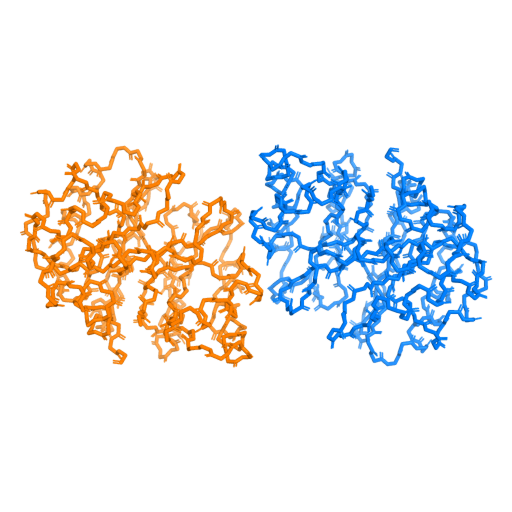47 1 98.06 101 GLY B N 1
ATOM 2840 C CA . GLY B 1 101 ? 8.039 15.734 12.914 1 98.06 101 GLY B CA 1
ATOM 2841 C C . GLY B 1 101 ? 8.969 15.078 13.922 1 98.06 101 GLY B C 1
ATOM 2842 O O . GLY B 1 101 ? 10.172 14.984 13.688 1 98.06 101 GLY B O 1
ATOM 2843 N N . LEU B 1 102 ? 8.383 14.766 15.07 1 97.38 102 LEU B N 1
ATOM 2844 C CA . LEU B 1 102 ? 9.102 14.094 16.156 1 97.38 102 LEU B CA 1
ATOM 2845 C C . LEU B 1 102 ? 8.383 12.812 16.578 1 97.38 102 LEU B C 1
ATOM 2847 O O . LEU B 1 102 ? 7.152 12.758 16.562 1 97.38 102 LEU B O 1
ATOM 2851 N N . HIS B 1 103 ? 9.18 11.82 16.938 1 93.75 103 HIS B N 1
ATOM 2852 C CA . HIS B 1 103 ? 8.703 10.555 17.484 1 93.75 103 HIS B CA 1
ATOM 2853 C C . HIS B 1 103 ? 9.625 10.055 18.594 1 93.75 103 HIS B C 1
ATOM 2855 O O . HIS B 1 103 ? 9.617 8.867 18.922 1 93.75 103 HIS B O 1
ATOM 2861 N N . TYR B 1 104 ? 10.5 10.922 19.078 1 84 104 TYR B N 1
ATOM 2862 C CA . TYR B 1 104 ? 11.398 10.836 20.219 1 84 104 TYR B CA 1
ATOM 2863 C C . TYR B 1 104 ? 12.523 9.852 19.969 1 84 104 TYR B C 1
ATOM 2865 O O . TYR B 1 104 ? 12.93 9.109 20.859 1 84 104 TYR B O 1
ATOM 2873 N N . LEU B 1 105 ? 12.867 9.648 18.75 1 79.44 105 LEU B N 1
ATOM 2874 C CA . LEU B 1 105 ? 14.109 8.961 18.422 1 79.44 105 LEU B CA 1
ATOM 2875 C C . LEU B 1 105 ? 15.297 9.906 18.484 1 79.44 105 LEU B C 1
ATOM 2877 O O . LEU B 1 105 ? 15.133 11.125 18.406 1 79.44 105 LEU B O 1
ATOM 2881 N N . LYS B 1 106 ? 16.422 9.328 18.625 1 81.56 106 LYS B N 1
ATOM 2882 C CA . LYS B 1 106 ? 17.641 10.125 18.703 1 81.56 106 LYS B CA 1
ATOM 2883 C C . LYS B 1 106 ? 17.891 10.844 17.375 1 81.56 106 LYS B C 1
ATOM 2885 O O . LYS B 1 106 ? 17.75 10.258 16.297 1 81.56 106 LYS B O 1
ATOM 2890 N N . GLY B 1 107 ? 18.156 12.125 17.438 1 88.06 107 GLY B N 1
ATOM 2891 C CA . GLY B 1 107 ? 18.578 12.891 16.281 1 88.06 107 GLY B CA 1
ATOM 2892 C C . GLY B 1 107 ? 17.406 13.461 15.492 1 88.06 107 GLY B C 1
ATOM 2893 O O . GLY B 1 107 ? 17.594 14.258 14.57 1 88.06 107 GLY B O 1
ATOM 2894 N N . GLU B 1 108 ? 16.219 13.195 15.914 1 94.19 108 GLU B N 1
ATOM 2895 C CA . GLU B 1 108 ? 15.031 13.617 15.18 1 94.19 108 GLU B CA 1
ATOM 2896 C C . GLU B 1 108 ? 14.906 15.141 15.148 1 94.19 108 GLU B C 1
ATOM 2898 O O . GLU B 1 108 ? 14.398 15.711 14.188 1 94.19 108 GLU B O 1
ATOM 2903 N N . GLU B 1 109 ? 15.406 15.789 16.203 1 96.25 109 GLU B N 1
ATOM 2904 C CA . GLU B 1 109 ? 15.266 17.234 16.281 1 96.25 109 GLU B CA 1
ATOM 2905 C C . GLU B 1 109 ? 16.047 17.938 15.172 1 96.25 109 GLU B C 1
ATOM 2907 O O . GLU B 1 109 ? 15.547 18.859 14.523 1 96.25 109 GLU B O 1
ATOM 2912 N N . GLU B 1 110 ? 17.266 17.531 15.023 1 96.38 110 GLU B N 1
ATOM 2913 C CA . GLU B 1 110 ? 18.094 18.125 13.969 1 96.38 110 GLU B CA 1
ATOM 2914 C C . GLU B 1 110 ? 17.484 17.859 12.594 1 96.38 110 GLU B C 1
ATOM 2916 O O . GLU B 1 110 ? 17.5 18.75 11.727 1 96.38 110 GLU B O 1
ATOM 2921 N N . LEU B 1 111 ? 16.984 16.672 12.398 1 97.12 111 LEU B N 1
ATOM 2922 C CA . LEU B 1 111 ? 16.344 16.328 11.141 1 97.12 111 LEU B CA 1
ATOM 2923 C C . LEU B 1 111 ? 15.133 17.203 10.883 1 97.12 111 LEU B C 1
ATOM 2925 O O . LEU B 1 111 ? 14.945 17.703 9.766 1 97.12 111 LEU B O 1
ATOM 2929 N N . LEU B 1 112 ? 14.305 17.406 11.914 1 98.38 112 LEU B N 1
ATOM 2930 C CA . LEU B 1 112 ? 13.148 18.281 11.773 1 98.38 112 LEU B CA 1
ATOM 2931 C C . LEU B 1 112 ? 13.578 19.703 11.453 1 98.38 112 LEU B C 1
ATOM 2933 O O . LEU B 1 112 ? 13.008 20.344 10.562 1 98.38 112 LEU B O 1
ATOM 2937 N N . LYS B 1 113 ? 14.594 20.203 12.141 1 98.5 113 LYS B N 1
ATOM 2938 C CA . LYS B 1 113 ? 15.078 21.562 11.93 1 98.5 113 LYS B CA 1
ATOM 2939 C C . LYS B 1 113 ? 15.539 21.766 10.492 1 98.5 113 LYS B C 1
ATOM 2941 O O . LYS B 1 113 ? 15.219 22.781 9.875 1 98.5 113 LYS B O 1
ATOM 2946 N N . GLU B 1 114 ? 16.281 20.812 9.969 1 98.38 114 GLU B N 1
ATOM 2947 C CA . GLU B 1 114 ? 16.766 20.922 8.594 1 98.38 114 GLU B CA 1
ATOM 2948 C C . GLU B 1 114 ? 15.617 20.984 7.598 1 98.38 114 GLU B C 1
ATOM 2950 O O . GLU B 1 114 ? 15.688 21.703 6.602 1 98.38 114 GLU B O 1
ATOM 2955 N N . GLN B 1 115 ? 14.562 20.25 7.832 1 98.75 115 GLN B N 1
ATOM 2956 C CA . GLN B 1 115 ? 13.422 20.266 6.93 1 98.75 115 GLN B CA 1
ATOM 2957 C C . GLN B 1 115 ? 12.633 21.562 7.074 1 98.75 115 GLN B C 1
ATOM 2959 O O . GLN B 1 115 ? 12.102 22.094 6.09 1 98.75 115 GLN B O 1
ATOM 2964 N N . LEU B 1 116 ? 12.57 22.078 8.312 1 98.88 116 LEU B N 1
ATOM 2965 C CA . LEU B 1 116 ? 11.953 23.375 8.547 1 98.88 116 LEU B CA 1
ATOM 2966 C C . LEU B 1 116 ? 12.719 24.484 7.836 1 98.88 116 LEU B C 1
ATOM 2968 O O . LEU B 1 116 ? 12.125 25.406 7.277 1 98.88 116 LEU B O 1
ATOM 2972 N N . ILE B 1 117 ? 14.008 24.422 7.879 1 98.81 117 ILE B N 1
ATOM 2973 C CA . ILE B 1 117 ? 14.859 25.406 7.211 1 98.81 117 ILE B CA 1
ATOM 2974 C C . ILE B 1 117 ? 14.594 25.375 5.707 1 98.81 117 ILE B C 1
ATOM 2976 O O . ILE B 1 117 ? 14.484 26.438 5.07 1 98.81 117 ILE B O 1
ATOM 2980 N N . LEU B 1 118 ? 14.453 24.172 5.133 1 98.81 118 LEU B N 1
ATOM 2981 C CA . LEU B 1 118 ? 14.125 24.047 3.717 1 98.81 118 LEU B CA 1
ATOM 2982 C C . LEU B 1 118 ? 12.766 24.656 3.412 1 98.81 118 LEU B C 1
ATOM 2984 O O . LEU B 1 118 ? 12.602 25.359 2.408 1 98.81 118 LEU B O 1
ATOM 2988 N N . ALA B 1 119 ? 11.789 24.359 4.258 1 98.88 119 ALA B N 1
ATOM 2989 C CA . ALA B 1 119 ? 10.453 24.906 4.07 1 98.88 119 ALA B CA 1
ATOM 2990 C C . ALA B 1 119 ? 10.484 26.438 4.066 1 98.88 119 ALA B C 1
ATOM 2992 O O . ALA B 1 119 ? 9.828 27.078 3.24 1 98.88 119 ALA B O 1
ATOM 2993 N N . LYS B 1 120 ? 11.242 26.969 5.02 1 98.75 120 LYS B N 1
ATOM 2994 C CA . LYS B 1 120 ? 11.406 28.422 5.121 1 98.75 120 LYS B CA 1
ATOM 2995 C C . LYS B 1 120 ? 12.078 28.984 3.869 1 98.75 120 LYS B C 1
ATOM 2997 O O . LYS B 1 120 ? 11.594 29.953 3.287 1 98.75 120 LYS B O 1
ATOM 3002 N N . GLU B 1 121 ? 13.133 28.344 3.465 1 98.5 121 GLU B N 1
ATOM 3003 C CA . GLU B 1 121 ? 13.922 28.797 2.326 1 98.5 121 GLU B CA 1
ATOM 3004 C C . GLU B 1 121 ? 13.094 28.812 1.047 1 98.5 121 GLU B C 1
ATOM 3006 O O . GLU B 1 121 ? 13.195 29.734 0.239 1 98.5 121 GLU B O 1
ATOM 3011 N N . TYR B 1 122 ? 12.242 27.828 0.866 1 98.5 122 TYR B N 1
ATOM 3012 C CA . TYR B 1 122 ? 11.5 27.688 -0.381 1 98.5 122 TYR B CA 1
ATOM 3013 C C . TYR B 1 122 ? 10.062 28.188 -0.218 1 98.5 122 TYR B C 1
ATOM 3015 O O . TYR B 1 122 ? 9.25 28.062 -1.137 1 98.5 122 TYR B O 1
ATOM 3023 N N . GLU B 1 123 ? 9.766 28.656 0.999 1 98.38 123 GLU B N 1
ATOM 3024 C CA . GLU B 1 123 ? 8.422 29.125 1.316 1 98.38 123 GLU B CA 1
ATOM 3025 C C . GLU B 1 123 ? 7.379 28.047 0.999 1 98.38 123 GLU B C 1
ATOM 3027 O O . GLU B 1 123 ? 6.395 28.328 0.308 1 98.38 123 GLU B O 1
ATOM 3032 N N . LYS B 1 124 ? 7.691 26.875 1.354 1 98.81 124 LYS B N 1
ATOM 3033 C CA . LYS B 1 124 ? 6.848 25.703 1.122 1 98.81 124 LYS B CA 1
ATOM 3034 C C . LYS B 1 124 ? 6.152 25.266 2.406 1 98.81 124 LYS B C 1
ATOM 3036 O O . LYS B 1 124 ? 6.77 25.219 3.473 1 98.81 124 LYS B O 1
ATOM 3041 N N . PRO B 1 125 ? 4.797 25.031 2.336 1 98.94 125 PRO B N 1
ATOM 3042 C CA . PRO B 1 125 ? 4.125 24.469 3.51 1 98.94 125 PRO B CA 1
ATOM 3043 C C . PRO B 1 125 ? 4.848 23.25 4.074 1 98.94 125 PRO B C 1
ATOM 3045 O O . PRO B 1 125 ? 5.469 22.484 3.324 1 98.94 125 PRO B O 1
ATOM 3048 N N . ILE B 1 126 ? 4.766 23.062 5.367 1 98.94 126 ILE B N 1
ATOM 3049 C CA . ILE B 1 126 ? 5.395 21.906 5.996 1 98.94 126 ILE B CA 1
ATOM 3050 C C . ILE B 1 126 ? 4.43 21.266 7 1 98.94 126 ILE B C 1
ATOM 3052 O O . ILE B 1 126 ? 3.76 21.984 7.754 1 98.94 126 ILE B O 1
ATOM 3056 N N . VAL B 1 127 ? 4.273 19.906 6.93 1 98.94 127 VAL B N 1
ATOM 3057 C CA . VAL B 1 127 ? 3.4 19.156 7.816 1 98.94 127 VAL B CA 1
ATOM 3058 C C . VAL B 1 127 ? 4.234 18.469 8.898 1 98.94 127 VAL B C 1
ATOM 3060 O O . VAL B 1 127 ? 5.141 17.688 8.602 1 98.94 127 VAL B O 1
ATOM 3063 N N . ILE B 1 128 ? 3.902 18.688 10.148 1 98.88 128 ILE B N 1
ATOM 3064 C CA . ILE B 1 128 ? 4.699 18.219 11.273 1 98.88 128 ILE B CA 1
ATOM 3065 C C . ILE B 1 128 ? 3.895 17.219 12.094 1 98.88 128 ILE B C 1
ATOM 3067 O O . ILE B 1 128 ? 2.855 17.562 12.664 1 98.88 128 ILE B O 1
ATOM 3071 N N . HIS B 1 129 ? 4.414 16.047 12.195 1 98.44 129 HIS B N 1
ATOM 3072 C CA . HIS B 1 129 ? 3.863 14.938 12.945 1 98.44 129 HIS B CA 1
ATOM 3073 C C . HIS B 1 129 ? 4.078 15.117 14.445 1 98.44 129 HIS B C 1
ATOM 3075 O O . HIS B 1 129 ? 5.172 15.492 14.875 1 98.44 129 HIS B O 1
ATOM 3081 N N . THR B 1 130 ? 3.027 14.836 15.211 1 97.81 130 THR B N 1
ATOM 3082 C CA . THR B 1 130 ? 3.166 14.641 16.656 1 97.81 130 THR B CA 1
ATOM 3083 C C . THR B 1 130 ? 2.904 13.18 17.031 1 97.81 130 THR B C 1
ATOM 3085 O O . THR B 1 130 ? 2.021 12.539 16.453 1 97.81 130 THR B O 1
ATOM 3088 N N . PRO B 1 131 ? 3.641 12.688 17.953 1 95.94 131 PRO B N 1
ATOM 3089 C CA . PRO B 1 131 ? 3.533 11.258 18.266 1 95.94 131 PRO B CA 1
ATOM 3090 C C . PRO B 1 131 ? 2.316 10.93 19.125 1 95.94 131 PRO B C 1
ATOM 3092 O O . PRO B 1 131 ? 1.679 11.836 19.672 1 95.94 131 PRO B O 1
ATOM 3095 N N . GLU B 1 132 ? 2.029 9.664 19.203 1 91.25 132 GLU B N 1
ATOM 3096 C CA . GLU B 1 132 ? 0.917 9.195 20.031 1 91.25 132 GLU B CA 1
ATOM 3097 C C . GLU B 1 132 ? 1.279 9.211 21.516 1 91.25 132 GLU B C 1
ATOM 3099 O O . GLU B 1 132 ? 0.416 9.422 22.359 1 91.25 132 GLU B O 1
ATOM 3104 N N . LYS B 1 133 ? 2.588 8.961 21.797 1 91.38 133 LYS B N 1
ATOM 3105 C CA . LYS B 1 133 ? 3.086 8.945 23.172 1 91.38 133 LYS B CA 1
ATOM 3106 C C . LYS B 1 133 ? 3.887 10.211 23.484 1 91.38 133 LYS B C 1
ATOM 3108 O O . LYS B 1 133 ? 4.602 10.719 22.609 1 91.38 133 LYS B O 1
ATOM 3113 N N . ASN B 1 134 ? 3.793 10.656 24.672 1 93.44 134 ASN B N 1
ATOM 3114 C CA . ASN B 1 134 ? 4.48 11.867 25.125 1 93.44 134 ASN B CA 1
ATOM 3115 C C . ASN B 1 134 ? 4.164 13.062 24.219 1 93.44 134 ASN B C 1
ATOM 3117 O O . ASN B 1 134 ? 5.043 13.867 23.922 1 93.44 134 ASN B O 1
ATOM 3121 N N . LYS B 1 135 ? 2.953 13.125 23.859 1 96.56 135 LYS B N 1
ATOM 3122 C CA . LYS B 1 135 ? 2.508 14.102 22.859 1 96.56 135 LYS B CA 1
ATOM 3123 C C . LYS B 1 135 ? 2.699 15.531 23.375 1 96.56 135 LYS B C 1
ATOM 3125 O O . LYS B 1 135 ? 3.1 16.406 22.609 1 96.56 135 LYS B O 1
ATOM 3130 N N . LYS B 1 136 ? 2.355 15.734 24.562 1 96.88 136 LYS B N 1
ATOM 3131 C CA . LYS B 1 136 ? 2.482 17.078 25.141 1 96.88 136 LYS B CA 1
ATOM 3132 C C . LYS B 1 136 ? 3.926 17.562 25.078 1 96.88 136 LYS B C 1
ATOM 3134 O O . LYS B 1 136 ? 4.191 18.672 24.609 1 96.88 136 LYS B O 1
ATOM 3139 N N . GLU B 1 137 ? 4.828 16.688 25.562 1 96.62 137 GLU B N 1
ATOM 3140 C CA . GLU B 1 137 ? 6.246 17.031 25.562 1 96.62 137 GLU B CA 1
ATOM 3141 C C . GLU B 1 137 ? 6.766 17.25 24.141 1 96.62 137 GLU B C 1
ATOM 3143 O O . GLU B 1 137 ? 7.52 18.188 23.891 1 96.62 137 GLU B O 1
ATOM 3148 N N . ALA B 1 138 ? 6.34 16.391 23.25 1 97.06 138 ALA B N 1
ATOM 3149 C CA . ALA B 1 138 ? 6.758 16.5 21.859 1 97.06 138 ALA B CA 1
ATOM 3150 C C . ALA B 1 138 ? 6.246 17.797 21.234 1 97.06 138 ALA B C 1
ATOM 3152 O O . ALA B 1 138 ? 6.98 18.484 20.516 1 97.06 138 ALA B O 1
ATOM 3153 N N . LEU B 1 139 ? 5 18.125 21.5 1 98.12 139 LEU B N 1
ATOM 3154 C CA . LEU B 1 139 ? 4.41 19.344 20.953 1 98.12 139 LEU B CA 1
ATOM 3155 C C . LEU B 1 139 ? 5.148 20.578 21.453 1 98.12 139 LEU B C 1
ATOM 3157 O O . LEU B 1 139 ? 5.469 21.469 20.672 1 98.12 139 LEU B O 1
ATOM 3161 N N . LEU B 1 140 ? 5.406 20.609 22.719 1 97.81 140 LEU B N 1
ATOM 3162 C CA . LEU B 1 140 ? 6.129 21.75 23.281 1 97.81 140 LEU B CA 1
ATOM 3163 C C . LEU B 1 140 ? 7.504 21.891 22.641 1 97.81 140 LEU B C 1
ATOM 3165 O O . LEU B 1 140 ? 7.938 23 22.328 1 97.81 140 LEU B O 1
ATOM 3169 N N . ARG B 1 141 ? 8.164 20.781 22.438 1 97.31 141 ARG B N 1
ATOM 3170 C CA . ARG B 1 141 ? 9.469 20.828 21.797 1 97.31 141 ARG B CA 1
ATOM 3171 C C . ARG B 1 141 ? 9.352 21.297 20.359 1 97.31 141 ARG B C 1
ATOM 3173 O O . ARG B 1 141 ? 10.211 22.047 19.859 1 97.31 141 ARG B O 1
ATOM 3180 N N . ILE B 1 142 ? 8.336 20.844 19.656 1 98.25 142 ILE B N 1
ATOM 3181 C CA . ILE B 1 142 ? 8.094 21.281 18.281 1 98.25 142 ILE B CA 1
ATOM 3182 C C . ILE B 1 142 ? 7.895 22.797 18.25 1 98.25 142 ILE B C 1
ATOM 3184 O O . ILE B 1 142 ? 8.477 23.484 17.406 1 98.25 142 ILE B O 1
ATOM 3188 N N . LEU B 1 143 ? 7.129 23.297 19.219 1 98.31 143 LEU B N 1
ATOM 3189 C CA . LEU B 1 143 ? 6.883 24.734 19.281 1 98.31 143 LEU B CA 1
ATOM 3190 C C . LEU B 1 143 ? 8.18 25.5 19.531 1 98.31 143 LEU B C 1
ATOM 3192 O O . LEU B 1 143 ? 8.414 26.547 18.938 1 98.31 143 LEU B O 1
ATOM 3196 N N . ASP B 1 144 ? 9.031 24.938 20.359 1 98 144 ASP B N 1
ATOM 3197 C CA . ASP B 1 144 ? 10.336 25.531 20.609 1 98 144 ASP B CA 1
ATOM 3198 C C . ASP B 1 144 ? 11.18 25.562 19.344 1 98 144 ASP B C 1
ATOM 3200 O O . ASP B 1 144 ? 11.836 26.578 19.047 1 98 144 ASP B O 1
ATOM 3204 N N . ILE B 1 145 ? 11.156 24.484 18.625 1 98.19 145 ILE B N 1
ATOM 3205 C CA . ILE B 1 145 ? 11.953 24.359 17.406 1 98.19 145 ILE B CA 1
ATOM 3206 C C . ILE B 1 145 ? 11.453 25.359 16.359 1 98.19 145 ILE B C 1
ATOM 3208 O O . ILE B 1 145 ? 12.258 25.953 15.633 1 98.19 145 ILE B O 1
ATOM 3212 N N . LEU B 1 146 ? 10.133 25.547 16.281 1 98.5 146 LEU B N 1
ATOM 3213 C CA . LEU B 1 146 ? 9.586 26.547 15.359 1 98.5 146 LEU B CA 1
ATOM 3214 C C . LEU B 1 146 ? 10.117 27.938 15.68 1 98.5 146 LEU B C 1
ATOM 3216 O O . LEU B 1 146 ? 10.43 28.703 14.766 1 98.5 146 LEU B O 1
ATOM 3220 N N . ASN B 1 147 ? 10.172 28.203 16.969 1 97.38 147 ASN B N 1
ATOM 3221 C CA . ASN B 1 147 ? 10.727 29.484 17.406 1 97.38 147 ASN B CA 1
ATOM 3222 C C . ASN B 1 147 ? 12.195 29.625 17.031 1 97.38 147 ASN B C 1
ATOM 3224 O O . ASN B 1 147 ? 12.633 30.688 16.578 1 97.38 147 ASN B O 1
ATOM 3228 N N . GLU B 1 148 ? 12.922 28.562 17.25 1 98.12 148 GLU B N 1
ATOM 3229 C CA . GLU B 1 148 ? 14.352 28.562 16.938 1 98.12 148 GLU B CA 1
ATOM 3230 C C . GLU B 1 148 ? 14.594 28.797 15.453 1 98.12 148 GLU B C 1
ATOM 3232 O O . GLU B 1 148 ? 15.516 29.531 15.078 1 98.12 148 GLU B O 1
ATOM 3237 N N . VAL B 1 149 ? 13.773 28.188 14.602 1 98.31 149 VAL B N 1
ATOM 3238 C CA . VAL B 1 149 ? 13.945 28.266 13.156 1 98.31 149 VAL B CA 1
ATOM 3239 C C . VAL B 1 149 ? 13.344 29.562 12.633 1 98.31 149 VAL B C 1
ATOM 3241 O O . VAL B 1 149 ? 13.711 30.031 11.555 1 98.31 149 VAL B O 1
ATOM 3244 N N . ARG B 1 150 ? 12.414 30.203 13.352 1 98.06 150 ARG B N 1
ATOM 3245 C CA . ARG B 1 150 ? 11.727 31.453 12.992 1 98.06 150 ARG B CA 1
ATOM 3246 C C . ARG B 1 150 ? 11.023 31.312 11.648 1 98.06 150 ARG B C 1
ATOM 3248 O O . ARG B 1 150 ? 11.18 32.156 10.773 1 98.06 150 ARG B O 1
ATOM 3255 N N . ILE B 1 151 ? 10.375 30.203 11.461 1 98.06 151 ILE B N 1
ATOM 3256 C CA . ILE B 1 151 ? 9.617 29.984 10.234 1 98.06 151 ILE B CA 1
ATOM 3257 C C . ILE B 1 151 ? 8.297 30.734 10.297 1 98.06 151 ILE B C 1
ATOM 3259 O O . ILE B 1 151 ? 7.719 30.906 11.375 1 98.06 151 ILE B O 1
ATOM 3263 N N . ASP B 1 152 ? 7.848 31.25 9.125 1 98.31 152 ASP B N 1
ATOM 3264 C CA . ASP B 1 152 ? 6.52 31.844 9.031 1 98.31 152 ASP B CA 1
ATOM 3265 C C . ASP B 1 152 ? 5.441 30.844 9.438 1 98.31 152 ASP B C 1
ATOM 3267 O O . ASP B 1 152 ? 5.336 29.766 8.852 1 98.31 152 ASP B O 1
ATOM 3271 N N . GLU B 1 153 ? 4.617 31.156 10.383 1 98.19 153 GLU B N 1
ATOM 3272 C CA . GLU B 1 153 ? 3.615 30.266 10.953 1 98.19 153 GLU B CA 1
ATOM 3273 C C . GLU B 1 153 ? 2.576 29.859 9.914 1 98.19 153 GLU B C 1
ATOM 3275 O O . GLU B 1 153 ? 1.967 28.781 10.023 1 98.19 153 GLU B O 1
ATOM 3280 N N . SER B 1 154 ? 2.393 30.688 8.914 1 98.31 154 SER B N 1
ATOM 3281 C CA . SER B 1 154 ? 1.417 30.375 7.875 1 98.31 154 SER B CA 1
ATOM 3282 C C . SER B 1 154 ? 1.859 29.188 7.035 1 98.31 154 SER B C 1
ATOM 3284 O O . SER B 1 154 ? 1.062 28.625 6.285 1 98.31 154 SER B O 1
ATOM 3286 N N . LEU B 1 155 ? 3.105 28.703 7.18 1 98.75 155 LEU B N 1
ATOM 3287 C CA . LEU B 1 155 ? 3.648 27.562 6.43 1 98.75 155 LEU B CA 1
ATOM 3288 C C . LEU B 1 155 ? 3.541 26.281 7.238 1 98.75 155 LEU B C 1
ATOM 3290 O O . LEU B 1 155 ? 3.873 25.203 6.738 1 98.75 155 LEU B O 1
ATOM 3294 N N . VAL B 1 156 ? 3.027 26.375 8.422 1 98.94 156 VAL B N 1
ATOM 3295 C CA . VAL B 1 156 ? 3.203 25.266 9.336 1 98.94 156 VAL B CA 1
ATOM 3296 C C . VAL B 1 156 ? 1.848 24.641 9.656 1 98.94 156 VAL B C 1
ATOM 3298 O O . VAL B 1 156 ? 0.91 25.328 10.039 1 98.94 156 VAL B O 1
ATOM 3301 N N . LEU B 1 157 ? 1.729 23.406 9.43 1 98.94 157 LEU B N 1
ATOM 3302 C CA . LEU B 1 157 ? 0.648 22.578 9.953 1 98.94 157 LEU B CA 1
ATOM 3303 C C . LEU B 1 157 ? 1.166 21.625 11.031 1 98.94 157 LEU B C 1
ATOM 3305 O O . LEU B 1 157 ? 2.01 20.766 10.758 1 98.94 157 LEU B O 1
ATOM 3309 N N . ILE B 1 158 ? 0.793 21.766 12.258 1 98.88 158 ILE B N 1
ATOM 3310 C CA . ILE B 1 158 ? 1.041 20.781 13.305 1 98.88 158 ILE B CA 1
ATOM 3311 C C . ILE B 1 158 ? -0.098 19.766 13.336 1 98.88 158 ILE B C 1
ATOM 3313 O O . ILE B 1 158 ? -1.234 20.109 13.672 1 98.88 158 ILE B O 1
ATOM 3317 N N . ASP B 1 159 ? 0.248 18.5 13.078 1 98.69 159 ASP B N 1
ATOM 3318 C CA . ASP B 1 159 ? -0.788 17.516 12.773 1 98.69 159 ASP B CA 1
ATOM 3319 C C . ASP B 1 159 ? -0.99 16.562 13.945 1 98.69 159 ASP B C 1
ATOM 3321 O O . ASP B 1 159 ? -0.153 16.484 14.844 1 98.69 159 ASP B O 1
ATOM 3325 N N . HIS B 1 160 ? -2.146 15.938 13.977 1 98.56 160 HIS B N 1
ATOM 3326 C CA . HIS B 1 160 ? -2.559 14.922 14.938 1 98.56 160 HIS B CA 1
ATOM 3327 C C . HIS B 1 160 ? -2.771 15.531 16.328 1 98.56 160 HIS B C 1
ATOM 3329 O O . HIS B 1 160 ? -2.42 14.914 17.328 1 98.56 160 HIS B O 1
ATOM 3335 N N . ILE B 1 161 ? -3.262 16.641 16.375 1 98.5 161 ILE B N 1
ATOM 3336 C CA . ILE B 1 161 ? -3.588 17.281 17.641 1 98.5 161 ILE B CA 1
ATOM 3337 C C . ILE B 1 161 ? -4.895 16.719 18.188 1 98.5 161 ILE B C 1
ATOM 3339 O O . ILE B 1 161 ? -5.719 16.188 17.438 1 98.5 161 ILE B O 1
ATOM 3343 N N . ASN B 1 162 ? -5.055 16.734 19.484 1 97.81 162 ASN B N 1
ATOM 3344 C CA . ASN B 1 162 ? -6.266 16.281 20.172 1 97.81 162 ASN B CA 1
ATOM 3345 C C . ASN B 1 162 ? -6.656 17.219 21.312 1 97.81 162 ASN B C 1
ATOM 3347 O O . ASN B 1 162 ? -6.086 18.297 21.438 1 97.81 162 ASN B O 1
ATOM 3351 N N . ARG B 1 163 ? -7.625 16.859 22.047 1 95.94 163 ARG B N 1
ATOM 3352 C CA . ARG B 1 163 ? -8.18 17.719 23.078 1 95.94 163 ARG B CA 1
ATOM 3353 C C . ARG B 1 163 ? -7.156 18 24.172 1 95.94 163 ARG B C 1
ATOM 3355 O O . ARG B 1 163 ? -7.16 19.078 24.766 1 95.94 163 ARG B O 1
ATOM 3362 N N . GLU B 1 164 ? -6.23 17.141 24.344 1 95.94 164 GLU B N 1
ATOM 3363 C CA . GLU B 1 164 ? -5.254 17.266 25.422 1 95.94 164 GLU B CA 1
ATOM 3364 C C . GLU B 1 164 ? -4.16 18.266 25.078 1 95.94 164 GLU B C 1
ATOM 3366 O O . GLU B 1 164 ? -3.502 18.812 25.953 1 95.94 164 GLU B O 1
ATOM 3371 N N . THR B 1 165 ? -3.99 18.5 23.812 1 97.94 165 THR B N 1
ATOM 3372 C CA . THR B 1 165 ? -2.816 19.281 23.438 1 97.94 165 THR B CA 1
ATOM 3373 C C . THR B 1 165 ? -3.227 20.578 22.766 1 97.94 165 THR B C 1
ATOM 3375 O O . THR B 1 165 ? -2.412 21.484 22.609 1 97.94 165 THR B O 1
ATOM 3378 N N . ILE B 1 166 ? -4.469 20.703 22.406 1 98.25 166 ILE B N 1
ATOM 3379 C CA . ILE B 1 166 ? -4.934 21.812 21.578 1 98.25 166 ILE B CA 1
ATOM 3380 C C . ILE B 1 166 ? -4.66 23.141 22.281 1 98.25 166 ILE B C 1
ATOM 3382 O O . ILE B 1 166 ? -4.312 24.125 21.641 1 98.25 166 ILE B O 1
ATOM 3386 N N . ASP B 1 167 ? -4.711 23.188 23.594 1 97.88 167 ASP B N 1
ATOM 3387 C CA . ASP B 1 167 ? -4.566 24.422 24.359 1 97.88 167 ASP B CA 1
ATOM 3388 C C . ASP B 1 167 ? -3.105 24.844 24.453 1 97.88 167 ASP B C 1
ATOM 3390 O O . ASP B 1 167 ? -2.807 25.984 24.812 1 97.88 167 ASP B O 1
ATOM 3394 N N . LEU B 1 168 ? -2.225 23.969 24.109 1 97.81 168 LEU B N 1
ATOM 3395 C CA . LEU B 1 168 ? -0.8 24.266 24.188 1 97.81 168 LEU B CA 1
ATOM 3396 C C . LEU B 1 168 ? -0.347 25.062 22.969 1 97.81 168 LEU B C 1
ATOM 3398 O O . LEU B 1 168 ? 0.745 25.641 22.984 1 97.81 168 LEU B O 1
ATOM 3402 N N . ILE B 1 169 ? -1.147 25.078 21.938 1 97.88 169 ILE B N 1
ATOM 3403 C CA . ILE B 1 169 ? -0.775 25.781 20.719 1 97.88 169 ILE B CA 1
ATOM 3404 C C . ILE B 1 169 ? -1.204 27.234 20.812 1 97.88 169 ILE B C 1
ATOM 3406 O O . ILE B 1 169 ? -2.369 27.562 20.578 1 97.88 169 ILE B O 1
ATOM 3410 N N . ASP B 1 170 ? -0.326 28.047 21.156 1 94.62 170 ASP B N 1
ATOM 3411 C CA . ASP B 1 170 ? -0.5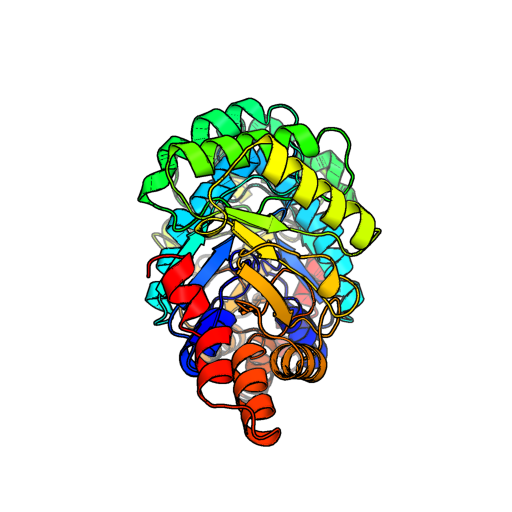55 29.484 21.266 1 94.62 170 ASP B CA 1
ATOM 3412 C C . ASP B 1 170 ? 0.069 30.219 20.078 1 94.62 170 ASP B C 1
ATOM 3414 O O . ASP B 1 170 ? 0.834 31.172 20.266 1 94.62 170 ASP B O 1
ATOM 3418 N N . ARG B 1 171 ? -0.094 29.672 18.875 1 94.88 171 ARG B N 1
ATOM 3419 C CA . ARG B 1 171 ? 0.449 30.188 17.625 1 94.88 171 ARG B CA 1
ATOM 3420 C C . ARG B 1 171 ? -0.614 30.203 16.531 1 94.88 171 ARG B C 1
ATOM 3422 O O . ARG B 1 171 ? -1.631 29.516 16.641 1 94.88 171 ARG B O 1
ATOM 3429 N N . ASP B 1 172 ? -0.322 30.969 15.586 1 97.19 172 ASP B N 1
ATOM 3430 C CA . ASP B 1 172 ? -1.264 31.078 14.477 1 97.19 172 ASP B CA 1
ATOM 3431 C C . ASP B 1 172 ? -0.918 30.078 13.367 1 97.19 172 ASP B C 1
ATOM 3433 O O . ASP B 1 172 ? -0.875 30.453 12.195 1 97.19 172 ASP B O 1
ATOM 3437 N N . VAL B 1 173 ? -0.56 28.891 13.703 1 98.75 173 VAL B N 1
ATOM 3438 C CA . VAL B 1 173 ? -0.295 27.797 12.781 1 98.75 173 VAL B CA 1
ATOM 3439 C C . VAL B 1 173 ? -1.6 27.078 12.453 1 98.75 173 VAL B C 1
ATOM 3441 O O . VAL B 1 173 ? -2.633 27.328 13.07 1 98.75 173 VAL B O 1
ATOM 3444 N N . TYR B 1 174 ? -1.569 26.312 11.375 1 98.94 174 TYR B N 1
ATOM 3445 C CA . TYR B 1 174 ? -2.674 25.391 11.133 1 98.94 174 TYR B CA 1
ATOM 3446 C C . TYR B 1 174 ? -2.613 24.203 12.078 1 98.94 174 TYR B C 1
ATOM 3448 O O . TYR B 1 174 ? -1.528 23.766 12.461 1 98.94 174 TYR B O 1
ATOM 3456 N N . VAL B 1 175 ? -3.777 23.719 12.438 1 98.94 175 VAL B N 1
ATOM 3457 C CA . VAL B 1 175 ? -3.893 22.625 13.406 1 98.94 175 VAL B CA 1
ATOM 3458 C C . VAL B 1 175 ? -4.617 21.438 12.766 1 98.94 175 VAL B C 1
ATOM 3460 O O . VAL B 1 175 ? -5.793 21.547 12.406 1 98.94 175 VAL B O 1
ATOM 3463 N N . GLY B 1 176 ? -3.889 20.312 12.664 1 98.88 176 GLY B N 1
ATOM 3464 C CA . GLY B 1 176 ? -4.453 19.125 12.031 1 98.88 176 GLY B CA 1
ATOM 3465 C C . GLY B 1 176 ? -5.176 18.219 13 1 98.88 176 GLY B C 1
ATOM 3466 O O . GLY B 1 176 ? -4.645 17.891 14.062 1 98.88 176 GLY B O 1
ATOM 3467 N N . LEU B 1 177 ? -6.383 17.828 12.664 1 98.88 177 LEU B N 1
ATOM 3468 C CA . LEU B 1 177 ? -7.16 16.828 13.383 1 98.88 177 LEU B CA 1
ATOM 3469 C C . LEU B 1 177 ? -7.363 15.586 12.516 1 98.88 177 LEU B C 1
ATOM 3471 O O . LEU B 1 177 ? -8.102 15.625 11.531 1 98.88 177 LEU B O 1
ATOM 3475 N N . SER B 1 178 ? -6.73 14.531 12.875 1 98.69 178 SER B N 1
ATOM 3476 C CA . SER B 1 178 ? -6.816 13.281 12.125 1 98.69 178 SER B CA 1
ATOM 3477 C C . SER B 1 178 ? -7.93 12.391 12.672 1 98.69 178 SER B C 1
ATOM 3479 O O . SER B 1 178 ? -7.879 11.961 13.82 1 98.69 178 SER B O 1
ATOM 3481 N N . ILE B 1 179 ? -8.844 12.117 11.828 1 98.62 179 ILE B N 1
ATOM 3482 C CA . ILE B 1 179 ? -9.961 11.258 12.211 1 98.62 179 ILE B CA 1
ATOM 3483 C C . ILE B 1 179 ? -9.641 9.805 11.867 1 98.62 179 ILE B C 1
ATOM 3485 O O . ILE B 1 179 ? -9.891 9.352 10.75 1 98.62 179 ILE B O 1
ATOM 3489 N N . GLN B 1 180 ? -9.109 9.125 12.828 1 96.44 180 GLN B N 1
ATOM 3490 C CA . GLN B 1 180 ? -8.781 7.703 12.781 1 96.44 180 GLN B CA 1
ATOM 3491 C C . GLN B 1 180 ? -9.234 6.988 14.047 1 96.44 180 GLN B C 1
ATOM 3493 O O . GLN B 1 180 ? -8.43 6.734 14.945 1 96.44 180 GLN B O 1
ATOM 3498 N N . PRO B 1 181 ? -10.406 6.543 14.078 1 88.88 181 PRO B N 1
ATOM 3499 C CA . PRO B 1 181 ? -11.086 6.125 15.312 1 88.88 181 PRO B CA 1
ATOM 3500 C C . PRO B 1 181 ? -10.312 5.043 16.062 1 88.88 181 PRO B C 1
ATOM 3502 O O . PRO B 1 181 ? -10.375 4.977 17.297 1 88.88 181 PRO B O 1
ATOM 3505 N N . ALA B 1 182 ? -9.539 4.223 15.461 1 88.5 182 ALA B N 1
ATOM 3506 C CA . ALA B 1 182 ? -8.852 3.131 16.141 1 88.5 182 ALA B CA 1
ATOM 3507 C C . ALA B 1 182 ? -7.602 3.639 16.859 1 88.5 182 ALA B C 1
ATOM 3509 O O . ALA B 1 182 ? -7.145 3.025 17.828 1 88.5 182 ALA B O 1
ATOM 3510 N N . PHE B 1 183 ? -7.109 4.848 16.453 1 92.31 183 PHE B N 1
ATOM 3511 C CA . PHE B 1 183 ? -5.773 5.188 16.938 1 92.31 183 PHE B CA 1
ATOM 3512 C C . PHE B 1 183 ? -5.699 6.652 17.344 1 92.31 183 PHE B C 1
ATOM 3514 O O . PHE B 1 183 ? -4.812 7.051 18.094 1 92.31 183 PHE B O 1
ATOM 3521 N N . LYS B 1 184 ? -6.652 7.453 16.812 1 96.44 184 LYS B N 1
ATOM 3522 C CA . LYS B 1 184 ? -6.641 8.898 17.047 1 96.44 184 LYS B CA 1
ATOM 3523 C C . LYS B 1 184 ? -8.039 9.414 17.375 1 96.44 184 LYS B C 1
ATOM 3525 O O . LYS B 1 184 ? -8.711 8.883 18.266 1 96.44 184 LYS B O 1
ATOM 3530 N N . LEU B 1 185 ? -8.477 10.453 16.656 1 98.25 185 LEU B N 1
ATOM 3531 C CA . LEU B 1 185 ? -9.766 11.047 17.016 1 98.25 185 LEU B CA 1
ATOM 3532 C C . LEU B 1 185 ? -10.906 10.281 16.359 1 98.25 185 LEU B C 1
ATOM 3534 O O . LEU B 1 185 ? -10.805 9.875 15.195 1 98.25 185 LEU B O 1
ATOM 3538 N N . SER B 1 186 ? -12.008 10.086 17.062 1 98.31 186 SER B N 1
ATOM 3539 C CA . SER B 1 186 ? -13.266 9.711 16.438 1 98.31 186 SER B CA 1
ATOM 3540 C C . SER B 1 186 ? -13.891 10.891 15.688 1 98.31 186 SER B C 1
ATOM 3542 O O . SER B 1 186 ? -13.477 12.039 15.875 1 98.31 186 SER B O 1
ATOM 3544 N N . VAL B 1 187 ? -14.844 10.57 14.891 1 98.56 187 VAL B N 1
ATOM 3545 C CA . VAL B 1 187 ? -15.578 11.617 14.188 1 98.56 187 VAL B CA 1
ATOM 3546 C C . VAL B 1 187 ? -16.156 12.602 15.188 1 98.56 187 VAL B C 1
ATOM 3548 O O . VAL B 1 187 ? -16 13.82 15.039 1 98.56 187 VAL B O 1
ATOM 3551 N N . LYS B 1 188 ? -16.734 12.117 16.219 1 98.12 188 LYS B N 1
ATOM 3552 C CA . LYS B 1 188 ? -17.391 12.953 17.219 1 98.12 188 LYS B CA 1
ATOM 3553 C C . LYS B 1 188 ? -16.391 13.852 17.922 1 98.12 188 LYS B C 1
ATOM 3555 O O . LYS B 1 188 ? -16.641 15.047 18.109 1 98.12 188 LYS B O 1
ATOM 3560 N N . GLU B 1 189 ? -15.281 13.32 18.297 1 98.44 189 GLU B N 1
ATOM 3561 C CA . GLU B 1 189 ? -14.258 14.078 19.016 1 98.44 189 GLU B CA 1
ATOM 3562 C C . GLU B 1 189 ? -13.734 15.227 18.156 1 98.44 189 GLU B C 1
ATOM 3564 O O . GLU B 1 189 ? -13.578 16.344 18.625 1 98.44 189 GLU B O 1
ATOM 3569 N N . ALA B 1 190 ? -13.445 14.898 16.906 1 98.81 190 ALA B N 1
ATOM 3570 C CA . ALA B 1 190 ? -12.953 15.93 16 1 98.81 190 ALA B CA 1
ATOM 3571 C C . ALA B 1 190 ? -13.961 17.062 15.852 1 98.81 190 ALA B C 1
ATOM 3573 O O . ALA B 1 190 ? -13.602 18.25 15.906 1 98.81 190 ALA B O 1
ATOM 3574 N N . CYS B 1 191 ? -15.227 16.672 15.703 1 98.75 191 CYS B N 1
ATOM 3575 C CA . CYS B 1 191 ? -16.281 17.656 15.531 1 98.75 191 CYS B CA 1
ATOM 3576 C C . CYS B 1 191 ? -16.438 18.516 16.781 1 98.75 191 CYS B C 1
ATOM 3578 O O . CYS B 1 191 ? -16.672 19.719 16.688 1 98.75 191 CYS B O 1
ATOM 3580 N N . GLU B 1 192 ? -16.266 17.891 17.906 1 98.62 192 GLU B N 1
ATOM 3581 C CA . GLU B 1 192 ? -16.375 18.625 19.172 1 98.62 192 GLU B CA 1
ATOM 3582 C C . GLU B 1 192 ? -15.227 19.625 19.312 1 98.62 192 GLU B C 1
ATOM 3584 O O . GLU B 1 192 ? -15.422 20.734 19.797 1 98.62 192 GLU B O 1
ATOM 3589 N N . ILE B 1 193 ? -14.078 19.25 18.906 1 98.75 193 ILE B N 1
ATOM 3590 C CA . ILE B 1 193 ? -12.93 20.141 18.984 1 98.75 193 ILE B CA 1
ATOM 3591 C C . ILE B 1 193 ? -13.148 21.344 18.078 1 98.75 193 ILE B C 1
ATOM 3593 O O . ILE B 1 193 ? -12.922 22.484 18.484 1 98.75 193 ILE B O 1
ATOM 3597 N N . VAL B 1 194 ? -13.617 21.094 16.875 1 98.75 194 VAL B N 1
ATOM 3598 C CA . VAL B 1 194 ? -13.875 22.172 15.93 1 98.75 194 VAL B CA 1
ATOM 3599 C C . VAL B 1 194 ? -14.93 23.125 16.5 1 98.75 194 VAL B C 1
ATOM 3601 O O . VAL B 1 194 ? -14.844 24.344 16.328 1 98.75 194 VAL B O 1
ATOM 3604 N N . ARG B 1 195 ? -15.906 22.547 17.156 1 98.31 195 ARG B N 1
ATOM 3605 C CA . ARG B 1 195 ? -16.984 23.328 17.766 1 98.31 195 ARG B CA 1
ATOM 3606 C C . ARG B 1 195 ? -16.438 24.203 18.891 1 98.31 195 ARG B C 1
ATOM 3608 O O . ARG B 1 195 ? -16.766 25.391 18.969 1 98.31 195 ARG B O 1
ATOM 3615 N N . ASP B 1 196 ? -15.602 23.656 19.672 1 98 196 ASP B N 1
ATOM 3616 C CA . ASP B 1 196 ? -15.266 24.234 20.969 1 98 196 ASP B CA 1
ATOM 3617 C C . ASP B 1 196 ? -14.117 25.234 20.844 1 98 196 ASP B C 1
ATOM 3619 O O . ASP B 1 196 ? -13.93 26.094 21.719 1 98 196 ASP B O 1
ATOM 3623 N N . TYR B 1 197 ? -13.312 25.125 19.812 1 97.75 197 TYR B N 1
ATOM 3624 C CA . TYR B 1 197 ? -12.117 25.953 19.688 1 97.75 197 TYR B CA 1
ATOM 3625 C C . TYR B 1 197 ? -12.148 26.75 18.391 1 97.75 197 TYR B C 1
ATOM 3627 O O . TYR B 1 197 ? -12.867 26.391 17.453 1 97.75 197 TYR B O 1
ATOM 3635 N N . ASP B 1 198 ? -11.445 27.828 18.406 1 96.31 198 ASP B N 1
ATOM 3636 C CA . ASP B 1 198 ? -11.281 28.641 17.203 1 96.31 198 ASP B CA 1
ATOM 3637 C C . ASP B 1 198 ? -9.82 28.672 16.75 1 96.31 198 ASP B C 1
ATOM 3639 O O . ASP B 1 198 ? -9.047 29.531 17.172 1 96.31 198 ASP B O 1
ATOM 3643 N N . LYS B 1 199 ? -9.453 27.75 15.969 1 98.12 199 LYS B N 1
ATOM 3644 C CA . LYS B 1 199 ? -8.141 27.625 15.344 1 98.12 199 LYS B CA 1
ATOM 3645 C C . LYS B 1 199 ? -8.266 27.328 13.852 1 98.12 199 LYS B C 1
ATOM 3647 O O . LYS B 1 199 ? -9.375 27.172 13.344 1 98.12 199 LYS B O 1
ATOM 3652 N N . LYS B 1 200 ? -7.207 27.438 13.133 1 98.69 200 LYS B N 1
ATOM 3653 C CA . LYS B 1 200 ? -7.199 27.078 11.719 1 98.69 200 LYS B CA 1
ATOM 3654 C C . LYS B 1 200 ? -7.168 25.562 11.539 1 98.69 200 LYS B C 1
ATOM 3656 O O . LYS B 1 200 ? -6.156 25 11.109 1 98.69 200 LYS B O 1
ATOM 3661 N N . PHE B 1 201 ? -8.297 24.922 11.695 1 98.88 201 PHE B N 1
ATOM 3662 C CA . PHE B 1 201 ? -8.367 23.453 11.719 1 98.88 201 PHE B CA 1
ATOM 3663 C C . PHE B 1 201 ? -8.344 22.891 10.305 1 98.88 201 PHE B C 1
ATOM 3665 O O . PHE B 1 201 ? -8.984 23.438 9.406 1 98.88 201 PHE B O 1
ATOM 3672 N N . ILE B 1 202 ? -7.617 21.859 10.148 1 98.94 202 ILE B N 1
ATOM 3673 C CA . ILE B 1 202 ? -7.645 21.031 8.945 1 98.94 202 ILE B CA 1
ATOM 3674 C C . ILE B 1 202 ? -7.926 19.578 9.32 1 98.94 202 ILE B C 1
ATOM 3676 O O . ILE B 1 202 ? -7.129 18.938 10.023 1 98.94 202 ILE B O 1
ATOM 3680 N N . LEU B 1 203 ? -9.023 19 8.906 1 98.88 203 LEU B N 1
ATOM 3681 C CA . LEU B 1 203 ? -9.375 17.609 9.18 1 98.88 203 LEU B CA 1
ATOM 3682 C C . LEU B 1 203 ? -8.812 16.688 8.102 1 98.88 203 LEU B C 1
ATOM 3684 O O . LEU B 1 203 ? -8.758 17.062 6.926 1 98.88 203 LEU B O 1
ATOM 3688 N N . SER B 1 204 ? -8.445 15.516 8.469 1 98.88 204 SER B N 1
ATOM 3689 C CA . SER B 1 204 ? -7.938 14.523 7.535 1 98.88 204 SER B CA 1
ATOM 3690 C C . SER B 1 204 ? -8.25 13.109 8.008 1 98.88 204 SER B C 1
ATOM 3692 O O . SER B 1 204 ? -8.602 12.906 9.172 1 98.88 204 SER B O 1
ATOM 3694 N N . SER B 1 205 ? -8.133 12.156 7.102 1 98.75 205 SER B N 1
ATOM 3695 C CA . SER B 1 205 ? -8.398 10.758 7.441 1 98.75 205 SER B CA 1
ATOM 3696 C C . SER B 1 205 ? -7.141 10.07 7.969 1 98.75 205 SER B C 1
ATOM 3698 O O . SER B 1 205 ? -7.23 9.062 8.672 1 98.75 205 SER B O 1
ATOM 3700 N N . ASP B 1 206 ? -5.992 10.625 7.551 1 98.38 206 ASP B N 1
ATOM 3701 C CA . ASP B 1 206 ? -4.707 10 7.871 1 98.38 206 ASP B CA 1
ATOM 3702 C C . ASP B 1 206 ? -4.695 8.531 7.469 1 98.38 206 ASP B C 1
ATOM 3704 O O . ASP B 1 206 ? -4.195 7.68 8.203 1 98.38 206 ASP B O 1
ATOM 3708 N N . LEU B 1 207 ? -5.262 8.242 6.309 1 98.31 207 LEU B N 1
ATOM 3709 C CA . LEU B 1 207 ? -5.258 6.871 5.805 1 98.31 207 LEU B CA 1
ATOM 3710 C C . LEU B 1 207 ? -3.842 6.301 5.805 1 98.31 207 LEU B C 1
ATOM 3712 O O . LEU B 1 207 ? -2.885 7 5.469 1 98.31 207 LEU B O 1
ATOM 3716 N N . GLY B 1 208 ? -3.719 5.051 6.164 1 97.56 208 GLY B N 1
ATOM 3717 C CA . GLY B 1 208 ? -2.443 4.355 6.176 1 97.56 208 GLY B CA 1
ATOM 3718 C C . GLY B 1 208 ? -2.586 2.848 6.117 1 97.56 208 GLY B C 1
ATOM 3719 O O . GLY B 1 208 ? -3.58 2.332 5.602 1 97.56 208 GLY B O 1
ATOM 3720 N N . SER B 1 209 ? -1.636 2.123 6.625 1 97 209 SER B N 1
ATOM 3721 C CA . SER B 1 209 ? -1.555 0.672 6.492 1 97 209 SER B CA 1
ATOM 3722 C C . SER B 1 209 ? -2.465 -0.028 7.496 1 97 209 SER B C 1
ATOM 3724 O O . SER B 1 209 ? -2.77 -1.213 7.344 1 97 209 SER B O 1
ATOM 3726 N N . LEU B 1 210 ? -2.814 0.656 8.547 1 97.38 210 LEU B N 1
ATOM 3727 C CA . LEU B 1 210 ? -3.66 0.072 9.586 1 97.38 210 LEU B CA 1
ATOM 3728 C C . LEU B 1 210 ? -5.102 0.546 9.438 1 97.38 210 LEU B C 1
ATOM 3730 O O . LEU B 1 210 ? -5.438 1.247 8.484 1 97.38 210 LEU B O 1
ATOM 3734 N N . LYS B 1 211 ? -5.914 0.086 10.383 1 96.38 211 LYS B N 1
ATOM 3735 C CA . LYS B 1 211 ? -7.344 0.37 10.312 1 96.38 211 LYS B CA 1
ATOM 3736 C C . LYS B 1 211 ? -7.602 1.871 10.234 1 96.38 211 LYS B C 1
ATOM 3738 O O . LYS B 1 211 ? -7.09 2.637 11.055 1 96.38 211 LYS B O 1
ATOM 3743 N N . SER B 1 212 ? -8.305 2.344 9.234 1 97.25 212 SER B N 1
ATOM 3744 C CA . SER B 1 212 ? -8.703 3.727 9 1 97.25 212 SER B CA 1
ATOM 3745 C C . SER B 1 212 ? -10.062 3.801 8.312 1 97.25 212 SER B C 1
ATOM 3747 O O . SER B 1 212 ? -10.766 2.793 8.203 1 97.25 212 SER B O 1
ATOM 3749 N N . ASP B 1 213 ? -10.516 5.016 7.953 1 98.19 213 ASP B N 1
ATOM 3750 C CA . ASP B 1 213 ? -11.852 5.203 7.395 1 98.19 213 ASP B CA 1
ATOM 3751 C C . ASP B 1 213 ? -11.82 6.18 6.219 1 98.19 213 ASP B C 1
ATOM 3753 O O . ASP B 1 213 ? -11.672 7.387 6.406 1 98.19 213 ASP B O 1
ATOM 3757 N N . ILE B 1 214 ? -12.047 5.648 4.984 1 98.25 214 ILE B N 1
ATOM 3758 C CA . ILE B 1 214 ? -12 6.473 3.781 1 98.25 214 ILE B CA 1
ATOM 3759 C C . ILE B 1 214 ? -13.148 7.48 3.801 1 98.25 214 ILE B C 1
ATOM 3761 O O . ILE B 1 214 ? -13.148 8.445 3.035 1 98.25 214 ILE B O 1
ATOM 3765 N N . TYR B 1 215 ? -14.094 7.301 4.703 1 98.5 215 TYR B N 1
ATOM 3766 C CA . TYR B 1 215 ? -15.258 8.18 4.766 1 98.5 215 TYR B CA 1
ATOM 3767 C C . TYR B 1 215 ? -15.172 9.109 5.973 1 98.5 215 TYR B C 1
ATOM 3769 O O . TYR B 1 215 ? -16.172 9.695 6.379 1 98.5 215 TYR B O 1
ATOM 3777 N N . ALA B 1 216 ? -14.039 9.242 6.566 1 98.62 216 ALA B N 1
ATOM 3778 C CA . ALA B 1 216 ? -13.867 10.039 7.773 1 98.62 216 ALA B CA 1
ATOM 3779 C C . ALA B 1 216 ? -14.391 11.461 7.57 1 98.62 216 ALA B C 1
ATOM 3781 O O . ALA B 1 216 ? -15.141 11.977 8.406 1 98.62 216 ALA B O 1
ATOM 3782 N N . LEU B 1 217 ? -14.039 12.102 6.445 1 98.81 217 LEU B N 1
ATOM 3783 C CA . LEU B 1 217 ? -14.391 13.508 6.23 1 98.81 217 LEU B CA 1
ATOM 3784 C C . LEU B 1 217 ? -15.867 13.648 5.883 1 98.81 217 LEU B C 1
ATOM 3786 O O . LEU B 1 217 ? -16.562 14.508 6.441 1 98.81 217 LEU B O 1
ATOM 3790 N N . PRO B 1 218 ? -16.406 12.812 4.984 1 98.75 218 PRO B N 1
ATOM 3791 C CA . PRO B 1 218 ? -17.859 12.875 4.77 1 98.75 218 PRO B CA 1
ATOM 3792 C C . PRO B 1 218 ? -18.656 12.648 6.051 1 98.75 218 PRO B C 1
ATOM 3794 O O . PRO B 1 218 ? -19.672 13.32 6.273 1 98.75 218 PRO B O 1
ATOM 3797 N N . LYS B 1 219 ? -18.219 11.734 6.875 1 98.75 219 LYS B N 1
ATOM 3798 C CA . LYS B 1 219 ? -18.875 11.484 8.148 1 98.75 219 LYS B CA 1
ATOM 3799 C C . LYS B 1 219 ? -18.781 12.695 9.07 1 98.75 219 LYS B C 1
ATOM 3801 O O . LYS B 1 219 ? -19.734 13.031 9.766 1 98.75 219 LYS B O 1
ATOM 3806 N N . ALA B 1 220 ? -17.609 13.297 9.078 1 98.81 220 ALA B N 1
ATOM 3807 C CA . ALA B 1 220 ? -17.438 14.492 9.898 1 98.81 220 ALA B CA 1
ATOM 3808 C C . ALA B 1 220 ? -18.359 15.617 9.438 1 98.81 220 ALA B C 1
ATOM 3810 O O . ALA B 1 220 ? -18.969 16.297 10.258 1 98.81 220 ALA B O 1
ATOM 3811 N N . LYS B 1 221 ? -18.406 15.82 8.117 1 98.81 221 LYS B N 1
ATOM 3812 C CA . LYS B 1 221 ? -19.297 16.844 7.566 1 98.81 221 LYS B CA 1
ATOM 3813 C C . LYS B 1 221 ? -20.734 16.641 8.039 1 98.81 221 LYS B C 1
ATOM 3815 O O . LYS B 1 221 ? -21.375 17.578 8.492 1 98.81 221 LYS B O 1
ATOM 3820 N N . LEU B 1 222 ? -21.172 15.406 7.922 1 98.62 222 LEU B N 1
ATOM 3821 C CA . LEU B 1 222 ? -22.531 15.062 8.336 1 98.62 222 LEU B CA 1
ATOM 3822 C C . LEU B 1 222 ? -22.719 15.289 9.828 1 98.62 222 LEU B C 1
ATOM 3824 O O . LEU B 1 222 ? -23.734 15.844 10.25 1 98.62 222 LEU B O 1
ATOM 3828 N N . GLU B 1 223 ? -21.766 14.859 10.586 1 98.69 223 GLU B N 1
ATOM 3829 C CA . GLU B 1 223 ? -21.844 15.008 12.031 1 98.69 223 GLU B CA 1
ATOM 3830 C C . GLU B 1 223 ? -21.875 16.469 12.445 1 98.69 223 GLU B C 1
ATOM 3832 O O . GLU B 1 223 ? -22.625 16.859 13.336 1 98.69 223 GLU B O 1
ATOM 3837 N N . MET B 1 224 ? -21.047 17.281 11.82 1 98.75 224 MET B N 1
ATOM 3838 C CA . MET B 1 224 ? -21.016 18.703 12.141 1 98.75 224 MET B CA 1
ATOM 3839 C C . MET B 1 224 ? -22.359 19.344 11.812 1 98.75 224 MET B C 1
ATOM 3841 O O . MET B 1 224 ? -22.828 20.234 12.547 1 98.75 224 MET B O 1
ATOM 3845 N N . LYS B 1 225 ? -22.969 18.938 10.711 1 98.44 225 LYS B N 1
ATOM 3846 C CA . LYS B 1 225 ? -24.297 19.438 10.367 1 98.44 225 LYS B CA 1
ATOM 3847 C C . LYS B 1 225 ? -25.312 19.047 11.422 1 98.44 225 LYS B C 1
ATOM 3849 O O . LYS B 1 225 ? -26.156 19.859 11.812 1 98.44 225 LYS B O 1
ATOM 3854 N N . ARG B 1 226 ? -25.203 17.859 11.844 1 98.19 226 ARG B N 1
ATOM 3855 C CA . ARG B 1 226 ? -26.109 17.344 12.859 1 98.19 226 ARG B CA 1
ATOM 3856 C C . ARG B 1 226 ? -25.969 18.109 14.172 1 98.19 226 ARG B C 1
ATOM 3858 O O . ARG B 1 226 ? -26.938 18.328 14.883 1 98.19 226 ARG B O 1
ATOM 3865 N N . MET B 1 227 ? -24.766 18.594 14.438 1 98 227 MET B N 1
ATOM 3866 C CA . MET B 1 227 ? -24.453 19.344 15.648 1 98 227 MET B CA 1
ATOM 3867 C C . MET B 1 227 ? -24.797 20.828 15.469 1 98 227 MET B C 1
ATOM 3869 O O . MET B 1 227 ? -24.594 21.625 16.391 1 98 227 MET B O 1
ATOM 3873 N N . ASN B 1 228 ? -25.234 21.141 14.32 1 97.94 228 ASN B N 1
ATOM 3874 C CA . ASN B 1 228 ? -25.594 22.516 13.969 1 97.94 228 ASN B CA 1
ATOM 3875 C C . ASN B 1 228 ? -24.391 23.453 14.117 1 97.94 228 ASN B C 1
ATOM 3877 O O . ASN B 1 228 ? -24.516 24.547 14.664 1 97.94 228 ASN B O 1
ATOM 3881 N N . LEU B 1 229 ? -23.25 22.984 13.672 1 98 229 LEU B N 1
ATOM 3882 C CA . LEU B 1 229 ? -22.078 23.875 13.672 1 98 229 LEU B CA 1
ATOM 3883 C C . LEU B 1 229 ? -22.25 24.984 12.656 1 98 229 LEU B C 1
ATOM 3885 O O . LEU B 1 229 ? -22.953 24.828 11.656 1 98 229 LEU B O 1
ATOM 3889 N N . GLU B 1 230 ? -21.594 26.094 12.914 1 97.5 230 GLU B N 1
ATOM 3890 C CA . GLU B 1 230 ? -21.562 27.188 11.945 1 97.5 230 GLU B CA 1
ATOM 3891 C C . GLU B 1 230 ? -21.016 26.719 10.602 1 97.5 230 GLU B C 1
ATOM 3893 O O . GLU B 1 230 ? -20.047 25.969 10.555 1 97.5 230 GLU B O 1
ATOM 3898 N N . LYS B 1 231 ? -21.656 27.203 9.539 1 97.75 231 LYS B N 1
ATOM 3899 C CA . LYS B 1 231 ? -21.234 26.859 8.188 1 97.75 231 LYS B CA 1
ATOM 3900 C C . LYS B 1 231 ? -19.766 27.188 7.961 1 97.75 231 LYS B C 1
ATOM 3902 O O . LYS B 1 231 ? -19.047 26.438 7.309 1 97.75 231 LYS B O 1
ATOM 3907 N N . ARG B 1 232 ? -19.391 28.281 8.469 1 98 232 ARG B N 1
ATOM 3908 C CA . ARG B 1 232 ? -18.016 28.734 8.32 1 98 232 ARG B CA 1
ATOM 3909 C C . ARG B 1 232 ? -17.047 27.719 8.883 1 98 232 ARG B C 1
ATOM 3911 O O . ARG B 1 232 ? -16.031 27.406 8.258 1 98 232 ARG B O 1
ATOM 3918 N N . LYS B 1 233 ? -17.266 27.141 10.023 1 98.38 233 LYS B N 1
ATOM 3919 C CA . LYS B 1 233 ? -16.391 26.172 10.68 1 98.38 233 LYS B CA 1
ATOM 3920 C C . LYS B 1 233 ? -16.312 24.875 9.875 1 98.38 233 LYS B C 1
ATOM 3922 O O . LYS B 1 233 ? -15.25 24.266 9.789 1 98.38 233 LYS B O 1
ATOM 3927 N N . ILE B 1 234 ? -17.469 24.516 9.344 1 98.69 234 ILE B N 1
ATOM 3928 C CA . ILE B 1 234 ? -17.516 23.297 8.539 1 98.69 234 ILE B CA 1
ATOM 3929 C C . ILE B 1 234 ? -16.672 23.469 7.285 1 98.69 234 ILE B C 1
ATOM 3931 O O . ILE B 1 234 ? -15.797 22.656 7 1 98.69 234 ILE B O 1
ATOM 3935 N N . GLU B 1 235 ? -16.844 24.562 6.598 1 98.56 235 GLU B N 1
ATOM 3936 C CA . GLU B 1 235 ? -16.125 24.828 5.352 1 98.56 235 GLU B CA 1
ATOM 3937 C C . GLU B 1 235 ? -14.633 25.016 5.598 1 98.56 235 GLU B C 1
ATOM 3939 O O . GLU B 1 235 ? -13.797 24.531 4.828 1 98.56 235 GLU B O 1
ATOM 3944 N N . GLU B 1 236 ? -14.344 25.703 6.637 1 98.81 236 GLU B N 1
ATOM 3945 C CA . GLU B 1 236 ? -12.938 25.969 6.957 1 98.81 236 GLU B CA 1
ATOM 3946 C C . GLU B 1 236 ? -12.203 24.672 7.297 1 98.81 236 GLU B C 1
ATOM 3948 O O . GLU B 1 236 ? -11.125 24.406 6.762 1 98.81 236 GLU B O 1
ATOM 3953 N N . SER B 1 237 ? -12.758 23.828 8.117 1 98.88 237 SER B N 1
ATOM 3954 C CA . SER B 1 237 ? -12.062 22.656 8.633 1 98.88 237 SER B CA 1
ATOM 3955 C C . SER B 1 237 ? -11.969 21.562 7.582 1 98.88 237 SER B C 1
ATOM 3957 O O . SER B 1 237 ? -11.047 20.75 7.602 1 98.88 237 SER B O 1
ATOM 3959 N N . LEU B 1 238 ? -12.906 21.594 6.566 1 98.81 238 LEU B N 1
ATOM 3960 C CA . LEU B 1 238 ? -12.977 20.469 5.637 1 98.81 238 LEU B CA 1
ATOM 3961 C C . LEU B 1 238 ? -12.484 20.875 4.254 1 98.81 238 LEU B C 1
ATOM 3963 O O . LEU B 1 238 ? -12.312 20.031 3.377 1 98.81 238 LEU B O 1
ATOM 3967 N N . TYR B 1 239 ? -12.18 22.219 4.07 1 98.69 239 TYR B N 1
ATOM 3968 C CA . TYR B 1 239 ? -11.867 22.609 2.701 1 98.69 239 TYR B CA 1
ATOM 3969 C C . TYR B 1 239 ? -10.984 23.859 2.688 1 98.69 239 TYR B C 1
ATOM 3971 O O . TYR B 1 239 ? -9.805 23.781 2.328 1 98.69 239 TYR B O 1
ATOM 3979 N N . LYS B 1 240 ? -11.445 25.016 3.152 1 98.81 240 LYS B N 1
ATOM 3980 C CA . LYS B 1 240 ? -10.828 26.312 2.914 1 98.81 240 LYS B CA 1
ATOM 3981 C C . LYS B 1 240 ? -9.445 26.391 3.541 1 98.81 240 LYS B C 1
ATOM 3983 O O . LYS B 1 240 ? -8.508 26.922 2.934 1 98.81 240 LYS B O 1
ATOM 3988 N N . ASN B 1 241 ? -9.359 25.891 4.781 1 98.94 241 ASN B N 1
ATOM 3989 C CA . ASN B 1 241 ? -8.062 25.969 5.445 1 98.94 241 ASN B CA 1
ATOM 3990 C C . ASN B 1 241 ? -7.012 25.141 4.715 1 98.94 241 ASN B C 1
ATOM 3992 O O . ASN B 1 241 ? -5.891 25.594 4.488 1 98.94 241 ASN B O 1
ATOM 3996 N N . ALA B 1 242 ? -7.391 23.938 4.324 1 98.94 242 ALA B N 1
ATOM 3997 C CA . ALA B 1 242 ? -6.457 23.109 3.576 1 98.94 242 ALA B CA 1
ATOM 3998 C C . ALA B 1 242 ? -6.125 23.719 2.223 1 98.94 242 ALA B C 1
ATOM 4000 O O . ALA B 1 242 ? -4.973 23.703 1.787 1 98.94 242 ALA B O 1
ATOM 4001 N N . LYS B 1 243 ? -7.098 24.266 1.535 1 98.81 243 LYS B N 1
ATOM 4002 C CA . LYS B 1 243 ? -6.891 24.906 0.24 1 98.81 243 LYS B CA 1
ATOM 4003 C C . LYS B 1 243 ? -5.887 26.047 0.348 1 98.81 243 LYS B C 1
ATOM 4005 O O . LYS B 1 243 ? -4.988 26.172 -0.487 1 98.81 243 LYS B O 1
ATOM 4010 N N . LYS B 1 244 ? -6.059 26.828 1.368 1 98.81 244 LYS B N 1
ATOM 4011 C CA . LYS B 1 244 ? -5.16 27.969 1.588 1 98.81 244 LYS B CA 1
ATOM 4012 C C . LYS B 1 244 ? -3.766 27.484 1.981 1 98.81 244 LYS B C 1
ATOM 4014 O O . LYS B 1 244 ? -2.768 27.953 1.428 1 98.81 244 LYS B O 1
ATOM 4019 N N . PHE B 1 245 ? -3.691 26.578 2.877 1 98.88 245 PHE B N 1
ATOM 4020 C CA . PHE B 1 245 ? -2.42 26.094 3.4 1 98.88 245 PHE B CA 1
ATOM 4021 C C . PHE B 1 245 ? -1.566 25.5 2.287 1 98.88 245 PHE B C 1
ATOM 4023 O O . PHE B 1 245 ? -0.379 25.812 2.174 1 98.88 245 PHE B O 1
ATOM 4030 N N . TYR B 1 246 ? -2.234 24.656 1.437 1 98.88 246 TYR B N 1
ATOM 4031 C CA . TYR B 1 246 ? -1.506 23.922 0.408 1 98.88 246 TYR B CA 1
ATOM 4032 C C . TYR B 1 246 ? -1.458 24.719 -0.895 1 98.88 246 TYR B C 1
ATOM 4034 O O . TYR B 1 246 ? -0.881 24.266 -1.885 1 98.88 246 TYR B O 1
ATOM 4042 N N . ARG B 1 247 ? -2.092 25.859 -0.962 1 97.94 247 ARG B N 1
ATOM 4043 C CA . ARG B 1 247 ? -2.109 26.75 -2.119 1 97.94 247 ARG B CA 1
ATOM 4044 C C . ARG B 1 247 ? -2.703 26.047 -3.338 1 97.94 247 ARG B C 1
ATOM 4046 O O . ARG B 1 247 ? -2.094 26.031 -4.41 1 97.94 247 ARG B O 1
ATOM 4053 N N . ILE B 1 248 ? -3.783 25.422 -3.094 1 95.38 248 ILE B N 1
ATOM 4054 C CA . ILE B 1 248 ? -4.551 24.703 -4.098 1 95.38 248 ILE B CA 1
ATOM 4055 C C . ILE B 1 248 ? -5.602 25.625 -4.715 1 95.38 248 ILE B C 1
ATOM 4057 O O . ILE B 1 248 ? -6.168 26.469 -4.023 1 95.38 248 ILE B O 1
#

Solvent-accessible surface area (backbone atoms only — not comparable to full-atom values): 24926 Å² total; per-residue (Å²): 71,36,36,63,34,28,28,56,78,20,26,32,36,62,53,53,30,50,28,26,74,64,48,32,52,34,36,27,30,35,34,61,57,92,43,67,34,52,46,54,68,37,48,53,33,50,46,49,35,44,59,46,53,46,30,50,52,21,57,76,39,68,26,45,42,40,22,19,45,49,63,19,38,84,21,69,31,84,48,49,68,62,48,62,70,48,50,69,82,42,54,89,66,34,47,28,42,10,26,26,27,48,64,85,50,88,63,30,64,61,54,36,49,55,53,49,52,50,24,50,73,66,70,34,22,31,38,30,43,52,39,91,67,64,36,62,64,51,48,53,49,50,54,50,50,45,60,73,68,64,52,66,43,77,32,33,32,46,31,59,50,48,88,90,43,52,81,72,61,88,63,78,35,33,38,22,37,33,27,18,65,84,83,56,31,35,54,67,55,48,44,48,48,60,70,76,48,93,72,54,35,29,38,21,24,53,38,37,62,52,77,57,39,83,52,33,61,56,49,33,55,54,50,32,56,74,68,63,54,58,67,66,59,54,45,31,27,35,30,52,41,46,32,60,53,46,68,104,71,35,37,63,35,27,29,56,78,20,28,30,37,63,53,53,30,50,27,26,74,64,51,34,52,34,36,27,30,36,34,60,57,91,43,66,33,53,44,55,68,36,49,52,35,50,46,49,34,44,59,46,53,46,31,51,52,20,57,75,38,66,27,47,42,42,21,19,44,48,62,16,40,84,22,68,29,83,49,49,66,60,47,63,70,48,50,72,81,43,54,91,65,35,48,27,43,11,26,25,26,47,65,85,52,89,65,29,64,62,55,36,50,55,53,48,51,50,24,51,75,66,70,33,21,32,39,30,43,49,38,92,68,65,35,61,63,49,47,53,49,51,52,50,49,45,60,73,68,63,51,66,42,77,34,37,31,46,31,59,49,48,86,87,43,54,82,73,61,87,63,79,36,35,39,23,35,33,28,18,62,84,83,56,31,35,54,66,55,48,44,48,48,59,70,74,47,91,70,52,35,29,38,21,25,54,38,36,62,52,78,56,38,84,52,32,61,57,51,33,54,53,49,33,57,74,68,63,54,57,67,64,60,52,45,29,26,36,30,52,40,46,32,59,54,48,68,102

pLDDT: mean 97.54, std 2.66, range [79.31, 98.94]

Secondary structure (DSSP, 8-state):
-EEEEE-GGGS-HHHHHHHHHTT--EEEEE---SS---SHHHHHHHHHIIIIIHHHHHHHHTSEEEEEE---TTS--TTHHHHHHHGGGGGGG-SEEEEEE--S-TTHHHHHHHHHHHHHHHT--EEEE--SSSHHHHHHHHHHHHHHHT--GGGEEE-S--TTTGGG--SS-EEEEEB-TTTSB-HHHHHHHHHH--SEEEEE--B-SSS--TTHHHHHHHHHHHTT--HHHHHIIIIIHHHHHHT-/-EEEEE-GGGS-HHHHHHHHHTT--EEEEE---SS---SHHHHHHHHHIIIIIHHHHHHHHTSEEEEEE---TT---TTHHHHHHHGGGGGGG-SEEEEEE--S-TTHHHHHHHHHHHHHHHT--EEEE--SSSHHHHHHHHHHHHHHHT--GGGEEE-S--TTTGGG--SS-EEEEEB-TTTSB-HHHHHHHHHH--SEEEEE--B-SSS--TTHHHHHHHHHHHTT--HHHHHIIIIIHHHHHHT-

Organism: Methanocaldococcus infernus (strain DSM 11812 / JCM 15783 / ME) (NCBI:txid573063)

InterPro domains:
  IPR001130 3'-5' ssDNA/RNA exonuclease TatD-like [PF01026] (2-195)
  IPR012022 Protein of unknown function UCP005295 [PIRSF005295] (1-248)
  IPR012022 Protein of unknown function UCP005295 [PTHR42658] (1-247)
  IPR018228 Deoxyribonuclease, TatD-related, conserved site [PS01137] (1-9)
  IPR032466 Metal-dependent hydrolase [SSF51556] (1-246)

Foldseek 3Di:
DEQQEAAPVLPDLVLLLVLVVLPHAEYEHEDDPPDLLAAVVVLVVSQVCQLPVVQVSNVVSNHGYFYAYEQAQSNDYPPCVVVLVCRVVCQVSHLAHDDAEHDPDPPSLVRRLSRLLVCQVSVHAYEYEADLPPRQVRVVVVVVSCVVSVGDQLRYEYAQDFPVRPVVDPDQHEYEHADFVVRGHPLVRVLVCLQPDDHQAAYHFHYDNDHTDSCSLVSSLVVNVVVVGDPVSNCRHHPVSSCSNSVD/DEQQEAAPVLPDLVLLLVLVVLPHAEYEHEDDPPDLLAAVVVLVVSQVCQLPVVQVSNVVSNHGYFYAYEQAQSNDYPPCVVVLVCRVVCQVSHLAHDDAEHDPDPPSLVRRLSRLLVCQVSVHAYEYEAHLPPRQVRVVVVVVSCVVSVGDQLRYEYAQDFPVRPVVDPDQHEYEHADFVVRGHPLVRVLVCLQPDDHQAAYHFHYDNDHTDSCSLVSNLVVNVVVVGDPVSNCRHHPVSSCSNSVD

Radius of gyration: 24.06 Å; Cα contacts (8 Å, |Δi|>4): 1074; chains: 2; bounding box: 49×63×52 Å

Sequence (496 aa):
MIDAHTHLDVRSYEDIEKMAIAGIEYIVTLAHDPYKMISPEVYLDHWDRIVNFEVKRGEMAGVNVLPGIGIHPMGYPKDWKILIKKIPEYIDKIVCIGETGLHYLKGEEELLKEQLILAKEYEKPIVIHTPEKNKKEALLRILDILNEVRIDESLVLIDHINRETIDLIDRDVYVGLSIQPAFKLSVKEACEIVRDYDKKFILSSDLGSLKSDIYALPKAKLEMKRMNLEKRKIEESLYKNAKKFYRIMIDAHTHLDVRSYEDIEKMAIAGIEYIVTLAHDPYKMISPEVYLDHWDRIVNFEVKRGEMAGVNVLPGIGIHPMGYPKDWKILIKKIPEYIDKIVCIGETGLHYLKGEEELLKEQLILAKEYEKPIVIHTPEKNKKEALLRILDILNEVRIDESLVLIDHINRETIDLIDRDVYVGLSIQPAFKLSVKEACEIVRDYDKKFILSSDLGSLKSDIYALPKAKLEMKRMNLEKRKIEESLYKNAKKFYRI

Nearest PDB structures (foldseek):
  3guw-assembly2_D  TM=9.023E-01  e=1.843E-17  Archaeoglobus fulgidus DSM 4304
  3mcm-assembly2_B  TM=5.585E-01  e=5.081E-04  Francisella tularensis subsp. holarctica LVS
  7frv-assembly1_B  TM=4.946E-01  e=9.829E-03  Homo sapiens
  3dzv-assembly1_A  TM=4.856E-01  e=6.297E-01  Enterococcus faecalis
  8pfd-assembly1_B  TM=4.305E-01  e=8.630E-01  Arabidopsis thaliana